Protein AF-A0A661TUQ1-F1 (afdb_monomer_lite)

Foldseek 3Di:
DDDDDDDDDDDDPDDDDDPDDQPPPAQQRCPLPDGPVRCVVLVADSNAQQRCPLPDGCCCCVPPLNARSNAQQRCPLPHGCCCCVVQVARSNDQQRCPLPDGPCCCVPPLVARSNDQQRCPLPHGPSCCVPPQVARSNDQQRCPLQDGPCCCVPPLVARSNDQQRCPLPRGCNCCVPPQVARSNDQQRCPLQHGPCCCVPPQVARSNDQQRCPLPHGCNVCVVLVARSNDQQRCPLQHGCCCCVPPLVARSNDQQRCPLPRGCSRCVVLPARSNDQQRCPQPHGPVRLVVCCVVPVCPPVSRSNDRDDQQQCPLPHGPVRCVVLVHDSNAQQRCPLPHGPVVCVVLVADSNDQQRCPLPDGPCCCVPPQVARSNDQQRCPLQHGSCCCVPPQVARSNDQQRCPLQHGCNRCVVLVHRSNDQQQCPLPRGCNCCVPPQVAHSNDQQRCPLQHGSVCQCVFAQAPPPGTHHARSNDQQRCPLPHGQNCQRVFDDQPNDTHHAHSNHQQRCPLPQGPSNCSVLSAHSNDQQRCPLPHGPCCCVPPQVARSNDQQRCPLPHGQVRCVVVVARSNDQQRCPLPDGPVGDPCSPDNDVVVVVVVVVVVVVVVVVVQCPPDDLLLFWLFKWKAFPQLHTRGDHFPCSCVSVVDPVCVVVVVVVSVVCNPPDDDQDWDFDDDPRFRQWTWGADDGIIMITGGNHDHPVSNVLVVVLVHVLCVPCSVCRNDPPVDPVSCVVSNVSCCVSSVGDD

Secondary structure (DSSP, 8-state):
-------PPPP-TT-----PPP-TT-S-SS-SSS-HHHHHHHT--TT-S-SSSSSS-HHHIIIII---TT-S-SS-SSS-TTHHHHT---TT-SSSS-SSS-HHHIIIII---TT-S-SS-SSS-HHHIIIII---TT-SSSS-SSS-HHHIIIII---TT-S-SSSSSS-HHHIIIII---TT-SSSS-SSS-HHHIIIII---TT-S-SSSSSS-HHHHHHHT--TT-SSTT-SSS-HHHIIIII---TT-SSSS-SSS-HHHHHHHT--TT-S-SSSSSS-HHHHHHHHHHHTT-S---TTS---S-SSSSSS-HHHHHHHT--TT-S-SS-SSS-HHHHHHHT--TT-SSSS-SSS-HHHIIIII---TT-SSSS-SSS-HHHIIIII---TT-SSSSSSSS-HHHHHHHT--TT-S-SS-SSS-HHHIIIII---TT-SSTTSSSS-HHHHHH-EEETTTEEE---TT-S-SSSSSS-HHHHHH-EEETTEEE---TT-S-SS-SSS-HHHHHHHT--TT-S-SSSSSS-HHHIIIII---TT-SSSSSSSS-HHHHHHHT--TT-SSSS-SSS-TTT-SSTTS--HHHHHHHHHHHHHHHHHHTTTT--GGGGEEEEEEEETT--EEEE--TTHHHHHS-HHHHHHHHHHHHHGGGT--SS--EEEEETTEEEEEEEE-SSEEEEEEESS--HHHHHHHHHHHHHHHHHHHHHHHH--S-GGGGHHHHHHHHHHH----

Radius of gyration: 93.82 Å; chains: 1; bounding box: 197×109×252 Å

Sequence (745 aa):
TELINGVEYWINTTQNTYRTTTNATNKDSDGDGFDDYEEFIRKLNPLSNDTDGDNLSDYIEVIKYETDPHIKDHDKDGLADNEIIIHGTSPLLNDTDRDDISDYDEIFIYKTDPISDDSDKDGLSDGEEILNYHTDATNNDTDCDGLNDYEELRLLLTNATNNDTDGDTLLDGVEVNVYGTDPRSSDTDGDGLSDSDELNVYGTNPLSADSDGDGLYDGAEKTLKTDPLDSDSDDDGLTDWQEVYVSLTKPLDNDTDNDTLSDGFELNIKTNPRTEDSDGDGLSDYEEYLFDAQYNNTYGVDPETRIKYDSDGDGLSDMFEVRNGLDILSNDSDGDGLSDYNEVFMGLNPKSNDTDNDGLSDYEEIVETLTNPRNNDTDNDGLSDYEEIYIFGSDPCNSDGDNDGLKDGDEIRLGLDPADNDTDADGLLDGDEIYVYHTDPQDIDSDDDLLSDYDEVMGVNVTGIGWRITNPLENDTDGDNLLDGEEVFGFYINNNKYYTDPTSSDTDKDGLLDGEEKTWGTDPTNRDTDGDRLSDSEEVRKYGTNPLSADSDGDGVNDYTEVIMHTNPLSSDTDGDGIPDRFDPLPTTNNLHIIIAAVVVLIFVEMYHFGYFRNWRRDILAVGLADSGGTLMLFIPEEFAERIRDPGLAASGLMAILEIRNEISGAEQRSIFLSGKPTIFVDKGRYGYLYVFLRRGYRRIYRKIVGLHNKIEERFGEILESWSGLIDELEPIREFIIEKTGLGT

pLDDT: mean 85.45, std 13.08, range [28.55, 97.19]

Structure (mmCIF, N/CA/C/O backbone):
data_AF-A0A661TUQ1-F1
#
_entry.id   AF-A0A661TUQ1-F1
#
loop_
_atom_site.group_PDB
_atom_site.id
_atom_site.type_symbol
_atom_site.label_atom_id
_atom_site.label_alt_id
_atom_site.label_comp_id
_atom_site.label_asym_id
_atom_site.label_entity_id
_atom_site.label_seq_id
_atom_site.pdbx_PDB_ins_code
_atom_site.Cartn_x
_atom_site.Cartn_y
_atom_site.Cartn_z
_atom_site.occupancy
_atom_site.B_iso_or_equiv
_atom_site.auth_seq_id
_atom_site.auth_comp_id
_atom_site.auth_asym_id
_atom_site.auth_atom_id
_atom_site.pdbx_PDB_model_num
ATOM 1 N N . THR A 1 1 ? 96.032 -59.077 -115.391 1.00 37.97 1 THR A N 1
ATOM 2 C CA . THR A 1 1 ? 96.860 -60.294 -115.552 1.00 37.97 1 THR A CA 1
ATOM 3 C C . THR A 1 1 ? 97.550 -60.505 -114.222 1.00 37.97 1 THR A C 1
ATOM 5 O O . THR A 1 1 ? 98.363 -59.664 -113.884 1.00 37.97 1 THR A O 1
ATOM 8 N N . GLU A 1 2 ? 97.147 -61.431 -113.350 1.00 28.55 2 GLU A N 1
ATOM 9 C CA . GLU A 1 2 ? 96.809 -62.858 -113.543 1.00 28.55 2 GLU A CA 1
ATOM 10 C C . GLU A 1 2 ? 95.579 -63.339 -112.729 1.00 28.55 2 GLU A C 1
ATOM 12 O O . GLU A 1 2 ? 95.047 -62.614 -111.896 1.00 28.55 2 GLU A O 1
ATOM 17 N N . LEU A 1 3 ? 95.124 -64.563 -113.029 1.00 39.69 3 LEU A N 1
ATOM 18 C CA . LEU A 1 3 ? 94.033 -65.322 -112.402 1.00 39.69 3 LEU A CA 1
ATOM 19 C C . LEU A 1 3 ? 94.374 -65.881 -110.993 1.00 39.69 3 LEU A C 1
ATOM 21 O O . LEU A 1 3 ? 95.451 -66.433 -110.814 1.00 39.69 3 LEU A O 1
ATOM 25 N N . ILE A 1 4 ? 93.384 -65.815 -110.084 1.00 48.53 4 ILE A N 1
ATOM 26 C CA . ILE A 1 4 ? 92.904 -66.774 -109.044 1.00 48.53 4 ILE A CA 1
ATOM 27 C C . ILE A 1 4 ? 93.921 -67.614 -108.227 1.00 48.53 4 ILE A C 1
ATOM 29 O O . ILE A 1 4 ? 94.546 -68.516 -108.776 1.00 48.53 4 ILE A O 1
ATOM 33 N N . ASN A 1 5 ? 93.909 -67.457 -106.884 1.00 39.84 5 ASN A N 1
ATOM 34 C CA . ASN A 1 5 ? 93.792 -68.546 -105.877 1.00 39.84 5 ASN A CA 1
ATOM 35 C C . ASN A 1 5 ? 93.830 -68.023 -104.417 1.00 39.84 5 ASN A C 1
ATOM 37 O O . ASN A 1 5 ? 94.830 -67.438 -104.030 1.00 39.84 5 ASN A O 1
ATOM 41 N N . GLY A 1 6 ? 92.782 -68.315 -103.625 1.00 37.25 6 GLY A N 1
ATOM 42 C CA . GLY A 1 6 ? 92.782 -68.473 -102.152 1.00 37.25 6 GLY A CA 1
ATOM 43 C C . GLY A 1 6 ? 93.286 -67.324 -101.261 1.00 37.25 6 GLY A C 1
ATOM 44 O O . GLY A 1 6 ? 94.469 -67.011 -101.251 1.00 37.25 6 GLY A O 1
ATOM 45 N N . VAL A 1 7 ? 92.426 -66.780 -100.390 1.00 35.75 7 VAL A N 1
ATOM 46 C CA . VAL A 1 7 ? 92.908 -66.009 -99.229 1.00 35.75 7 VAL A CA 1
ATOM 47 C C . VAL A 1 7 ? 93.192 -66.982 -98.083 1.00 35.75 7 VAL A C 1
ATOM 49 O O . VAL A 1 7 ? 92.280 -67.424 -97.387 1.00 35.75 7 VAL A O 1
ATOM 52 N N . GLU A 1 8 ? 94.469 -67.317 -97.895 1.00 31.58 8 GLU A N 1
ATOM 53 C CA . GLU A 1 8 ? 94.979 -67.760 -96.595 1.00 31.58 8 GLU A CA 1
ATOM 54 C C . GLU A 1 8 ? 95.024 -66.558 -95.641 1.00 31.58 8 GLU A C 1
ATOM 56 O O . GLU A 1 8 ? 95.574 -65.502 -95.955 1.00 31.58 8 GLU A O 1
ATOM 61 N N . TYR A 1 9 ? 94.452 -66.735 -94.455 1.00 42.34 9 TYR A N 1
ATOM 62 C CA . TYR A 1 9 ? 94.634 -65.866 -93.298 1.00 42.34 9 TYR A CA 1
ATOM 63 C C . TYR A 1 9 ? 95.821 -66.348 -92.459 1.00 42.34 9 TYR A C 1
ATOM 65 O O . TYR A 1 9 ? 96.151 -67.533 -92.425 1.00 42.34 9 TYR A O 1
ATOM 73 N N . TRP A 1 10 ? 96.452 -65.418 -91.748 1.00 32.09 10 TRP A N 1
ATOM 74 C CA . TRP A 1 10 ? 97.559 -65.716 -90.845 1.00 32.09 10 TRP A CA 1
ATOM 75 C C . TRP A 1 10 ? 97.065 -66.481 -89.607 1.00 32.09 10 TRP A C 1
ATOM 77 O O . TRP A 1 10 ? 96.110 -66.059 -88.955 1.00 32.09 10 TRP A O 1
ATOM 87 N N . ILE A 1 11 ? 97.740 -67.579 -89.253 1.00 33.59 11 ILE A N 1
ATOM 88 C CA . ILE A 1 11 ? 97.623 -68.214 -87.935 1.00 33.59 11 ILE A CA 1
ATOM 89 C C . ILE A 1 11 ? 98.718 -67.636 -87.039 1.00 33.59 11 ILE A C 1
ATOM 91 O O . ILE A 1 11 ? 99.903 -67.805 -87.324 1.00 33.59 11 ILE A O 1
ATOM 95 N N . ASN A 1 12 ? 98.319 -67.050 -85.908 1.00 37.12 12 ASN A N 1
ATOM 96 C CA . ASN A 1 12 ? 99.144 -67.031 -84.705 1.00 37.12 12 ASN A CA 1
ATOM 97 C C . ASN A 1 12 ? 98.512 -67.975 -83.673 1.00 37.12 12 ASN A C 1
ATOM 99 O O . ASN A 1 12 ? 97.352 -67.829 -83.288 1.00 37.12 12 ASN A O 1
ATOM 103 N N . THR A 1 13 ? 99.272 -68.982 -83.256 1.00 48.00 13 THR A N 1
ATOM 104 C CA . THR A 1 13 ? 98.868 -69.969 -82.259 1.00 48.00 13 THR A CA 1
ATOM 105 C C . THR A 1 13 ? 98.928 -69.346 -80.867 1.00 48.00 13 THR A C 1
ATOM 107 O O . THR A 1 13 ? 100.020 -69.239 -80.312 1.00 48.00 13 THR A O 1
ATOM 110 N N . THR A 1 14 ? 97.787 -68.950 -80.283 1.00 47.41 14 THR A N 1
ATOM 111 C CA . THR A 1 14 ? 97.629 -68.911 -78.806 1.00 47.41 14 THR A CA 1
ATOM 112 C C . THR A 1 14 ? 96.200 -68.797 -78.243 1.00 47.41 14 THR A C 1
ATOM 114 O O . THR A 1 14 ? 96.068 -69.020 -77.045 1.00 47.41 14 THR A O 1
ATOM 117 N N . GLN A 1 15 ? 95.127 -68.505 -79.000 1.00 44.59 15 GLN A N 1
ATOM 118 C CA . GLN A 1 15 ? 93.836 -68.134 -78.364 1.00 44.59 15 GLN A CA 1
ATOM 119 C C . GLN A 1 15 ? 92.545 -68.758 -78.930 1.00 44.59 15 GLN A C 1
ATOM 121 O O . GLN A 1 15 ? 91.527 -68.095 -78.974 1.00 44.59 15 GLN A O 1
ATOM 126 N N . ASN A 1 16 ? 92.559 -70.039 -79.305 1.00 48.31 16 ASN A N 1
ATOM 127 C CA . ASN A 1 16 ? 91.399 -70.952 -79.234 1.00 48.31 16 ASN A CA 1
ATOM 128 C C . ASN A 1 16 ? 89.962 -70.363 -79.398 1.00 48.31 16 ASN A C 1
ATOM 130 O O . ASN A 1 16 ? 89.096 -70.651 -78.574 1.00 48.31 16 ASN A O 1
ATOM 134 N N . THR A 1 17 ? 89.672 -69.599 -80.457 1.00 35.84 17 THR A N 1
ATOM 135 C CA . THR A 1 17 ? 88.303 -69.186 -80.818 1.00 35.84 17 THR A CA 1
ATOM 136 C C . THR A 1 17 ? 88.061 -69.356 -82.315 1.00 35.84 17 THR A C 1
ATOM 138 O O . THR A 1 17 ? 88.907 -69.064 -83.162 1.00 35.84 17 THR A O 1
ATOM 141 N N . TYR A 1 18 ? 86.917 -69.969 -82.619 1.00 37.81 18 TYR A N 1
ATOM 142 C CA . TYR A 1 18 ? 86.563 -70.522 -83.918 1.00 37.81 18 TYR A CA 1
ATOM 143 C C . TYR A 1 18 ? 86.250 -69.412 -84.918 1.00 37.81 18 TYR A C 1
ATOM 145 O O . TYR A 1 18 ? 85.311 -68.646 -84.738 1.00 37.81 18 TYR A O 1
ATOM 153 N N . ARG A 1 19 ? 87.009 -69.379 -86.015 1.00 39.34 19 ARG A N 1
ATOM 154 C CA . ARG A 1 19 ? 86.660 -68.616 -87.211 1.00 39.34 19 ARG A CA 1
ATOM 155 C C . ARG A 1 19 ? 85.564 -69.395 -87.935 1.00 39.34 19 ARG A C 1
ATOM 157 O O . ARG A 1 19 ? 85.857 -70.331 -88.678 1.00 39.34 19 ARG A O 1
ATOM 164 N N . THR A 1 20 ? 84.309 -69.066 -87.649 1.00 45.69 20 THR A N 1
ATOM 165 C CA . THR A 1 20 ? 83.230 -69.391 -88.580 1.00 45.69 20 THR A CA 1
ATOM 166 C C . THR A 1 20 ? 83.428 -68.502 -89.798 1.00 45.69 20 THR A C 1
ATOM 168 O O . THR A 1 20 ? 83.716 -67.313 -89.680 1.00 45.69 20 THR A O 1
ATOM 171 N N . THR A 1 21 ? 83.432 -69.106 -90.976 1.00 45.75 21 THR A N 1
ATOM 172 C CA . THR A 1 21 ? 83.498 -68.346 -92.216 1.00 45.75 21 THR A CA 1
ATOM 173 C C . THR A 1 21 ? 82.115 -67.783 -92.454 1.00 45.75 21 THR A C 1
ATOM 175 O O . THR A 1 21 ? 81.154 -68.560 -92.453 1.00 45.75 21 THR A O 1
ATOM 178 N N . THR A 1 22 ? 82.026 -66.482 -92.718 1.00 52.56 22 THR A N 1
ATOM 179 C CA . THR A 1 22 ? 80.867 -65.963 -93.431 1.00 52.56 22 THR A CA 1
ATOM 180 C C . THR A 1 22 ? 80.642 -66.831 -94.660 1.00 52.56 22 THR A C 1
ATOM 182 O O . THR A 1 22 ? 81.578 -67.422 -95.231 1.00 52.56 22 THR A O 1
ATOM 185 N N . ASN A 1 23 ? 79.379 -67.058 -94.991 1.00 52.03 23 ASN A N 1
ATOM 186 C CA . ASN A 1 23 ? 79.073 -67.930 -96.102 1.00 52.03 23 ASN A CA 1
ATOM 187 C C . ASN A 1 23 ? 79.643 -67.265 -97.357 1.00 52.03 23 ASN A C 1
ATOM 189 O O . ASN A 1 23 ? 79.070 -66.308 -97.831 1.00 52.03 23 ASN A O 1
ATOM 193 N N . ALA A 1 24 ? 80.718 -67.788 -97.954 1.00 54.59 24 ALA A N 1
ATOM 194 C CA . ALA A 1 24 ? 81.321 -67.177 -99.146 1.00 54.59 24 ALA A CA 1
ATOM 195 C C . ALA A 1 24 ? 80.346 -67.034 -100.342 1.00 54.59 24 ALA A C 1
ATOM 197 O O . ALA A 1 24 ? 80.702 -66.442 -101.361 1.00 54.59 24 ALA A O 1
ATOM 198 N N . THR A 1 25 ? 79.137 -67.609 -100.247 1.00 59.12 25 THR A N 1
ATOM 199 C CA . THR A 1 25 ? 78.037 -67.416 -101.202 1.00 59.12 25 THR A CA 1
ATOM 200 C C . THR A 1 25 ? 76.964 -66.409 -100.772 1.00 59.12 25 THR A C 1
ATOM 202 O O . THR A 1 25 ? 76.236 -65.952 -101.651 1.00 59.12 25 THR A O 1
ATOM 205 N N . ASN A 1 26 ? 76.861 -66.051 -99.487 1.00 73.31 26 ASN A N 1
ATOM 206 C CA . ASN A 1 26 ? 75.981 -64.991 -98.996 1.00 73.31 26 ASN A CA 1
ATOM 207 C C . ASN A 1 26 ? 76.817 -63.755 -98.648 1.00 73.31 26 ASN A C 1
ATOM 209 O O . ASN A 1 26 ? 77.829 -63.879 -97.977 1.00 73.31 26 ASN A O 1
ATOM 213 N N . LYS A 1 27 ? 76.437 -62.586 -99.160 1.00 79.12 27 LYS A N 1
ATOM 214 C CA . LYS A 1 27 ? 77.233 -61.368 -98.963 1.00 79.12 27 LYS A CA 1
ATOM 215 C C . LYS A 1 27 ? 76.937 -60.650 -97.647 1.00 79.12 27 LYS A C 1
ATOM 217 O O . LYS A 1 27 ? 77.776 -59.873 -97.230 1.00 79.12 27 LYS A O 1
ATOM 222 N N . ASP A 1 28 ? 75.773 -60.904 -97.071 1.00 83.31 28 ASP A N 1
ATOM 223 C CA . ASP A 1 28 ? 75.233 -60.270 -95.870 1.00 83.31 28 ASP A CA 1
ATOM 224 C C . ASP A 1 28 ? 74.716 -61.415 -94.986 1.00 83.31 28 ASP A C 1
ATOM 226 O O . ASP A 1 28 ? 73.773 -62.129 -95.359 1.00 83.31 28 ASP A O 1
ATOM 230 N N . SER A 1 29 ? 75.459 -61.723 -93.925 1.00 81.69 29 SER A N 1
ATOM 231 C CA . SER A 1 29 ? 75.306 -62.962 -93.166 1.00 81.69 29 SER A CA 1
ATOM 232 C C . SER A 1 29 ? 74.182 -62.919 -92.131 1.00 81.69 29 SER A C 1
ATOM 234 O O . SER A 1 29 ? 73.595 -63.982 -91.887 1.00 81.69 29 SER A O 1
ATOM 236 N N . ASP A 1 30 ? 73.851 -61.761 -91.562 1.00 80.00 30 ASP A N 1
ATOM 237 C CA . ASP A 1 30 ? 72.744 -61.586 -90.613 1.00 80.00 30 ASP A CA 1
ATOM 238 C C . ASP A 1 30 ? 71.492 -60.941 -91.232 1.00 80.00 30 ASP A C 1
ATOM 240 O O . ASP A 1 30 ? 70.395 -61.088 -90.685 1.00 80.00 30 ASP A O 1
ATOM 244 N N . GLY A 1 31 ? 71.612 -60.390 -92.439 1.00 83.69 31 GLY A N 1
ATOM 245 C CA . GLY A 1 31 ? 70.504 -59.874 -93.227 1.00 83.69 31 GLY A CA 1
ATOM 246 C C . GLY A 1 31 ? 70.025 -58.497 -92.784 1.00 83.69 31 GLY A C 1
ATOM 247 O O . GLY A 1 31 ? 68.862 -58.177 -93.056 1.00 83.69 31 GLY A O 1
ATOM 248 N N . ASP A 1 32 ? 70.852 -57.726 -92.076 1.00 82.38 32 ASP A N 1
ATOM 249 C CA . ASP A 1 32 ? 70.482 -56.411 -91.548 1.00 82.38 32 ASP A CA 1
ATOM 250 C C . ASP A 1 32 ? 70.481 -55.307 -92.624 1.00 82.38 32 ASP A C 1
ATOM 252 O O . ASP A 1 32 ? 69.790 -54.296 -92.484 1.00 82.38 32 ASP A O 1
ATOM 256 N N . GLY A 1 33 ? 71.151 -55.550 -93.756 1.00 84.94 33 GLY A N 1
ATOM 257 C CA . GLY A 1 33 ? 71.261 -54.629 -94.882 1.00 84.94 33 GLY A CA 1
ATOM 258 C C . GLY A 1 33 ? 72.675 -54.105 -95.138 1.00 84.94 33 GLY A C 1
ATOM 259 O O . GLY A 1 33 ? 72.891 -53.511 -96.203 1.00 84.94 33 GLY A O 1
ATOM 260 N N . PHE A 1 34 ? 73.630 -54.340 -94.235 1.00 85.56 34 PHE A N 1
ATOM 261 C CA . PHE A 1 34 ? 75.058 -54.196 -94.495 1.00 85.56 34 PHE A CA 1
ATOM 262 C C . PHE A 1 34 ? 75.655 -55.512 -94.993 1.00 85.56 34 PHE A C 1
ATOM 264 O O . PHE A 1 34 ? 75.269 -56.601 -94.593 1.00 85.56 34 PHE A O 1
ATOM 271 N N . ASP A 1 35 ? 76.603 -55.431 -95.929 1.00 85.44 35 ASP A N 1
ATOM 272 C CA . ASP A 1 35 ? 77.344 -56.629 -96.323 1.00 85.44 35 ASP A CA 1
ATOM 273 C C . ASP A 1 35 ? 78.484 -56.922 -95.332 1.00 85.44 35 ASP A C 1
ATOM 275 O O . ASP A 1 35 ? 79.018 -56.010 -94.695 1.00 85.44 35 ASP A O 1
ATOM 279 N N . ASP A 1 36 ? 78.919 -58.186 -95.245 1.00 79.69 36 ASP A N 1
ATOM 280 C CA . ASP A 1 36 ? 79.919 -58.622 -94.256 1.00 79.69 36 ASP A CA 1
ATOM 281 C C . ASP A 1 36 ? 81.231 -57.800 -94.330 1.00 79.69 36 ASP A C 1
ATOM 283 O O . ASP A 1 36 ? 82.045 -57.789 -93.399 1.00 79.69 36 ASP A O 1
ATOM 287 N N . TYR A 1 37 ? 81.518 -57.181 -95.487 1.00 79.44 37 TYR A N 1
ATOM 288 C CA . TYR A 1 37 ? 82.697 -56.342 -95.690 1.00 79.44 37 TYR A CA 1
ATOM 289 C C . TYR A 1 37 ? 82.485 -54.919 -95.159 1.00 79.44 37 TYR A C 1
ATOM 291 O O . TYR A 1 37 ? 83.412 -54.360 -94.565 1.00 79.44 37 TYR A O 1
ATOM 299 N N . GLU A 1 38 ? 81.299 -54.342 -95.350 1.00 81.88 38 GLU A N 1
ATOM 300 C CA . GLU A 1 38 ? 80.897 -53.062 -94.763 1.00 81.88 38 GLU A CA 1
ATOM 301 C C . GLU A 1 38 ? 80.867 -53.136 -93.234 1.00 81.88 38 GLU A C 1
ATOM 303 O O . GLU A 1 38 ? 81.482 -52.289 -92.578 1.00 81.88 38 GLU A O 1
ATOM 308 N N . GLU A 1 39 ? 80.289 -54.193 -92.669 1.00 81.50 39 GLU A N 1
ATOM 309 C CA . GLU A 1 39 ? 80.287 -54.439 -91.223 1.00 81.50 39 GLU A CA 1
ATOM 310 C C . GLU A 1 39 ? 81.707 -54.597 -90.672 1.00 81.50 39 GLU A C 1
ATOM 312 O O . GLU A 1 39 ? 82.081 -53.963 -89.682 1.00 81.50 39 GLU A O 1
ATOM 317 N N . PHE A 1 40 ? 82.568 -55.349 -91.370 1.00 79.69 40 PHE A N 1
ATOM 318 C CA . PHE A 1 40 ? 83.978 -55.482 -90.997 1.00 79.69 40 PHE A CA 1
ATOM 319 C C . PHE A 1 40 ? 84.716 -54.134 -90.979 1.00 79.69 40 PHE A C 1
ATOM 321 O O . PHE A 1 40 ? 85.542 -53.895 -90.092 1.00 79.69 40 PHE A O 1
ATOM 328 N N . ILE A 1 41 ? 84.451 -53.247 -91.948 1.00 82.19 41 ILE A N 1
ATOM 329 C CA . ILE A 1 41 ? 85.037 -51.897 -91.966 1.00 82.19 41 ILE A CA 1
ATOM 330 C C . ILE A 1 41 ? 84.524 -51.073 -90.782 1.00 82.19 41 ILE A C 1
ATOM 332 O O . ILE A 1 41 ? 85.312 -50.348 -90.164 1.00 82.19 41 ILE A O 1
ATOM 336 N N . ARG A 1 42 ? 83.231 -51.189 -90.467 1.00 80.69 42 ARG A N 1
ATOM 337 C CA . ARG A 1 42 ? 82.567 -50.472 -89.370 1.00 80.69 42 ARG A CA 1
ATOM 338 C C . ARG A 1 42 ? 82.847 -51.066 -87.988 1.00 80.69 42 ARG A C 1
ATOM 340 O O . ARG A 1 42 ? 82.608 -50.386 -87.001 1.00 80.69 42 ARG A O 1
ATOM 347 N N . LYS A 1 43 ? 83.472 -52.249 -87.935 1.00 85.31 43 LYS A N 1
ATOM 348 C CA . LYS A 1 43 ? 83.730 -53.061 -86.729 1.00 85.31 43 LYS A CA 1
ATOM 349 C C . LYS A 1 43 ? 82.461 -53.583 -86.046 1.00 85.31 43 LYS A C 1
ATOM 351 O O . LYS A 1 43 ? 82.529 -53.944 -84.874 1.00 85.31 43 LYS A O 1
ATOM 356 N N . LEU A 1 44 ? 81.377 -53.675 -86.805 1.00 83.25 44 LEU A N 1
ATOM 357 C CA . LEU A 1 44 ? 80.131 -54.312 -86.396 1.00 83.25 44 LEU A CA 1
ATOM 358 C C . LEU A 1 44 ? 80.295 -55.835 -86.396 1.00 83.25 44 LEU A C 1
ATOM 360 O O . LEU A 1 44 ? 81.332 -56.357 -86.835 1.00 83.25 44 LEU A O 1
ATOM 364 N N . ASN A 1 45 ? 79.309 -56.545 -85.855 1.00 82.06 45 ASN A N 1
ATOM 365 C CA . ASN A 1 45 ? 79.324 -57.999 -85.782 1.00 82.06 45 ASN A CA 1
ATOM 366 C C . ASN A 1 45 ? 78.555 -58.628 -86.959 1.00 82.06 45 ASN A C 1
ATOM 368 O O . ASN A 1 45 ? 77.343 -58.721 -86.843 1.00 82.06 45 ASN A O 1
ATOM 372 N N . PRO A 1 46 ? 79.227 -59.259 -87.953 1.00 80.19 46 PRO A N 1
ATOM 373 C CA . PRO A 1 46 ? 78.580 -59.814 -89.156 1.00 80.19 46 PRO A CA 1
ATOM 374 C C . PRO A 1 46 ? 77.645 -61.011 -88.952 1.00 80.19 46 PRO A C 1
ATOM 376 O O . PRO A 1 46 ? 77.396 -61.797 -89.861 1.00 80.19 46 PRO A O 1
ATOM 379 N N . LEU A 1 47 ? 77.264 -61.295 -87.712 1.00 80.62 47 LEU A N 1
ATOM 380 C CA . LEU A 1 47 ? 76.377 -62.382 -87.319 1.00 80.62 47 LEU A CA 1
ATOM 381 C C . LEU A 1 47 ? 75.276 -61.892 -86.364 1.00 80.62 47 LEU A C 1
ATOM 383 O O . LEU A 1 47 ? 74.545 -62.735 -85.835 1.00 80.62 47 LEU A O 1
ATOM 387 N N . SER A 1 48 ? 75.209 -60.590 -86.077 1.00 85.38 48 SER A N 1
ATOM 388 C CA . SER A 1 48 ? 74.262 -59.967 -85.157 1.00 85.38 48 SER A CA 1
ATOM 389 C C . SER A 1 48 ? 73.853 -58.627 -85.734 1.00 85.38 48 SER A C 1
ATOM 391 O O . SER A 1 48 ? 74.646 -57.699 -85.725 1.00 85.38 48 SER A O 1
ATOM 393 N N . ASN A 1 49 ? 72.585 -58.526 -86.110 1.00 86.88 49 ASN A N 1
ATOM 394 C CA . ASN A 1 49 ? 72.000 -57.342 -86.727 1.00 86.88 49 ASN A CA 1
ATOM 395 C C . ASN A 1 49 ? 71.815 -56.151 -85.766 1.00 86.88 49 ASN A C 1
ATOM 397 O O . ASN A 1 49 ? 71.123 -55.212 -86.132 1.00 86.88 49 ASN A O 1
ATOM 401 N N . ASP A 1 50 ? 72.304 -56.263 -84.533 1.00 88.62 50 ASP A N 1
ATOM 402 C CA . ASP A 1 50 ? 72.207 -55.316 -83.417 1.00 88.62 50 ASP A CA 1
ATOM 403 C C . ASP A 1 50 ? 73.458 -55.559 -82.549 1.00 88.62 50 ASP A C 1
ATOM 405 O O . ASP A 1 50 ? 73.632 -56.642 -81.959 1.00 88.62 50 ASP A O 1
ATOM 409 N N . THR A 1 51 ? 74.398 -54.618 -82.593 1.00 87.44 51 THR A N 1
ATOM 410 C CA . THR A 1 51 ? 75.741 -54.738 -82.024 1.00 87.44 51 THR A CA 1
ATOM 411 C C . THR A 1 51 ? 75.780 -54.331 -80.548 1.00 87.44 51 THR A C 1
ATOM 413 O O . THR A 1 51 ? 76.540 -54.950 -79.787 1.00 87.44 51 THR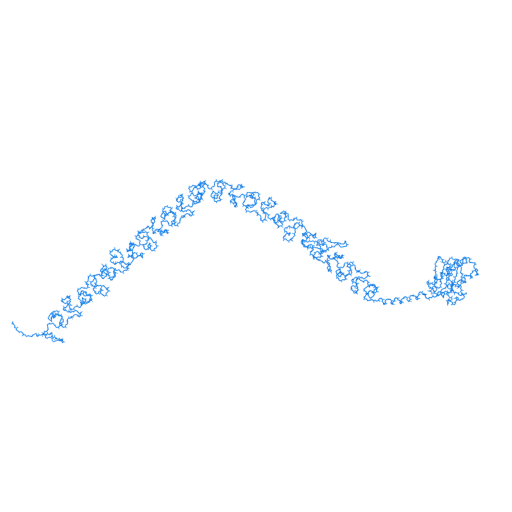 A O 1
ATOM 416 N N . ASP A 1 52 ? 74.974 -53.367 -80.100 1.00 86.44 52 ASP A N 1
ATOM 417 C CA . ASP A 1 52 ? 74.962 -52.890 -78.708 1.00 86.44 52 ASP A CA 1
ATOM 418 C C . ASP A 1 52 ? 73.768 -53.376 -77.861 1.00 86.44 52 ASP A C 1
ATOM 420 O O . ASP A 1 52 ? 73.800 -53.287 -76.623 1.00 86.44 52 ASP A O 1
ATOM 424 N N . GLY A 1 53 ? 72.794 -54.032 -78.488 1.00 87.88 53 GLY A N 1
ATOM 425 C CA . GLY A 1 53 ? 71.680 -54.715 -77.844 1.00 87.88 53 GLY A CA 1
ATOM 426 C C . GLY A 1 53 ? 70.579 -53.777 -77.353 1.00 87.88 53 GLY A C 1
ATOM 427 O O . GLY A 1 53 ? 69.916 -54.090 -76.348 1.00 87.88 53 GLY A O 1
ATOM 428 N N . ASP A 1 54 ? 70.402 -52.622 -77.984 1.00 85.81 54 ASP A N 1
ATOM 429 C CA . ASP A 1 54 ? 69.326 -51.678 -77.696 1.00 85.81 54 ASP A CA 1
ATOM 430 C C . ASP A 1 54 ? 67.991 -52.048 -78.394 1.00 85.81 54 ASP A C 1
ATOM 432 O O . ASP A 1 54 ? 66.928 -51.554 -78.008 1.00 85.81 54 ASP A O 1
ATOM 436 N N . ASN A 1 55 ? 67.987 -53.066 -79.264 1.00 89.44 55 ASN A N 1
ATOM 437 C CA . ASN A 1 55 ? 66.885 -53.512 -80.133 1.00 89.44 55 ASN A CA 1
ATOM 438 C C . ASN A 1 55 ? 66.610 -52.615 -81.349 1.00 89.44 55 ASN A C 1
ATOM 440 O O . ASN A 1 55 ? 65.547 -52.739 -81.977 1.00 89.44 55 ASN A O 1
ATOM 444 N N . LEU A 1 56 ? 67.551 -51.756 -81.705 1.00 89.19 56 LEU A N 1
ATOM 445 C CA . LEU A 1 56 ? 67.645 -51.079 -82.980 1.00 89.19 56 LEU A CA 1
ATOM 446 C C . LEU A 1 56 ? 68.710 -51.806 -83.810 1.00 89.19 56 LEU A C 1
ATOM 448 O O . LEU A 1 56 ? 69.702 -52.296 -83.294 1.00 89.19 56 LEU A O 1
ATOM 452 N N . SER A 1 57 ? 68.454 -52.016 -85.103 1.00 91.06 57 SER A N 1
ATOM 453 C CA . SER A 1 57 ? 69.436 -52.737 -85.922 1.00 91.06 57 SER A CA 1
ATOM 454 C C . SER A 1 57 ? 70.547 -51.805 -86.388 1.00 91.06 57 SER A C 1
ATOM 456 O O . SER A 1 57 ? 70.205 -50.708 -86.844 1.00 91.06 57 SER A O 1
ATOM 458 N N . ASP A 1 58 ? 71.788 -52.287 -86.470 1.00 86.94 58 ASP A N 1
ATOM 459 C CA . ASP A 1 58 ? 72.964 -51.500 -86.876 1.00 86.94 58 ASP A CA 1
ATOM 460 C C . ASP A 1 58 ? 72.731 -50.725 -88.188 1.00 86.94 58 ASP A C 1
ATOM 462 O O . ASP A 1 58 ? 73.091 -49.551 -88.328 1.00 86.94 58 ASP A O 1
ATOM 466 N N . TYR A 1 59 ? 72.087 -51.361 -89.176 1.00 89.25 59 TYR A N 1
ATOM 467 C CA . TYR A 1 59 ? 71.691 -50.702 -90.424 1.00 89.25 59 TYR A CA 1
ATOM 468 C C . TYR A 1 59 ? 70.783 -49.485 -90.212 1.00 89.25 59 TYR A C 1
ATOM 470 O O . TYR A 1 59 ? 70.974 -48.444 -90.843 1.00 89.25 59 TYR A O 1
ATOM 478 N N . ILE A 1 60 ? 69.776 -49.606 -89.350 1.00 89.31 60 ILE A N 1
ATOM 479 C CA . ILE A 1 60 ? 68.796 -48.547 -89.085 1.00 89.31 60 ILE A CA 1
ATOM 480 C C . ILE A 1 60 ? 69.442 -47.406 -88.301 1.00 89.31 60 ILE A C 1
ATOM 482 O O . ILE A 1 60 ? 69.230 -46.249 -88.665 1.00 89.31 60 ILE A O 1
ATOM 486 N N . GLU A 1 61 ? 70.249 -47.717 -87.295 1.00 88.69 61 GLU A N 1
ATOM 487 C CA . GLU A 1 61 ? 71.018 -46.728 -86.541 1.00 88.69 61 GLU A CA 1
ATOM 488 C C . GLU A 1 61 ? 71.884 -45.885 -87.470 1.00 88.69 61 GLU A C 1
ATOM 490 O O . GLU A 1 61 ? 71.700 -44.678 -87.574 1.00 88.69 61 GLU A O 1
ATOM 495 N N . VAL A 1 62 ? 72.730 -46.516 -88.286 1.00 88.19 62 VAL A N 1
ATOM 496 C CA . VAL A 1 62 ? 73.672 -45.782 -89.143 1.00 88.19 62 VAL A CA 1
ATOM 497 C C . VAL A 1 62 ? 72.985 -45.050 -90.297 1.00 88.19 62 VAL A C 1
ATOM 499 O O . VAL A 1 62 ? 73.426 -43.969 -90.686 1.00 88.19 62 VAL A O 1
ATOM 502 N N . ILE A 1 63 ? 71.979 -45.662 -90.932 1.00 88.06 63 ILE A N 1
ATOM 503 C CA . ILE A 1 63 ? 71.407 -45.143 -92.187 1.00 88.06 63 ILE A CA 1
ATOM 504 C C . ILE A 1 63 ? 70.214 -44.222 -91.950 1.00 88.06 63 ILE A C 1
ATOM 506 O O . ILE A 1 63 ? 69.970 -43.340 -92.777 1.00 88.06 63 ILE A O 1
ATOM 510 N N . LYS A 1 64 ? 69.438 -44.444 -90.886 1.00 88.50 64 LYS A N 1
ATOM 511 C CA . LYS A 1 64 ? 68.180 -43.726 -90.660 1.00 88.50 64 LYS A CA 1
ATOM 512 C C . LYS A 1 64 ? 68.265 -42.730 -89.512 1.00 88.50 64 LYS A C 1
ATOM 514 O O . LYS A 1 64 ? 67.797 -41.611 -89.698 1.00 88.50 64 LYS A O 1
ATOM 519 N N . TYR A 1 65 ? 68.781 -43.147 -88.360 1.00 87.88 65 TYR A N 1
ATOM 520 C CA . TYR A 1 65 ? 68.779 -42.314 -87.152 1.00 87.88 65 TYR A CA 1
ATOM 521 C C . TYR A 1 65 ? 70.133 -41.652 -86.871 1.00 87.88 65 TYR A C 1
ATOM 523 O O . TYR A 1 65 ? 70.205 -40.738 -86.066 1.00 87.88 65 TYR A O 1
ATOM 531 N N . GLU A 1 66 ? 71.166 -42.039 -87.620 1.00 90.75 66 GLU A N 1
ATOM 532 C CA . GLU A 1 66 ? 72.539 -41.534 -87.535 1.00 90.75 66 GLU A CA 1
ATOM 533 C C . GLU A 1 66 ? 73.188 -41.701 -86.144 1.00 90.75 66 GLU A C 1
ATOM 535 O O . GLU A 1 66 ? 74.145 -40.992 -85.824 1.00 90.75 66 GLU A O 1
ATOM 540 N N . THR A 1 67 ? 72.720 -42.675 -85.356 1.00 90.62 67 THR A N 1
ATOM 541 C CA . THR A 1 67 ? 73.296 -43.058 -84.060 1.00 90.62 67 THR A CA 1
ATOM 542 C C . THR A 1 67 ? 74.490 -44.016 -84.224 1.00 90.62 67 THR A C 1
ATOM 544 O O . THR A 1 67 ? 74.821 -44.438 -85.341 1.00 90.62 67 THR A O 1
ATOM 547 N N . ASP A 1 68 ? 75.230 -44.286 -83.139 1.00 89.50 68 ASP A N 1
ATOM 548 C CA . ASP A 1 68 ? 76.430 -45.142 -83.167 1.00 89.50 68 ASP A CA 1
ATOM 549 C C . ASP A 1 68 ? 76.074 -46.541 -82.639 1.00 89.50 68 ASP A C 1
ATOM 551 O O . ASP A 1 68 ? 75.956 -46.652 -81.423 1.00 89.50 68 ASP A O 1
ATOM 555 N N . PRO A 1 69 ? 76.066 -47.603 -83.478 1.00 89.44 69 PRO A N 1
ATOM 556 C CA . PRO A 1 69 ? 75.664 -48.974 -83.092 1.00 89.44 69 PRO A CA 1
ATOM 557 C C . PRO A 1 69 ? 76.515 -49.670 -82.022 1.00 89.44 69 PRO A C 1
ATOM 559 O O . PRO A 1 69 ? 76.449 -50.881 -81.814 1.00 89.44 69 PRO A O 1
ATOM 562 N N . HIS A 1 70 ? 77.461 -48.946 -81.429 1.00 87.81 70 HIS A N 1
ATOM 563 C CA . HIS A 1 70 ? 78.278 -49.411 -80.315 1.00 87.81 70 HIS A CA 1
ATOM 564 C C . HIS A 1 70 ? 77.859 -48.769 -78.983 1.00 87.81 70 HIS A C 1
ATOM 566 O O . HIS A 1 70 ? 78.473 -49.083 -77.953 1.00 87.81 70 HIS A O 1
ATOM 572 N N . ILE A 1 71 ? 76.917 -47.824 -79.000 1.00 90.19 71 ILE A N 1
ATOM 573 C CA . ILE A 1 71 ? 76.518 -46.993 -77.871 1.00 90.19 71 ILE A CA 1
ATOM 574 C C . ILE A 1 71 ? 74.995 -46.999 -77.777 1.00 90.19 71 ILE A C 1
ATOM 576 O O . ILE A 1 71 ? 74.336 -46.195 -78.408 1.00 90.19 71 ILE A O 1
ATOM 580 N N . LYS A 1 72 ? 74.494 -47.801 -76.840 1.00 92.88 72 LYS A N 1
ATOM 581 C CA . LYS A 1 72 ? 73.064 -47.977 -76.573 1.00 92.88 72 LYS A CA 1
ATOM 582 C C . LYS A 1 72 ? 72.257 -46.688 -76.315 1.00 92.88 72 LYS A C 1
ATOM 584 O O . LYS A 1 72 ? 71.038 -46.731 -76.393 1.00 92.88 72 LYS A O 1
ATOM 589 N N . ASP A 1 73 ? 72.922 -45.635 -75.862 1.00 91.38 73 ASP A N 1
ATOM 590 C CA . ASP A 1 73 ? 72.342 -44.356 -75.440 1.00 91.38 73 ASP A CA 1
ATOM 591 C C . ASP A 1 73 ? 73.268 -43.245 -75.958 1.00 91.38 73 ASP A C 1
ATOM 593 O O . ASP A 1 73 ? 74.345 -42.974 -75.391 1.00 91.38 73 ASP A O 1
ATOM 597 N N . HIS A 1 74 ? 72.927 -42.722 -77.130 1.00 91.88 74 HIS A N 1
ATOM 598 C CA . HIS A 1 74 ? 73.790 -41.869 -77.927 1.00 91.88 74 HIS A CA 1
ATOM 599 C C . HIS A 1 74 ? 73.901 -40.450 -77.363 1.00 91.88 74 HIS A C 1
ATOM 601 O O . HIS A 1 74 ? 75.018 -39.910 -77.276 1.00 91.88 74 HIS A O 1
ATOM 607 N N . ASP A 1 75 ? 72.785 -39.847 -76.959 1.00 90.12 75 ASP A N 1
ATOM 608 C CA . ASP A 1 75 ? 72.725 -38.486 -76.419 1.00 90.12 75 ASP A CA 1
ATOM 609 C C . ASP A 1 75 ? 72.852 -38.408 -74.889 1.00 90.12 75 ASP A C 1
ATOM 611 O O . ASP A 1 75 ? 73.218 -37.345 -74.371 1.00 90.12 75 ASP A O 1
ATOM 615 N N . LYS A 1 76 ? 72.782 -39.552 -74.196 1.00 92.06 76 LYS A N 1
ATOM 616 C CA . LYS A 1 76 ? 73.074 -39.729 -72.764 1.00 92.06 76 LYS A CA 1
ATOM 617 C C . LYS A 1 76 ? 72.052 -39.086 -71.848 1.00 92.06 76 LYS A C 1
ATOM 619 O O . LYS A 1 76 ? 72.422 -38.643 -70.751 1.00 92.06 76 LYS A O 1
ATOM 624 N N . ASP A 1 77 ? 70.806 -39.037 -72.283 1.00 89.00 77 ASP A N 1
ATOM 625 C CA . ASP A 1 77 ? 69.677 -38.600 -71.471 1.00 89.00 77 ASP A CA 1
ATOM 626 C C . ASP A 1 77 ? 69.189 -39.710 -70.507 1.00 89.00 77 ASP A C 1
ATOM 628 O O . ASP A 1 77 ? 68.568 -39.431 -69.482 1.00 89.00 77 ASP A O 1
ATOM 632 N N . GLY A 1 78 ? 69.585 -40.966 -70.755 1.00 90.19 78 GLY A N 1
ATOM 633 C CA . GLY A 1 78 ? 69.224 -42.141 -69.964 1.00 90.19 78 GLY A CA 1
ATOM 634 C C . GLY A 1 78 ? 68.187 -43.058 -70.621 1.00 90.19 78 GLY A C 1
ATOM 635 O O . GLY A 1 78 ? 67.878 -44.117 -70.049 1.00 90.19 78 GLY A O 1
ATOM 636 N N . LEU A 1 79 ? 67.674 -42.696 -71.795 1.00 92.06 79 LEU A N 1
ATOM 637 C CA . LEU A 1 79 ? 66.923 -43.553 -72.702 1.00 92.06 79 LEU A CA 1
ATOM 638 C C . LEU A 1 79 ? 67.894 -44.308 -73.624 1.00 92.06 79 LEU A C 1
ATOM 640 O O . LEU A 1 79 ? 69.099 -44.102 -73.603 1.00 92.06 79 LEU A O 1
ATOM 644 N N . ALA A 1 80 ? 67.405 -45.334 -74.314 1.00 93.19 80 ALA A N 1
ATOM 645 C CA . ALA A 1 80 ? 68.210 -46.039 -75.311 1.00 93.19 80 ALA A CA 1
ATOM 646 C C . ALA A 1 80 ? 67.773 -45.580 -76.701 1.00 93.19 80 ALA A C 1
ATOM 648 O O . ALA A 1 80 ? 66.603 -45.241 -76.845 1.00 93.19 80 ALA A O 1
ATOM 649 N N . ASP A 1 81 ? 68.628 -45.675 -77.722 1.00 90.19 81 ASP A N 1
ATOM 650 C CA . ASP A 1 81 ? 68.373 -45.081 -79.050 1.00 90.19 81 ASP A CA 1
ATOM 651 C C . ASP A 1 81 ? 67.067 -45.568 -79.719 1.00 90.19 81 ASP A C 1
ATOM 653 O O . ASP A 1 81 ? 66.480 -44.914 -80.590 1.00 90.19 81 ASP A O 1
ATOM 657 N N . ASN A 1 82 ? 66.546 -46.717 -79.283 1.00 91.25 82 ASN A N 1
ATOM 658 C CA . ASN A 1 82 ? 65.210 -47.195 -79.627 1.00 91.25 82 ASN A CA 1
ATOM 659 C C . ASN A 1 82 ? 64.035 -46.327 -79.099 1.00 91.25 82 ASN A C 1
ATOM 661 O O . ASN A 1 82 ? 62.877 -46.625 -79.417 1.00 91.25 82 ASN A O 1
ATOM 665 N N . GLU A 1 83 ? 64.292 -45.255 -78.349 1.00 90.75 83 GLU A N 1
ATOM 666 C CA . GLU A 1 83 ? 63.323 -44.290 -77.814 1.00 90.75 83 GLU A CA 1
ATOM 667 C C . GLU A 1 83 ? 62.468 -43.627 -78.895 1.00 90.75 83 GLU A C 1
ATOM 669 O O . GLU A 1 83 ? 61.260 -43.469 -78.719 1.00 90.75 83 GLU A O 1
ATOM 674 N N . ILE A 1 84 ? 63.031 -43.407 -80.085 1.00 89.75 84 ILE A N 1
ATOM 675 C CA . ILE A 1 84 ? 62.306 -42.876 -81.244 1.00 89.75 84 ILE A CA 1
ATOM 676 C C . ILE A 1 84 ? 61.127 -43.767 -81.647 1.00 89.75 84 ILE A C 1
ATOM 678 O O . ILE A 1 84 ? 60.173 -43.324 -82.288 1.00 89.75 84 ILE A O 1
ATOM 682 N N . ILE A 1 85 ? 61.185 -45.054 -81.294 1.00 87.12 85 ILE A N 1
ATOM 683 C CA . ILE A 1 85 ? 60.113 -46.023 -81.529 1.00 87.12 85 ILE A CA 1
ATOM 684 C C . ILE A 1 85 ? 59.153 -46.087 -80.334 1.00 87.12 85 ILE A C 1
ATOM 686 O O . ILE A 1 85 ? 57.961 -46.327 -80.538 1.00 87.12 85 ILE A O 1
ATOM 690 N N . ILE A 1 86 ? 59.657 -45.931 -79.107 1.00 89.25 86 ILE A N 1
ATOM 691 C CA . ILE A 1 86 ? 58.884 -46.140 -77.874 1.00 89.25 86 ILE A CA 1
ATOM 692 C C . ILE A 1 86 ? 58.143 -44.869 -77.451 1.00 89.25 86 ILE A C 1
ATOM 694 O O . ILE A 1 86 ? 56.943 -44.931 -77.181 1.00 89.25 86 ILE A O 1
ATOM 698 N N . HIS A 1 87 ? 58.857 -43.751 -77.397 1.00 88.81 87 HIS A N 1
ATOM 699 C CA . HIS A 1 87 ? 58.407 -42.462 -76.880 1.00 88.81 87 HIS A CA 1
ATOM 700 C C . HIS A 1 87 ? 58.238 -41.424 -77.995 1.00 88.81 87 HIS A C 1
ATOM 702 O O . HIS A 1 87 ? 57.433 -40.513 -77.860 1.00 88.81 87 HIS A O 1
ATOM 708 N N . GLY A 1 88 ? 58.898 -41.625 -79.143 1.00 90.56 88 GLY A N 1
ATOM 709 C CA . GLY A 1 88 ? 58.862 -40.675 -80.259 1.00 90.56 88 GLY A CA 1
ATOM 710 C C . GLY A 1 88 ? 59.862 -39.526 -80.115 1.00 90.56 88 GLY A C 1
ATOM 711 O O . GLY A 1 88 ? 59.884 -38.654 -80.984 1.00 90.56 88 GLY A O 1
ATOM 712 N N . THR A 1 89 ? 60.687 -39.583 -79.071 1.00 93.06 89 THR A N 1
ATOM 713 C CA . THR A 1 89 ? 61.788 -38.678 -78.743 1.00 93.06 89 THR A CA 1
ATOM 714 C C . THR A 1 89 ? 63.007 -38.928 -79.631 1.00 93.06 89 THR A C 1
ATOM 716 O O . THR A 1 89 ? 63.109 -39.945 -80.330 1.00 93.06 89 THR A O 1
ATOM 719 N N . SER A 1 90 ? 63.894 -37.945 -79.710 1.00 92.50 90 SER A N 1
ATOM 720 C CA . SER A 1 90 ? 65.017 -37.913 -80.637 1.00 92.50 90 SER A CA 1
ATOM 721 C C . SER A 1 90 ? 66.293 -38.451 -79.977 1.00 92.50 90 SER A C 1
ATOM 723 O O . SER A 1 90 ? 66.903 -37.686 -79.251 1.00 92.50 90 SER A O 1
ATOM 725 N N . PRO A 1 91 ? 66.862 -39.598 -80.407 1.00 91.81 91 PRO A N 1
ATOM 726 C CA . PRO A 1 91 ? 68.075 -40.195 -79.813 1.00 91.81 91 PRO A CA 1
ATOM 727 C C . PRO A 1 91 ? 69.386 -39.455 -80.124 1.00 91.81 91 PRO A C 1
ATOM 729 O O . PRO A 1 91 ? 70.489 -39.987 -80.042 1.00 91.81 91 PRO A O 1
ATOM 732 N N . LEU A 1 92 ? 69.278 -38.225 -80.614 1.00 92.75 92 LEU A N 1
ATOM 733 C CA . LEU A 1 92 ? 70.396 -37.321 -80.875 1.00 92.75 92 LEU A CA 1
ATOM 734 C C . LEU A 1 92 ? 70.332 -36.072 -79.991 1.00 92.75 92 LEU A C 1
ATOM 736 O O . LEU A 1 92 ? 71.250 -35.245 -80.052 1.00 92.75 92 LEU A O 1
ATOM 740 N N . LEU A 1 93 ? 69.232 -35.883 -79.265 1.00 93.00 93 LEU A N 1
ATOM 741 C CA . LEU A 1 93 ? 68.916 -34.694 -78.496 1.00 93.00 93 LEU A CA 1
ATOM 742 C C . LEU A 1 93 ? 68.372 -35.156 -77.154 1.00 93.00 93 LEU A C 1
ATOM 744 O O . LEU A 1 93 ? 67.281 -35.687 -77.099 1.00 93.00 93 LEU A O 1
ATOM 748 N N . ASN A 1 94 ? 69.080 -34.820 -76.082 1.00 94.06 94 ASN A N 1
ATOM 749 C CA . ASN A 1 94 ? 68.677 -35.173 -74.724 1.00 94.06 94 ASN A CA 1
ATOM 750 C C . ASN A 1 94 ? 67.389 -34.484 -74.226 1.00 94.06 94 ASN A C 1
ATOM 752 O O . ASN A 1 94 ? 67.092 -34.583 -73.042 1.00 94.06 94 ASN A O 1
ATOM 756 N N . ASP A 1 95 ? 66.783 -33.663 -75.073 1.00 93.81 95 ASP A N 1
ATOM 757 C CA . ASP A 1 95 ? 65.656 -32.757 -74.856 1.00 93.81 95 ASP A CA 1
ATOM 758 C C . ASP A 1 95 ? 65.102 -32.473 -76.267 1.00 93.81 95 ASP A C 1
ATOM 760 O O . ASP A 1 95 ? 65.738 -31.801 -77.105 1.00 93.81 95 ASP A O 1
ATOM 764 N N . THR A 1 96 ? 63.989 -33.128 -76.582 1.00 94.75 96 THR A N 1
ATOM 765 C CA . THR A 1 96 ? 63.452 -33.235 -77.934 1.00 94.75 96 THR A CA 1
ATOM 766 C C . THR A 1 96 ? 62.716 -31.969 -78.366 1.00 94.75 96 THR A C 1
ATOM 768 O O . THR A 1 96 ? 62.903 -31.526 -79.514 1.00 94.75 96 THR A O 1
ATOM 771 N N . ASP A 1 97 ? 61.903 -31.372 -77.499 1.00 92.56 97 ASP A N 1
ATOM 772 C CA . ASP A 1 97 ? 61.111 -30.171 -77.793 1.00 92.56 97 ASP A CA 1
ATOM 773 C C . ASP A 1 97 ? 61.776 -28.857 -77.359 1.00 92.56 97 ASP A C 1
ATOM 775 O O . ASP A 1 97 ? 61.463 -27.809 -77.937 1.00 92.56 97 ASP A O 1
ATOM 779 N N . ARG A 1 98 ? 62.843 -28.937 -76.558 1.00 94.31 98 ARG A N 1
ATOM 780 C CA . ARG A 1 98 ? 63.736 -27.839 -76.161 1.00 94.31 98 ARG A CA 1
ATOM 781 C C . ARG A 1 98 ? 63.118 -26.879 -75.166 1.00 94.31 98 ARG A C 1
ATOM 783 O O . ARG A 1 98 ? 63.347 -25.667 -75.281 1.00 94.31 98 ARG A O 1
ATOM 790 N N . ASP A 1 99 ? 62.371 -27.416 -74.220 1.00 92.56 99 ASP A N 1
ATOM 791 C CA . ASP A 1 99 ? 61.787 -26.673 -73.111 1.00 92.56 99 ASP A CA 1
ATOM 792 C C . ASP A 1 99 ? 62.731 -26.559 -71.886 1.00 92.56 99 ASP A C 1
ATOM 794 O O . ASP A 1 99 ? 62.379 -25.926 -70.894 1.00 92.56 99 ASP A O 1
ATOM 798 N N . ASP A 1 100 ? 63.963 -27.081 -71.993 1.00 94.19 100 ASP A N 1
ATOM 799 C CA . ASP A 1 100 ? 64.995 -27.187 -70.949 1.00 94.19 100 ASP A CA 1
ATOM 800 C C . ASP A 1 100 ? 64.817 -28.367 -69.956 1.00 94.19 100 ASP A C 1
ATOM 802 O O . ASP A 1 100 ? 65.606 -28.479 -69.000 1.00 94.19 100 ASP A O 1
ATOM 806 N N . ILE A 1 101 ? 63.870 -29.285 -70.183 1.00 94.44 101 ILE A N 1
ATOM 807 C CA . ILE A 1 101 ? 63.738 -30.568 -69.475 1.00 94.44 101 ILE A CA 1
ATOM 808 C C . ILE A 1 101 ? 64.229 -31.706 -70.384 1.00 94.44 101 ILE A C 1
ATOM 810 O O . ILE A 1 101 ? 64.090 -31.682 -71.595 1.00 94.44 101 ILE A O 1
ATOM 814 N N . SER A 1 102 ? 64.904 -32.711 -69.817 1.00 95.06 102 SER A N 1
ATOM 815 C CA . SER A 1 102 ? 65.306 -33.874 -70.619 1.00 95.06 102 SER A CA 1
ATOM 816 C C . SER A 1 102 ? 64.154 -34.848 -70.836 1.00 95.06 102 SER A C 1
ATOM 818 O O . SER A 1 102 ? 63.450 -35.139 -69.865 1.00 95.06 102 SER A O 1
ATOM 820 N N . ASP A 1 103 ? 64.112 -35.495 -72.001 1.00 94.38 103 ASP A N 1
ATOM 821 C CA . ASP A 1 103 ? 63.101 -36.494 -72.380 1.00 94.38 103 ASP A CA 1
ATOM 822 C C . ASP A 1 103 ? 62.879 -37.560 -71.281 1.00 94.38 103 ASP A C 1
ATOM 824 O O . ASP A 1 103 ? 61.749 -37.912 -70.919 1.00 94.38 103 ASP A O 1
ATOM 828 N N . TYR A 1 104 ? 63.962 -38.058 -70.668 1.00 94.94 104 TYR A N 1
ATOM 829 C CA . TYR A 1 104 ? 63.884 -38.977 -69.527 1.00 94.94 104 TYR A CA 1
ATOM 830 C C . TYR A 1 104 ? 63.107 -38.399 -68.326 1.00 94.94 104 TYR A C 1
ATOM 832 O O . TYR A 1 104 ? 62.283 -39.096 -67.719 1.00 94.94 104 TYR A O 1
ATOM 840 N N . ASP A 1 105 ? 63.387 -37.154 -67.943 1.00 95.06 105 ASP A N 1
ATOM 841 C CA . ASP A 1 105 ? 62.788 -36.502 -66.774 1.00 95.06 105 ASP A CA 1
ATOM 842 C C . ASP A 1 105 ? 61.309 -36.190 -67.021 1.00 95.06 105 ASP A C 1
ATOM 844 O O . ASP A 1 105 ? 60.480 -36.439 -66.143 1.00 95.06 105 ASP A O 1
ATOM 848 N N . GLU A 1 106 ? 60.942 -35.771 -68.223 1.00 93.69 106 GLU A N 1
ATOM 849 C CA . GLU A 1 106 ? 59.548 -35.576 -68.620 1.00 93.69 106 GLU A CA 1
ATOM 850 C C . GLU A 1 106 ? 58.747 -36.875 -68.531 1.00 93.69 106 GLU A C 1
ATOM 852 O O . GLU A 1 106 ? 57.744 -36.973 -67.822 1.00 93.69 106 GLU A O 1
ATOM 857 N N . ILE A 1 107 ? 59.252 -37.960 -69.118 1.00 93.56 107 ILE A N 1
ATOM 858 C CA . ILE A 1 107 ? 58.548 -39.246 -69.120 1.00 93.56 107 ILE A CA 1
ATOM 859 C C . ILE A 1 107 ? 58.465 -39.844 -67.711 1.00 93.56 107 ILE A C 1
ATOM 861 O O . ILE A 1 107 ? 57.448 -40.445 -67.322 1.00 93.56 107 ILE A O 1
ATOM 865 N N . PHE A 1 108 ? 59.549 -39.776 -66.932 1.00 93.69 108 PHE A N 1
ATOM 866 C CA . PHE A 1 108 ? 59.671 -40.547 -65.694 1.00 93.69 108 PHE A CA 1
ATOM 867 C C . PHE A 1 108 ? 59.432 -39.754 -64.415 1.00 93.69 108 PHE A C 1
ATOM 869 O O . PHE A 1 108 ? 58.891 -40.356 -63.476 1.00 93.69 108 PHE A O 1
ATOM 876 N N . ILE A 1 109 ? 59.761 -38.464 -64.385 1.00 92.94 109 ILE A N 1
ATOM 877 C CA . ILE A 1 109 ? 59.659 -37.596 -63.208 1.00 92.94 109 ILE A CA 1
ATOM 878 C C . ILE A 1 109 ? 58.414 -36.715 -63.294 1.00 92.94 109 ILE A C 1
ATOM 880 O O . ILE A 1 109 ? 57.535 -36.872 -62.445 1.00 92.94 109 ILE A O 1
ATOM 884 N N . TYR A 1 110 ? 58.333 -35.851 -64.303 1.00 92.38 110 TYR A N 1
ATOM 885 C CA . TYR A 1 110 ? 57.334 -34.780 -64.375 1.00 92.38 110 TYR A CA 1
ATOM 886 C C . TYR A 1 110 ? 56.014 -35.206 -65.021 1.00 92.38 110 TYR A C 1
ATOM 888 O O . TYR A 1 110 ? 54.969 -34.680 -64.666 1.00 92.38 110 TYR A O 1
ATOM 896 N N . LYS A 1 111 ? 56.033 -36.268 -65.833 1.00 94.25 111 LYS A N 1
ATOM 897 C CA . LYS A 1 111 ? 54.870 -36.808 -66.563 1.00 94.25 111 LYS A CA 1
ATOM 898 C C . LYS A 1 111 ? 54.293 -35.855 -67.614 1.00 94.25 111 LYS A C 1
ATOM 900 O O . LYS A 1 111 ? 53.115 -35.994 -67.941 1.00 94.25 111 LYS A O 1
ATOM 905 N N . THR A 1 112 ? 55.138 -34.988 -68.157 1.00 94.31 112 THR A N 1
ATOM 906 C CA . THR A 1 112 ? 54.873 -34.104 -69.297 1.00 94.31 112 THR A CA 1
ATOM 907 C C . THR A 1 112 ? 55.070 -34.836 -70.635 1.00 94.31 112 THR A C 1
ATOM 909 O O . THR A 1 112 ? 55.500 -36.000 -70.655 1.00 94.31 112 THR A O 1
ATOM 912 N N . ASP A 1 113 ? 54.636 -34.224 -71.741 1.00 94.12 113 ASP A N 1
ATOM 913 C CA . ASP A 1 113 ? 54.737 -34.770 -73.099 1.00 94.12 113 ASP A CA 1
ATOM 914 C C . ASP A 1 113 ? 56.068 -34.357 -73.756 1.00 94.12 113 ASP A C 1
ATOM 916 O O . ASP A 1 113 ? 56.134 -33.250 -74.271 1.00 94.12 113 ASP A O 1
ATOM 920 N N . PRO A 1 114 ? 57.069 -35.256 -73.881 1.00 94.19 114 PRO A N 1
ATOM 921 C CA . PRO A 1 114 ? 58.454 -34.923 -74.268 1.00 94.19 114 PRO A CA 1
ATOM 922 C C . PRO A 1 114 ? 58.654 -34.536 -75.743 1.00 94.19 114 PRO A C 1
ATOM 924 O O . PRO A 1 114 ? 59.723 -34.678 -76.334 1.00 94.19 114 PRO A O 1
ATOM 927 N N . ILE A 1 115 ? 57.568 -34.213 -76.432 1.00 94.12 115 ILE A N 1
ATOM 928 C CA . ILE A 1 115 ? 57.561 -33.769 -77.826 1.00 94.12 115 ILE A CA 1
ATOM 929 C C . ILE A 1 115 ? 56.740 -32.483 -77.997 1.00 94.12 115 ILE A C 1
ATOM 931 O O . ILE A 1 115 ? 56.458 -32.092 -79.139 1.00 94.12 115 ILE A O 1
ATOM 935 N N . SER A 1 116 ? 56.305 -31.877 -76.894 1.00 94.38 116 SER A N 1
ATOM 936 C CA . SER A 1 116 ? 55.455 -30.699 -76.818 1.00 94.38 116 SER A CA 1
ATOM 937 C C . SER A 1 116 ? 55.954 -29.834 -75.670 1.00 94.38 116 SER A C 1
ATOM 939 O O . SER A 1 116 ? 55.715 -30.164 -74.522 1.00 94.38 116 SER A O 1
ATOM 941 N N . ASP A 1 117 ? 56.515 -28.673 -76.004 1.00 95.81 117 ASP A N 1
ATOM 942 C CA . ASP A 1 117 ? 57.070 -27.724 -75.034 1.00 95.81 117 ASP A CA 1
ATOM 943 C C . ASP A 1 117 ? 56.042 -27.172 -74.032 1.00 95.81 117 ASP A C 1
ATOM 945 O O . ASP A 1 117 ? 56.433 -26.542 -73.063 1.00 95.81 117 ASP A O 1
ATOM 949 N N . ASP A 1 118 ? 54.749 -27.373 -74.286 1.00 95.19 118 ASP A N 1
ATOM 950 C CA . ASP A 1 118 ? 53.604 -26.939 -73.481 1.00 95.19 118 ASP A CA 1
ATOM 951 C C . ASP A 1 118 ? 52.568 -28.085 -73.450 1.00 95.19 118 ASP A C 1
ATOM 953 O O . ASP A 1 118 ? 51.862 -28.363 -74.442 1.00 95.19 118 ASP A O 1
ATOM 957 N N . SER A 1 119 ? 52.545 -28.828 -72.343 1.00 94.69 119 SER A N 1
ATOM 958 C CA . SER A 1 119 ? 51.763 -30.052 -72.160 1.00 94.69 119 SER A CA 1
ATOM 959 C C . SER A 1 119 ? 50.278 -29.776 -71.925 1.00 94.69 119 SER A C 1
ATOM 961 O O . SER A 1 119 ? 49.420 -30.499 -72.464 1.00 94.69 119 SER A O 1
ATOM 963 N N . ASP A 1 120 ? 49.943 -28.746 -71.151 1.00 93.19 120 ASP A N 1
ATOM 964 C CA . ASP A 1 120 ? 48.569 -28.433 -70.746 1.00 93.19 120 ASP A CA 1
ATOM 965 C C . ASP A 1 120 ? 47.890 -27.323 -71.572 1.00 93.19 120 ASP A C 1
ATOM 967 O O . ASP A 1 120 ? 46.654 -27.245 -71.608 1.00 93.19 120 ASP A O 1
ATOM 971 N N . LYS A 1 121 ? 48.669 -26.607 -72.386 1.00 94.94 121 LYS A N 1
ATOM 972 C CA . LYS A 1 121 ? 48.255 -25.621 -73.394 1.00 94.94 121 LYS A CA 1
ATOM 973 C C . LYS A 1 121 ? 47.727 -24.326 -72.815 1.00 94.94 121 LYS A C 1
ATOM 975 O O . LYS A 1 121 ? 46.849 -23.703 -73.433 1.00 94.94 121 LYS A O 1
ATOM 980 N N . ASP A 1 122 ? 48.248 -23.924 -71.668 1.00 92.00 122 ASP A N 1
ATOM 981 C CA . ASP A 1 122 ? 47.954 -22.636 -71.054 1.00 92.00 122 ASP A CA 1
ATOM 982 C C . ASP A 1 122 ? 48.801 -21.484 -71.654 1.00 92.00 122 ASP A C 1
ATOM 984 O O . ASP A 1 122 ? 48.395 -20.318 -71.625 1.00 92.00 122 ASP A O 1
ATOM 988 N N . GLY A 1 123 ? 49.904 -21.818 -72.338 1.00 92.75 123 GLY A N 1
ATOM 989 C CA . GLY A 1 123 ? 50.815 -20.878 -72.988 1.00 92.75 123 GLY A CA 1
ATOM 990 C C . GLY A 1 123 ? 52.118 -20.600 -72.229 1.00 92.75 123 GLY A C 1
ATOM 991 O O . GLY A 1 123 ? 52.887 -19.735 -72.679 1.00 92.75 123 GLY A O 1
ATOM 992 N N . LEU A 1 124 ? 52.366 -21.287 -71.116 1.00 94.31 124 LEU A N 1
ATOM 993 C CA . LEU A 1 124 ? 53.669 -21.470 -70.485 1.00 94.31 124 LEU A CA 1
ATOM 994 C C . LEU A 1 124 ? 54.294 -22.773 -70.996 1.00 94.31 124 LEU A C 1
ATOM 996 O O . LEU A 1 124 ? 53.595 -23.671 -71.445 1.00 94.31 124 LEU A O 1
ATOM 1000 N N . SER A 1 125 ? 55.626 -22.840 -71.024 1.00 96.00 125 SER A N 1
ATOM 1001 C CA . SER A 1 125 ? 56.295 -24.102 -71.347 1.00 96.00 125 SER A CA 1
ATOM 1002 C C . SER A 1 125 ? 56.496 -24.941 -70.091 1.00 96.00 125 SER A C 1
ATOM 1004 O O . SER A 1 125 ? 56.760 -24.371 -69.027 1.00 96.00 125 SER A O 1
ATOM 1006 N N . ASP A 1 126 ? 56.520 -26.264 -70.221 1.00 95.50 126 ASP A N 1
ATOM 1007 C CA . ASP A 1 126 ? 56.641 -27.188 -69.088 1.00 95.50 126 ASP A CA 1
ATOM 1008 C C . ASP A 1 126 ? 57.894 -26.875 -68.241 1.00 95.50 126 ASP A C 1
ATOM 1010 O O . ASP A 1 126 ? 57.848 -26.772 -67.008 1.00 95.50 126 ASP A O 1
ATOM 1014 N N . GLY A 1 127 ? 59.023 -26.594 -68.897 1.00 94.69 127 GLY A N 1
ATOM 1015 C CA . GLY A 1 127 ? 60.236 -26.098 -68.248 1.00 94.69 127 GLY A CA 1
ATOM 1016 C C . GLY A 1 127 ? 60.106 -24.740 -67.549 1.00 94.69 127 GLY A C 1
ATOM 1017 O O . GLY A 1 127 ? 60.716 -24.540 -66.493 1.00 94.69 127 GLY A O 1
ATOM 1018 N N . GLU A 1 128 ? 59.313 -23.794 -68.067 1.00 94.50 128 GLU A N 1
ATOM 1019 C CA . GLU A 1 128 ? 59.074 -22.509 -67.392 1.00 94.50 128 GLU A CA 1
ATOM 1020 C C . GLU A 1 128 ? 58.285 -22.722 -66.098 1.00 94.50 128 GLU A C 1
ATOM 1022 O O . GLU A 1 128 ? 58.643 -22.172 -65.050 1.00 94.50 128 GLU A O 1
ATOM 1027 N N . GLU A 1 129 ? 57.256 -23.551 -66.161 1.00 94.88 129 GLU A N 1
ATOM 1028 C CA . GLU A 1 129 ? 56.394 -23.891 -65.039 1.00 94.88 129 GLU A CA 1
ATOM 1029 C C . GLU A 1 129 ? 57.154 -24.620 -63.942 1.00 94.88 129 GLU A C 1
ATOM 1031 O O . GLU A 1 129 ? 57.212 -24.163 -62.801 1.00 94.88 129 GLU A O 1
ATOM 1036 N N . ILE A 1 130 ? 57.859 -25.693 -64.284 1.00 94.69 130 ILE A N 1
ATOM 1037 C CA . ILE A 1 130 ? 58.542 -26.534 -63.302 1.00 94.69 130 ILE A CA 1
ATOM 1038 C C . ILE A 1 130 ? 59.749 -25.811 -62.685 1.00 94.69 130 ILE A C 1
ATOM 1040 O O . ILE A 1 130 ? 59.963 -25.864 -61.462 1.00 94.69 130 ILE A O 1
ATOM 1044 N N . LEU A 1 131 ? 60.566 -25.141 -63.508 1.00 92.88 131 LEU A N 1
ATOM 1045 C CA . LEU A 1 131 ? 61.845 -24.580 -63.064 1.00 92.88 131 LEU A CA 1
ATOM 1046 C C . LEU A 1 131 ? 61.718 -23.171 -62.475 1.00 92.88 131 LEU A C 1
ATOM 1048 O O . LEU A 1 131 ? 62.499 -22.841 -61.574 1.00 92.88 131 LEU A O 1
ATOM 1052 N N . ASN A 1 132 ? 60.776 -22.349 -62.957 1.00 91.69 132 ASN A N 1
ATOM 1053 C CA . ASN A 1 132 ? 60.687 -20.937 -62.572 1.00 91.69 132 ASN A CA 1
ATOM 1054 C C . ASN A 1 132 ? 59.466 -20.607 -61.709 1.00 91.69 132 ASN A C 1
ATOM 1056 O O . ASN A 1 132 ? 59.623 -19.864 -60.737 1.00 91.69 132 ASN A O 1
ATOM 1060 N N . TYR A 1 133 ? 58.280 -21.102 -62.070 1.00 91.88 133 TYR A N 1
ATOM 1061 C CA . TYR A 1 133 ? 57.022 -20.705 -61.420 1.00 91.88 133 TYR A CA 1
ATOM 1062 C C . TYR A 1 133 ? 56.543 -21.686 -60.354 1.00 91.88 133 TYR A C 1
ATOM 1064 O O . TYR A 1 133 ? 55.865 -21.282 -59.414 1.00 91.88 133 TYR A O 1
ATOM 1072 N N . HIS A 1 134 ? 57.007 -22.929 -60.430 1.00 92.81 134 HIS A N 1
ATOM 1073 C CA . HIS A 1 134 ? 56.586 -24.048 -59.598 1.00 92.81 134 HIS A CA 1
ATOM 1074 C C . HIS A 1 134 ? 55.081 -24.355 -59.702 1.00 92.81 134 HIS A C 1
ATOM 1076 O O . HIS A 1 134 ? 54.484 -24.780 -58.710 1.00 92.81 134 HIS A O 1
ATOM 1082 N N . THR A 1 135 ? 54.511 -24.156 -60.894 1.00 94.31 135 THR A N 1
ATOM 1083 C CA . THR A 1 135 ? 53.153 -24.568 -61.281 1.00 94.31 135 THR A CA 1
ATOM 1084 C C . THR A 1 135 ? 53.135 -26.013 -61.799 1.00 94.31 135 THR A C 1
ATOM 1086 O O . THR A 1 135 ? 54.194 -26.631 -61.985 1.00 94.31 135 THR A O 1
ATOM 1089 N N . ASP A 1 136 ? 51.947 -26.608 -61.918 1.00 93.50 136 ASP A N 1
ATOM 1090 C CA . ASP A 1 136 ? 51.761 -27.968 -62.431 1.00 93.50 136 ASP A CA 1
ATOM 1091 C C . ASP A 1 136 ? 51.601 -27.945 -63.953 1.00 93.50 136 ASP A C 1
ATOM 1093 O O . ASP A 1 136 ? 50.489 -27.808 -64.437 1.00 93.50 136 ASP A O 1
ATOM 1097 N N . ALA A 1 137 ? 52.687 -28.230 -64.678 1.00 94.56 137 ALA A N 1
ATOM 1098 C CA . ALA A 1 137 ? 52.734 -28.266 -66.148 1.00 94.56 137 ALA A CA 1
ATOM 1099 C C . ALA A 1 137 ? 51.778 -29.260 -66.842 1.00 94.56 137 ALA A C 1
ATOM 1101 O O . ALA A 1 137 ? 51.797 -29.453 -68.056 1.00 94.56 137 ALA A O 1
ATOM 1102 N N . THR A 1 138 ? 50.969 -29.997 -66.080 1.00 94.00 138 THR A N 1
ATOM 1103 C CA . THR A 1 138 ? 49.915 -30.864 -66.618 1.00 94.00 138 THR A CA 1
ATOM 1104 C C . THR A 1 138 ? 48.506 -30.333 -66.353 1.00 94.00 138 THR A C 1
ATOM 1106 O O . THR A 1 138 ? 47.522 -31.004 -66.701 1.00 94.00 138 THR A O 1
ATOM 1109 N N . ASN A 1 139 ? 48.392 -29.158 -65.735 1.00 94.12 139 ASN A N 1
ATOM 1110 C CA . ASN A 1 139 ? 47.158 -28.551 -65.279 1.00 94.12 139 ASN A CA 1
ATOM 1111 C C . ASN A 1 139 ? 47.193 -27.023 -65.426 1.00 94.12 139 ASN A C 1
ATOM 1113 O O . ASN A 1 139 ? 47.714 -26.326 -64.567 1.00 94.12 139 ASN A O 1
ATOM 1117 N N . ASN A 1 140 ? 46.449 -26.532 -66.415 1.00 94.25 140 ASN A N 1
ATOM 1118 C CA . ASN A 1 140 ? 46.431 -25.139 -66.857 1.00 94.25 140 ASN A CA 1
ATOM 1119 C C . ASN A 1 140 ? 45.858 -24.112 -65.852 1.00 94.25 140 ASN A C 1
ATOM 1121 O O . ASN A 1 140 ? 45.554 -22.997 -66.259 1.00 94.25 140 ASN A O 1
ATOM 1125 N N . ASP A 1 141 ? 45.553 -24.526 -64.626 1.00 94.31 141 ASP A N 1
ATOM 1126 C CA . ASP A 1 141 ? 44.977 -23.748 -63.518 1.00 94.31 141 ASP A CA 1
ATOM 1127 C C . ASP A 1 141 ? 45.396 -24.464 -62.221 1.00 94.31 141 ASP A C 1
ATOM 1129 O O . ASP A 1 141 ? 44.711 -25.372 -61.715 1.00 94.31 141 ASP A O 1
ATOM 1133 N N . THR A 1 142 ? 46.606 -24.153 -61.760 1.00 94.56 142 THR A N 1
ATOM 1134 C CA . THR A 1 142 ? 47.325 -24.906 -60.729 1.00 94.56 142 THR A CA 1
ATOM 1135 C C . THR A 1 142 ? 46.617 -24.868 -59.375 1.00 94.56 142 THR A C 1
ATOM 1137 O O . THR A 1 142 ? 46.597 -25.885 -58.666 1.00 94.56 142 THR A O 1
ATOM 1140 N N . ASP A 1 143 ? 46.016 -23.742 -58.994 1.00 91.94 143 ASP A N 1
ATOM 1141 C CA . ASP A 1 143 ? 45.344 -23.576 -57.700 1.00 91.94 143 ASP A CA 1
ATOM 1142 C C . ASP A 1 143 ? 43.805 -23.652 -57.754 1.00 91.94 143 ASP A C 1
ATOM 1144 O O . ASP A 1 143 ? 43.153 -23.714 -56.701 1.00 91.94 143 ASP A O 1
ATOM 1148 N N . CYS A 1 144 ? 43.245 -23.827 -58.954 1.00 92.94 144 CYS A N 1
ATOM 1149 C CA . CYS A 1 144 ? 41.835 -24.091 -59.228 1.00 92.94 144 CYS A CA 1
ATOM 1150 C C . CYS A 1 144 ? 40.895 -22.944 -58.833 1.00 92.94 144 CYS A C 1
ATOM 1152 O O . CYS A 1 144 ? 39.762 -23.200 -58.390 1.00 92.94 144 CYS A O 1
ATOM 1154 N N . ASP A 1 145 ? 41.340 -21.700 -58.969 1.00 89.44 145 ASP A N 1
ATOM 1155 C CA . ASP A 1 145 ? 40.547 -20.512 -58.657 1.00 89.44 145 ASP A CA 1
ATOM 1156 C C . ASP A 1 145 ? 39.692 -20.013 -59.846 1.00 89.44 145 ASP A C 1
ATOM 1158 O O . ASP A 1 145 ? 38.733 -19.250 -59.667 1.00 89.44 145 ASP A O 1
ATOM 1162 N N . GLY A 1 146 ? 39.956 -20.543 -61.047 1.00 90.06 146 GLY A N 1
ATOM 1163 C CA . GLY A 1 146 ? 39.261 -20.218 -62.289 1.00 90.06 146 GLY A CA 1
ATOM 1164 C C . GLY A 1 146 ? 40.015 -19.275 -63.230 1.00 90.06 146 GLY A C 1
ATOM 1165 O O . GLY A 1 146 ? 39.445 -18.913 -64.269 1.00 90.06 146 GLY A O 1
ATOM 1166 N N . LEU A 1 147 ? 41.247 -18.892 -62.902 1.00 93.00 147 LEU A N 1
ATOM 1167 C CA . LEU A 1 147 ? 42.219 -18.248 -63.783 1.00 93.00 147 LEU A CA 1
ATOM 1168 C C . LEU A 1 147 ? 43.256 -19.286 -64.228 1.00 93.00 147 LEU A C 1
ATOM 1170 O O . LEU A 1 147 ? 43.495 -20.266 -63.540 1.00 93.00 147 LEU A O 1
ATOM 1174 N N . ASN A 1 148 ? 43.819 -19.129 -65.428 1.00 94.19 148 ASN A N 1
ATOM 1175 C CA . ASN A 1 148 ? 44.949 -19.980 -65.821 1.00 94.19 148 ASN A CA 1
ATOM 1176 C C . ASN A 1 148 ? 46.281 -19.363 -65.401 1.00 94.19 148 ASN A C 1
ATOM 1178 O O . ASN A 1 148 ? 46.409 -18.134 -65.354 1.00 94.19 148 ASN A O 1
ATOM 1182 N N . ASP A 1 149 ? 47.285 -20.215 -65.207 1.00 94.62 149 ASP A N 1
ATOM 1183 C CA . ASP A 1 149 ? 48.594 -19.824 -64.681 1.00 94.62 149 ASP A CA 1
ATOM 1184 C C . ASP A 1 149 ? 49.251 -18.733 -65.551 1.00 94.62 149 ASP A C 1
ATOM 1186 O O . ASP A 1 149 ? 49.846 -17.771 -65.044 1.00 94.62 149 ASP A O 1
ATOM 1190 N N . TYR A 1 150 ? 49.085 -18.802 -66.879 1.00 95.00 150 TYR A N 1
ATOM 1191 C CA . TYR A 1 150 ? 49.484 -17.727 -67.788 1.00 95.00 150 TYR A CA 1
ATOM 1192 C C . TYR A 1 150 ? 48.819 -16.374 -67.470 1.00 95.00 150 TYR A C 1
ATOM 1194 O O . TYR A 1 150 ? 49.508 -15.346 -67.405 1.00 95.00 150 TYR A O 1
ATOM 1202 N N . GLU A 1 151 ? 47.491 -16.324 -67.323 1.00 94.31 151 GLU A N 1
ATOM 1203 C CA . GLU A 1 151 ? 46.729 -15.102 -67.030 1.00 94.31 151 GLU A CA 1
ATOM 1204 C C . GLU A 1 151 ? 47.175 -14.476 -65.709 1.00 94.31 151 GLU A C 1
ATOM 1206 O O . GLU A 1 151 ? 47.444 -13.268 -65.652 1.00 94.31 151 GLU A O 1
ATOM 1211 N N . GLU A 1 152 ? 47.348 -15.300 -64.687 1.00 94.44 152 GLU A N 1
ATOM 1212 C CA . GLU A 1 152 ? 47.805 -14.882 -63.370 1.00 94.44 152 GLU A CA 1
ATOM 1213 C C . GLU A 1 152 ? 49.220 -14.306 -63.406 1.00 94.44 152 GLU A C 1
ATOM 1215 O O . GLU A 1 152 ? 49.458 -13.167 -62.997 1.00 94.44 152 GLU A O 1
ATOM 1220 N N . LEU A 1 153 ? 50.172 -15.024 -64.002 1.00 94.12 153 LEU A N 1
ATOM 1221 C CA . LEU A 1 153 ? 51.580 -14.626 -63.995 1.00 94.12 153 LEU A CA 1
ATOM 1222 C C . LEU A 1 153 ? 51.906 -13.498 -64.983 1.00 94.12 153 LEU A C 1
ATOM 1224 O O . LEU A 1 153 ? 52.893 -12.773 -64.791 1.00 94.12 153 LEU A O 1
ATOM 1228 N N . ARG A 1 154 ? 51.156 -13.361 -66.086 1.00 92.38 154 ARG A N 1
ATOM 1229 C CA . ARG A 1 154 ? 51.487 -12.427 -67.183 1.00 92.38 154 ARG A CA 1
ATOM 1230 C C . ARG A 1 154 ? 50.562 -11.222 -67.282 1.00 92.38 154 ARG A C 1
ATOM 1232 O O . ARG A 1 154 ? 51.021 -10.191 -67.786 1.00 92.38 154 ARG A O 1
ATOM 1239 N N . LEU A 1 155 ? 49.303 -11.326 -66.858 1.00 91.88 155 LEU A N 1
ATOM 1240 C CA . LEU A 1 155 ? 48.318 -10.251 -67.013 1.00 91.88 155 LEU A CA 1
ATOM 1241 C C . LEU A 1 155 ? 47.920 -9.635 -65.676 1.00 91.88 155 LEU A C 1
ATOM 1243 O O . LEU A 1 155 ? 47.992 -8.411 -65.542 1.00 91.88 155 LEU A O 1
ATOM 1247 N N . LEU A 1 156 ? 47.519 -10.468 -64.720 1.00 92.06 156 LEU A N 1
ATOM 1248 C CA . LEU A 1 156 ? 46.955 -10.026 -63.443 1.00 92.06 156 LEU A CA 1
ATOM 1249 C C . LEU A 1 156 ? 48.035 -9.799 -62.383 1.00 92.06 156 LEU A C 1
ATOM 1251 O O . LEU A 1 156 ? 47.886 -8.918 -61.542 1.00 92.06 156 LEU A O 1
ATOM 1255 N N . LEU A 1 157 ? 49.178 -10.479 -62.511 1.00 93.44 157 LEU A N 1
ATOM 1256 C CA . LEU A 1 157 ? 50.281 -10.476 -61.548 1.00 93.44 157 LEU A CA 1
ATOM 1257 C C . LEU A 1 157 ? 49.854 -11.009 -60.168 1.00 93.44 157 LEU A C 1
ATOM 1259 O O . LEU A 1 157 ? 50.327 -10.499 -59.147 1.00 93.44 157 LEU A O 1
ATOM 1263 N N . THR A 1 158 ? 48.974 -12.010 -60.173 1.00 94.06 158 THR A N 1
ATOM 1264 C CA . THR A 1 158 ? 48.536 -12.808 -59.019 1.00 94.06 158 THR A CA 1
ATOM 1265 C C . THR A 1 158 ? 49.434 -14.037 -58.839 1.00 94.06 158 THR A C 1
ATOM 1267 O O . THR A 1 158 ? 50.404 -14.233 -59.586 1.00 94.06 158 THR A O 1
ATOM 1270 N N . ASN A 1 159 ? 49.206 -14.812 -57.781 1.00 93.00 159 ASN A N 1
ATOM 1271 C CA . ASN A 1 159 ? 50.001 -15.989 -57.465 1.00 93.00 159 ASN A CA 1
ATOM 1272 C C . ASN A 1 159 ? 49.292 -17.277 -57.894 1.00 93.00 159 ASN A C 1
ATOM 1274 O O . ASN A 1 159 ? 48.573 -17.836 -57.082 1.00 93.00 159 ASN A O 1
ATOM 1278 N N . ALA A 1 160 ? 49.690 -17.834 -59.041 1.00 94.81 160 ALA A N 1
ATOM 1279 C CA . ALA A 1 160 ? 49.147 -19.073 -59.623 1.00 94.81 160 ALA A CA 1
ATOM 1280 C C . ALA A 1 160 ? 49.283 -20.366 -58.792 1.00 94.81 160 ALA A C 1
ATOM 1282 O O . ALA A 1 160 ? 49.043 -21.472 -59.258 1.00 94.81 160 ALA A O 1
ATOM 1283 N N . THR A 1 161 ? 49.765 -20.274 -57.554 1.00 94.12 161 THR A N 1
ATOM 1284 C CA . THR A 1 161 ? 49.814 -21.403 -56.611 1.00 94.12 161 THR A CA 1
ATOM 1285 C C . THR A 1 161 ? 48.997 -21.137 -55.347 1.00 94.12 161 THR A C 1
ATOM 1287 O O . THR A 1 161 ? 49.069 -21.905 -54.380 1.00 94.12 161 THR A O 1
ATOM 1290 N N . ASN A 1 162 ? 48.276 -20.019 -55.311 1.00 94.25 162 ASN A N 1
ATOM 1291 C CA . ASN A 1 162 ? 47.526 -19.518 -54.180 1.00 94.25 162 ASN A CA 1
ATOM 1292 C C . ASN A 1 162 ? 46.310 -18.723 -54.666 1.00 94.25 162 ASN A C 1
ATOM 1294 O O . ASN A 1 162 ? 46.421 -17.529 -54.926 1.00 94.25 162 ASN A O 1
ATOM 1298 N N . ASN A 1 163 ? 45.160 -19.379 -54.591 1.00 94.56 163 ASN A N 1
ATOM 1299 C CA . ASN A 1 163 ? 43.858 -18.938 -55.080 1.00 94.56 163 ASN A CA 1
ATOM 1300 C C . ASN A 1 163 ? 43.246 -17.668 -54.441 1.00 94.56 163 ASN A C 1
ATOM 1302 O O . ASN A 1 163 ? 42.060 -17.422 -54.634 1.00 94.56 163 ASN A O 1
ATOM 1306 N N . ASP A 1 164 ? 43.997 -16.945 -53.612 1.00 95.50 164 ASP A N 1
ATOM 1307 C CA . ASP A 1 164 ? 43.604 -15.731 -52.874 1.00 95.50 164 ASP A CA 1
ATOM 1308 C C . ASP A 1 164 ? 44.883 -14.914 -52.601 1.00 95.50 164 ASP A C 1
ATOM 1310 O O . ASP A 1 164 ? 45.599 -15.130 -51.609 1.00 95.50 164 ASP A O 1
ATOM 1314 N N . THR A 1 165 ? 45.260 -14.065 -53.556 1.00 95.31 165 THR A N 1
ATOM 1315 C CA . THR A 1 165 ? 46.562 -13.392 -53.625 1.00 95.31 165 THR A CA 1
ATOM 1316 C C . THR A 1 165 ? 46.743 -12.333 -52.545 1.00 95.31 165 THR A C 1
ATOM 1318 O O . THR A 1 165 ? 47.847 -12.222 -51.988 1.00 95.31 165 THR A O 1
ATOM 1321 N N . ASP A 1 166 ? 45.718 -11.540 -52.244 1.00 94.19 166 ASP A N 1
ATOM 1322 C CA . ASP A 1 166 ? 45.795 -10.489 -51.227 1.00 94.19 166 ASP A CA 1
ATOM 1323 C C . ASP A 1 166 ? 45.331 -10.932 -49.831 1.00 94.19 166 ASP A C 1
ATOM 1325 O O . ASP A 1 166 ? 45.660 -10.269 -48.837 1.00 94.19 166 ASP A O 1
ATOM 1329 N N . GLY A 1 167 ? 44.720 -12.112 -49.727 1.00 94.19 167 GLY A N 1
ATOM 1330 C CA . GLY A 1 167 ? 44.366 -12.756 -48.473 1.00 94.19 167 GLY A CA 1
ATOM 1331 C C . GLY A 1 167 ? 43.100 -12.195 -47.835 1.00 94.19 167 GLY A C 1
ATOM 1332 O O . GLY A 1 167 ? 42.970 -12.286 -46.604 1.00 94.19 167 GLY A O 1
ATOM 1333 N N . ASP A 1 168 ? 42.207 -11.587 -48.617 1.00 92.50 168 ASP A N 1
ATOM 1334 C CA . ASP A 1 168 ? 40.948 -11.016 -48.139 1.00 92.50 168 ASP A CA 1
ATOM 1335 C C . ASP A 1 168 ? 39.806 -12.045 -48.038 1.00 92.50 168 ASP A C 1
ATOM 1337 O O . ASP A 1 168 ? 38.746 -11.729 -47.490 1.00 92.50 168 ASP A O 1
ATOM 1341 N N . THR A 1 169 ? 40.060 -13.299 -48.442 1.00 93.62 169 THR A N 1
ATOM 1342 C CA . THR A 1 169 ? 39.148 -14.460 -48.493 1.00 93.62 169 THR A CA 1
ATOM 1343 C C . THR A 1 169 ? 38.219 -14.550 -49.704 1.00 93.62 169 THR A C 1
ATOM 1345 O O . THR A 1 169 ? 37.439 -15.511 -49.792 1.00 93.62 169 THR A O 1
ATOM 1348 N N . LEU A 1 170 ? 38.291 -13.600 -50.630 1.00 92.69 170 LEU A N 1
ATOM 1349 C CA . LEU A 1 170 ? 37.727 -13.700 -51.968 1.00 92.69 170 LEU A CA 1
ATOM 1350 C C . LEU A 1 170 ? 38.765 -14.371 -52.885 1.00 92.69 170 LEU A C 1
ATOM 1352 O O . LEU A 1 170 ? 39.961 -14.253 -52.675 1.00 92.69 170 LEU A O 1
ATOM 1356 N N . LEU A 1 171 ? 38.311 -15.195 -53.833 1.00 95.12 171 LEU A N 1
ATOM 1357 C CA . LEU A 1 171 ? 39.240 -15.879 -54.743 1.00 95.12 171 LEU A CA 1
ATOM 1358 C C . LEU A 1 171 ? 39.573 -14.957 -55.915 1.00 95.12 171 LEU A C 1
ATOM 1360 O O . LEU A 1 171 ? 38.628 -14.388 -56.474 1.00 95.12 171 LEU A O 1
ATOM 1364 N N . ASP A 1 172 ? 40.826 -14.912 -56.373 1.00 94.81 172 ASP A N 1
ATOM 1365 C CA . ASP A 1 172 ? 41.248 -13.988 -57.442 1.00 94.81 172 ASP A CA 1
ATOM 1366 C C . ASP A 1 172 ? 40.387 -14.167 -58.707 1.00 94.81 172 ASP A C 1
ATOM 1368 O O . ASP A 1 172 ? 39.885 -13.211 -59.314 1.00 94.81 172 ASP A O 1
ATOM 1372 N N . GLY A 1 173 ? 40.116 -15.418 -59.087 1.00 92.44 173 GLY A N 1
ATOM 1373 C CA . GLY A 1 173 ? 39.228 -15.735 -60.199 1.00 92.44 173 GLY A CA 1
ATOM 1374 C C . GLY A 1 173 ? 37.782 -15.276 -60.010 1.00 92.44 173 GLY A C 1
ATOM 1375 O O . GLY A 1 173 ? 37.107 -14.947 -60.991 1.00 92.44 173 GLY A O 1
ATOM 1376 N N . VAL A 1 174 ? 37.280 -15.201 -58.777 1.00 94.31 174 VAL A N 1
ATOM 1377 C CA . VAL A 1 174 ? 35.947 -14.662 -58.464 1.00 94.31 174 VAL A CA 1
ATOM 1378 C C . VAL A 1 174 ? 35.948 -13.139 -58.551 1.00 94.31 174 VAL A C 1
ATOM 1380 O O . VAL A 1 174 ? 35.033 -12.564 -59.145 1.00 94.31 174 VAL A O 1
ATOM 1383 N N . GLU A 1 175 ? 36.977 -12.492 -58.027 1.00 94.56 175 GLU A N 1
ATOM 1384 C CA . GLU A 1 175 ? 37.159 -11.044 -58.098 1.00 94.56 175 GLU A CA 1
ATOM 1385 C C . GLU A 1 175 ? 37.153 -10.551 -59.536 1.00 94.56 175 GLU A C 1
ATOM 1387 O O . GLU A 1 175 ? 36.316 -9.733 -59.919 1.00 94.56 175 GLU A O 1
ATOM 1392 N N . VAL A 1 176 ? 37.991 -11.144 -60.383 1.00 94.50 176 VAL A N 1
ATOM 1393 C CA . VAL A 1 176 ? 38.131 -10.725 -61.780 1.00 94.50 176 VAL A CA 1
ATOM 1394 C C . VAL A 1 176 ? 36.884 -11.059 -62.603 1.00 94.50 176 VAL A C 1
ATOM 1396 O O . VAL A 1 176 ? 36.420 -10.231 -63.395 1.00 94.50 176 VAL A O 1
ATOM 1399 N N . ASN A 1 177 ? 36.325 -12.266 -62.453 1.00 91.00 177 ASN A N 1
ATOM 1400 C CA . ASN A 1 177 ? 35.257 -12.737 -63.341 1.00 91.00 177 ASN A CA 1
ATOM 1401 C C . ASN A 1 177 ? 33.840 -12.348 -62.892 1.00 91.00 177 ASN A C 1
ATOM 1403 O O . ASN A 1 177 ? 32.924 -12.360 -63.724 1.00 91.00 177 ASN A O 1
ATOM 1407 N N . VAL A 1 178 ? 33.628 -12.044 -61.606 1.00 92.69 178 VAL A N 1
ATOM 1408 C CA . VAL A 1 178 ? 32.292 -11.797 -61.035 1.00 92.69 178 VAL A CA 1
ATOM 1409 C C . VAL A 1 178 ? 32.123 -10.355 -60.577 1.00 92.69 178 VAL A C 1
ATOM 1411 O O . VAL A 1 178 ? 31.161 -9.711 -61.004 1.00 92.69 178 VAL A O 1
ATOM 1414 N N . TYR A 1 179 ? 33.019 -9.860 -59.724 1.00 91.56 179 TYR A N 1
ATOM 1415 C CA . TYR A 1 179 ? 32.818 -8.593 -59.010 1.00 91.56 179 TYR A CA 1
ATOM 1416 C C . TYR A 1 179 ? 33.537 -7.404 -59.657 1.00 91.56 179 TYR A C 1
ATOM 1418 O O . TYR A 1 179 ? 33.045 -6.280 -59.589 1.00 91.56 179 TYR A O 1
ATOM 1426 N N . GLY A 1 180 ? 34.618 -7.656 -60.393 1.00 92.88 180 GLY A N 1
ATOM 1427 C CA . GLY A 1 180 ? 35.441 -6.632 -61.028 1.00 92.88 180 GLY A CA 1
ATOM 1428 C C . GLY A 1 180 ? 36.363 -5.884 -60.061 1.00 92.88 180 GLY A C 1
ATOM 1429 O O . GLY A 1 180 ? 36.759 -4.766 -60.394 1.00 92.88 180 GLY A O 1
ATOM 1430 N N . THR A 1 181 ? 36.667 -6.477 -58.904 1.00 95.31 181 THR A N 1
ATOM 1431 C CA . THR A 1 181 ? 37.622 -5.974 -57.902 1.00 95.31 181 THR A CA 1
ATOM 1432 C C . THR A 1 181 ? 39.078 -6.262 -58.314 1.00 95.31 181 THR A C 1
ATOM 1434 O O . THR A 1 181 ? 39.309 -6.993 -59.286 1.00 95.31 181 THR A O 1
ATOM 1437 N N . ASP A 1 182 ? 40.067 -5.606 -57.686 1.00 94.56 182 ASP A N 1
ATOM 1438 C CA . ASP A 1 182 ? 41.499 -5.860 -57.948 1.00 94.56 182 ASP A CA 1
ATOM 1439 C C . ASP A 1 182 ? 42.000 -6.971 -57.012 1.00 94.56 182 ASP A C 1
ATOM 1441 O O . ASP A 1 182 ? 42.232 -6.660 -55.850 1.00 94.56 182 ASP A O 1
ATOM 1445 N N . PRO A 1 183 ? 42.317 -8.188 -57.510 1.00 95.56 183 PRO A N 1
ATOM 1446 C CA . PRO A 1 183 ? 42.707 -9.354 -56.691 1.00 95.56 183 PRO A CA 1
ATOM 1447 C C . PRO A 1 183 ? 44.067 -9.241 -55.982 1.00 95.56 183 PRO A C 1
ATOM 1449 O O . PRO A 1 183 ? 44.724 -10.206 -55.601 1.00 95.56 183 PRO A O 1
ATOM 1452 N N . ARG A 1 184 ? 44.607 -8.029 -55.921 1.00 95.12 184 ARG A N 1
ATOM 1453 C CA . ARG A 1 184 ? 45.867 -7.689 -55.253 1.00 95.12 184 ARG A CA 1
ATOM 1454 C C . ARG A 1 184 ? 45.653 -6.600 -54.208 1.00 95.12 184 ARG A C 1
ATOM 1456 O O . ARG A 1 184 ? 46.641 -6.073 -53.679 1.00 95.12 184 ARG A O 1
ATOM 1463 N N . SER A 1 185 ? 44.409 -6.196 -53.997 1.00 95.56 185 SER A N 1
ATOM 1464 C CA . SER A 1 185 ? 43.996 -5.143 -53.097 1.00 95.56 185 SER A CA 1
ATOM 1465 C C . SER A 1 185 ? 42.787 -5.632 -52.331 1.00 95.56 185 SER A C 1
ATOM 1467 O O . SER A 1 185 ? 41.675 -5.555 -52.828 1.00 95.56 185 SER A O 1
ATOM 1469 N N . SER A 1 186 ? 43.013 -5.995 -51.072 1.00 95.94 186 SER A N 1
ATOM 1470 C CA . SER A 1 186 ? 41.980 -6.480 -50.159 1.00 95.94 186 SER A CA 1
ATOM 1471 C C . SER A 1 186 ? 40.923 -5.425 -49.792 1.00 95.94 186 SER A C 1
ATOM 1473 O O . SER A 1 186 ? 40.361 -5.527 -48.717 1.00 95.94 186 SER A O 1
ATOM 1475 N N . ASP A 1 187 ? 40.828 -4.321 -50.526 1.00 96.38 187 ASP A N 1
ATOM 1476 C CA . ASP A 1 187 ? 40.019 -3.109 -50.335 1.00 96.38 187 ASP A CA 1
ATOM 1477 C C . ASP A 1 187 ? 40.201 -2.320 -51.647 1.00 96.38 187 ASP A C 1
ATOM 1479 O O . ASP A 1 187 ? 41.225 -1.644 -51.850 1.00 96.38 187 ASP A O 1
ATOM 1483 N N . THR A 1 188 ? 39.313 -2.543 -52.617 1.00 96.06 188 THR A N 1
ATOM 1484 C CA . THR A 1 188 ? 39.486 -2.060 -53.994 1.00 96.06 188 THR A CA 1
ATOM 1485 C C . THR A 1 188 ? 39.239 -0.555 -54.116 1.00 96.06 188 THR A C 1
ATOM 1487 O O . THR A 1 188 ? 39.934 0.125 -54.888 1.00 96.06 188 THR A O 1
ATOM 1490 N N . ASP A 1 189 ? 38.274 -0.001 -53.383 1.00 95.00 189 ASP A N 1
ATOM 1491 C CA . ASP A 1 189 ? 37.914 1.418 -53.464 1.00 95.00 189 ASP A CA 1
ATOM 1492 C C . ASP A 1 189 ? 38.542 2.300 -52.367 1.00 95.00 189 ASP A C 1
ATOM 1494 O O . ASP A 1 189 ? 38.606 3.529 -52.527 1.00 95.00 189 ASP A O 1
ATOM 1498 N N . GLY A 1 190 ? 39.155 1.689 -51.353 1.00 95.12 190 GLY A N 1
ATOM 1499 C CA . GLY A 1 190 ? 39.995 2.338 -50.354 1.00 95.12 190 GLY A CA 1
ATOM 1500 C C . GLY A 1 190 ? 39.215 3.017 -49.234 1.00 95.12 190 GLY A C 1
ATOM 1501 O O . GLY A 1 190 ? 39.705 4.016 -48.683 1.00 95.12 190 GLY A O 1
ATOM 1502 N N . ASP A 1 191 ? 38.014 2.539 -48.932 1.00 93.50 191 ASP A N 1
ATOM 1503 C CA . ASP A 1 191 ? 37.109 3.121 -47.944 1.00 93.50 191 ASP A CA 1
ATOM 1504 C C . ASP A 1 191 ? 37.345 2.587 -46.510 1.00 93.50 191 ASP A C 1
ATOM 1506 O O . ASP A 1 191 ? 36.947 3.213 -45.518 1.00 93.50 191 ASP A O 1
ATOM 1510 N N . GLY A 1 192 ? 38.114 1.496 -46.391 1.00 92.56 192 GLY A N 1
ATOM 1511 C CA . GLY A 1 192 ? 38.472 0.839 -45.139 1.00 92.56 192 GLY A CA 1
ATOM 1512 C C . GLY A 1 192 ? 37.714 -0.460 -44.838 1.00 92.56 192 GLY A C 1
ATOM 1513 O O . GLY A 1 192 ? 37.934 -1.028 -43.755 1.00 92.56 192 GLY A O 1
ATOM 1514 N N . LEU A 1 193 ? 36.855 -0.935 -45.739 1.00 93.75 193 LEU A N 1
ATOM 1515 C CA . LEU A 1 193 ? 36.298 -2.287 -45.763 1.00 93.75 193 LEU A CA 1
ATOM 1516 C C . LEU A 1 193 ? 37.036 -3.144 -46.792 1.00 93.75 193 LEU A C 1
ATOM 1518 O O . LEU A 1 193 ? 37.622 -2.631 -47.731 1.00 93.75 193 LEU A O 1
ATOM 1522 N N . SER A 1 194 ? 37.078 -4.459 -46.568 1.00 95.69 194 SER A N 1
ATOM 1523 C CA . SER A 1 194 ? 37.599 -5.361 -47.593 1.00 95.69 194 SER A CA 1
ATOM 1524 C C . SER A 1 194 ? 36.509 -5.774 -48.558 1.00 95.69 194 SER A C 1
ATOM 1526 O O . SER A 1 194 ? 35.369 -5.950 -48.126 1.00 95.69 194 SER A O 1
ATOM 1528 N N . ASP A 1 195 ? 36.868 -6.052 -49.808 1.00 95.94 195 ASP A N 1
ATOM 1529 C CA . ASP A 1 195 ? 35.913 -6.444 -50.847 1.00 95.94 195 ASP A CA 1
ATOM 1530 C C . ASP A 1 195 ? 35.053 -7.641 -50.394 1.00 95.94 195 ASP A C 1
ATOM 1532 O O . ASP A 1 195 ? 33.826 -7.667 -50.554 1.00 95.94 195 ASP A O 1
ATOM 1536 N N . SER A 1 196 ? 35.672 -8.621 -49.723 1.00 94.62 196 SER A N 1
ATOM 1537 C CA . SER A 1 196 ? 34.950 -9.732 -49.093 1.00 94.62 196 SER A CA 1
ATOM 1538 C C . SER A 1 196 ? 34.009 -9.307 -47.949 1.00 94.62 196 SER A C 1
ATOM 1540 O O . SER A 1 196 ? 32.907 -9.856 -47.839 1.00 94.62 196 SER A O 1
ATOM 1542 N N . ASP A 1 197 ? 34.393 -8.347 -47.096 1.00 94.00 197 ASP A N 1
ATOM 1543 C CA . ASP A 1 197 ? 33.551 -7.836 -45.999 1.00 94.00 197 ASP A CA 1
ATOM 1544 C C . ASP A 1 197 ? 32.340 -7.083 -46.572 1.00 94.00 197 ASP A C 1
ATOM 1546 O O . ASP A 1 197 ? 31.210 -7.274 -46.118 1.00 94.00 197 ASP A O 1
ATOM 1550 N N . GLU A 1 198 ? 32.545 -6.263 -47.593 1.00 95.00 198 GLU A N 1
ATOM 1551 C CA . GLU A 1 198 ? 31.481 -5.512 -48.252 1.00 95.00 198 GLU A CA 1
ATOM 1552 C C . GLU A 1 198 ? 30.439 -6.438 -48.869 1.00 95.00 198 GLU A C 1
ATOM 1554 O O . GLU A 1 198 ? 29.245 -6.307 -48.608 1.00 95.00 198 GLU A O 1
ATOM 1559 N N . LEU A 1 199 ? 30.873 -7.472 -49.590 1.00 93.25 199 LEU A N 1
ATOM 1560 C CA . LEU A 1 199 ? 29.959 -8.415 -50.231 1.00 93.25 199 LEU A CA 1
ATOM 1561 C C . LEU A 1 199 ? 29.269 -9.362 -49.241 1.00 93.25 199 LEU A C 1
ATOM 1563 O O . LEU A 1 199 ? 28.085 -9.679 -49.404 1.00 93.25 199 LEU A O 1
ATOM 1567 N N . ASN A 1 200 ? 30.001 -9.868 -48.243 1.00 90.50 200 ASN A N 1
ATOM 1568 C CA . ASN A 1 200 ? 29.523 -10.954 -47.381 1.00 90.50 200 ASN A CA 1
ATOM 1569 C C . ASN A 1 200 ? 28.972 -10.488 -46.027 1.00 90.50 200 ASN A C 1
ATOM 1571 O O . ASN A 1 200 ? 28.225 -11.244 -45.394 1.00 90.50 200 ASN A O 1
ATOM 1575 N N . VAL A 1 201 ? 29.342 -9.292 -45.561 1.00 90.94 201 VAL A N 1
ATOM 1576 C CA . VAL A 1 201 ? 28.974 -8.774 -44.234 1.00 90.94 201 VAL A CA 1
ATOM 1577 C C . VAL A 1 201 ? 28.043 -7.573 -44.345 1.00 90.94 201 VAL A C 1
ATOM 1579 O O . VAL A 1 201 ? 26.978 -7.604 -43.727 1.00 90.94 201 VAL A O 1
ATOM 1582 N N . TYR A 1 202 ? 28.423 -6.550 -45.110 1.00 89.81 202 TYR A N 1
ATOM 1583 C CA . TYR A 1 202 ? 27.725 -5.258 -45.118 1.00 89.81 202 TYR A CA 1
ATOM 1584 C C . TYR A 1 202 ? 26.711 -5.115 -46.260 1.00 89.81 202 TYR A C 1
ATOM 1586 O O . TYR A 1 202 ? 25.717 -4.413 -46.115 1.00 89.81 202 TYR A O 1
ATOM 1594 N N . GLY A 1 203 ? 26.884 -5.851 -47.358 1.00 92.31 203 GLY A N 1
ATOM 1595 C CA . GLY A 1 203 ? 26.056 -5.720 -48.557 1.00 92.31 203 GLY A CA 1
ATOM 1596 C C . GLY A 1 203 ? 26.314 -4.432 -49.346 1.00 92.31 203 GLY A C 1
ATOM 1597 O O . GLY A 1 203 ? 25.482 -4.078 -50.186 1.00 92.31 203 GLY A O 1
ATOM 1598 N N . THR A 1 204 ? 27.429 -3.757 -49.070 1.00 94.75 204 THR A N 1
ATOM 1599 C CA . THR A 1 204 ? 27.894 -2.542 -49.742 1.00 94.75 204 THR A CA 1
ATOM 1600 C C . THR A 1 204 ? 28.571 -2.871 -51.072 1.00 94.75 204 THR A C 1
ATOM 1602 O O . THR A 1 204 ? 28.680 -4.040 -51.468 1.00 94.75 204 THR A O 1
ATOM 1605 N N . ASN A 1 205 ? 28.919 -1.840 -51.841 1.00 93.75 205 ASN A N 1
ATOM 1606 C CA . ASN A 1 205 ? 29.494 -2.005 -53.168 1.00 93.75 205 ASN A CA 1
ATOM 1607 C C . ASN A 1 205 ? 31.019 -1.790 -53.145 1.00 93.75 205 ASN A C 1
ATOM 1609 O O . ASN A 1 205 ? 31.406 -0.627 -53.151 1.00 93.75 205 ASN A O 1
ATOM 1613 N N . PRO A 1 206 ? 31.849 -2.833 -53.367 1.00 95.56 206 PRO A N 1
ATOM 1614 C CA . PRO A 1 206 ? 33.321 -2.761 -53.267 1.00 95.56 206 PRO A CA 1
ATOM 1615 C C . PRO A 1 206 ? 34.031 -1.931 -54.348 1.00 95.56 206 PRO A C 1
ATOM 1617 O O . PRO A 1 206 ? 35.240 -1.991 -54.560 1.00 95.56 206 PRO A O 1
ATOM 1620 N N . LEU A 1 207 ? 33.255 -1.190 -55.134 1.00 95.62 207 LEU A N 1
ATOM 1621 C CA . LEU A 1 207 ? 33.723 -0.265 -56.159 1.00 95.62 207 LEU A CA 1
ATOM 1622 C C . LEU A 1 207 ? 33.251 1.173 -55.877 1.00 95.62 207 LEU A C 1
ATOM 1624 O O . LEU A 1 207 ? 33.364 2.033 -56.761 1.00 95.62 207 LEU A O 1
ATOM 1628 N N . SER A 1 208 ? 32.641 1.424 -54.719 1.00 95.56 208 SER A N 1
ATOM 1629 C CA . SER A 1 208 ? 32.034 2.687 -54.319 1.00 95.56 208 SER A CA 1
ATOM 1630 C C . SER A 1 208 ? 32.219 2.922 -52.827 1.00 95.56 208 SER A C 1
ATOM 1632 O O . SER A 1 208 ? 31.378 2.514 -52.042 1.00 95.56 208 SER A O 1
ATOM 1634 N N . ALA A 1 209 ? 33.219 3.738 -52.492 1.00 95.75 209 ALA A N 1
ATOM 1635 C CA . ALA A 1 209 ? 33.581 4.081 -51.118 1.00 95.75 209 ALA A CA 1
ATOM 1636 C C . ALA A 1 209 ? 32.491 4.783 -50.276 1.00 95.75 209 ALA A C 1
ATOM 1638 O O . ALA A 1 209 ? 32.792 5.229 -49.182 1.00 95.75 209 ALA A O 1
ATOM 1639 N N . ASP A 1 210 ? 31.301 5.004 -50.830 1.00 96.00 210 ASP A N 1
ATOM 1640 C CA . ASP A 1 210 ? 30.124 5.656 -50.242 1.00 96.00 210 ASP A CA 1
ATOM 1641 C C . ASP A 1 210 ? 28.912 5.066 -50.988 1.00 96.00 210 ASP A C 1
ATOM 1643 O O . ASP A 1 210 ? 28.657 5.400 -52.160 1.00 96.00 210 ASP A O 1
ATOM 1647 N N . SER A 1 211 ? 28.275 4.063 -50.389 1.00 94.94 211 SER A N 1
ATOM 1648 C CA . SER A 1 211 ? 27.260 3.226 -51.034 1.00 94.94 211 SER A CA 1
ATOM 1649 C C . SER A 1 211 ? 25.882 3.890 -51.094 1.00 94.94 211 SER A C 1
ATOM 1651 O O . SER A 1 211 ? 25.153 3.682 -52.077 1.00 94.94 211 SER A O 1
ATOM 1653 N N . ASP A 1 212 ? 25.517 4.703 -50.103 1.00 94.00 212 ASP A N 1
ATOM 1654 C CA . ASP A 1 212 ? 24.217 5.378 -50.020 1.00 94.00 212 ASP A CA 1
ATOM 1655 C C . ASP A 1 212 ? 24.240 6.849 -50.491 1.00 94.00 212 ASP A C 1
ATOM 1657 O O . ASP A 1 212 ? 23.206 7.396 -50.903 1.00 94.00 212 ASP A O 1
ATOM 1661 N N . GLY A 1 213 ? 25.427 7.452 -50.581 1.00 94.50 213 GLY A N 1
ATOM 1662 C CA . GLY A 1 213 ? 25.665 8.788 -51.102 1.00 94.50 213 GLY A CA 1
ATOM 1663 C C . GLY A 1 213 ? 25.409 9.920 -50.108 1.00 94.50 213 GLY A C 1
ATOM 1664 O O . GLY A 1 213 ? 25.152 11.047 -50.564 1.00 94.50 213 GLY A O 1
ATOM 1665 N N . ASP A 1 214 ? 25.428 9.658 -48.800 1.00 93.06 214 ASP A N 1
ATOM 1666 C CA . ASP A 1 214 ? 25.230 10.674 -47.759 1.00 93.06 214 ASP A CA 1
ATOM 1667 C C . ASP A 1 214 ? 26.490 11.545 -47.521 1.00 93.06 214 ASP A C 1
ATOM 1669 O O . ASP A 1 214 ? 26.397 12.706 -47.094 1.00 93.06 214 ASP A O 1
ATOM 1673 N N . GLY A 1 215 ? 27.662 11.041 -47.930 1.00 92.31 215 GLY A N 1
ATOM 1674 C CA . GLY A 1 215 ? 28.964 11.693 -47.828 1.00 92.31 215 GLY A CA 1
ATOM 1675 C C . GLY A 1 215 ? 29.892 11.142 -46.739 1.00 92.31 215 GLY A C 1
ATOM 1676 O O . GLY A 1 215 ? 31.011 11.664 -46.598 1.00 92.31 215 GLY A O 1
ATOM 1677 N N . LEU A 1 216 ? 29.465 10.144 -45.966 1.00 93.62 216 LEU A N 1
ATOM 1678 C CA . LEU A 1 216 ? 30.318 9.246 -45.195 1.00 93.62 216 LEU A CA 1
ATOM 1679 C C . LEU A 1 216 ? 30.782 8.081 -46.077 1.00 93.62 216 LEU A C 1
ATOM 1681 O O . LEU A 1 216 ? 30.284 7.866 -47.170 1.00 93.62 216 LEU A O 1
ATOM 1685 N N . TYR A 1 217 ? 31.863 7.426 -45.658 1.00 96.00 217 TYR A N 1
ATOM 1686 C CA . TYR A 1 217 ? 32.356 6.235 -46.347 1.00 96.00 217 TYR A CA 1
ATOM 1687 C C . TYR A 1 217 ? 31.892 4.999 -45.592 1.00 96.00 217 TYR A C 1
ATOM 1689 O O . TYR A 1 217 ? 31.922 5.041 -44.356 1.00 96.00 217 TYR A O 1
ATOM 1697 N N . ASP A 1 218 ? 31.601 3.896 -46.276 1.00 94.88 218 ASP A N 1
ATOM 1698 C CA . ASP A 1 218 ? 31.014 2.704 -45.650 1.00 94.88 218 ASP A CA 1
ATOM 1699 C C . ASP A 1 218 ? 31.903 2.182 -44.493 1.00 94.88 218 ASP A C 1
ATOM 1701 O O . ASP A 1 218 ? 31.444 1.829 -43.395 1.00 94.88 218 ASP A O 1
ATOM 1705 N N . GLY A 1 219 ? 33.229 2.235 -44.665 1.00 93.25 219 GLY A N 1
ATOM 1706 C CA . GLY A 1 219 ? 34.203 1.941 -43.607 1.00 93.25 219 GLY A CA 1
ATOM 1707 C C . GLY A 1 219 ? 34.188 2.910 -42.409 1.00 93.25 219 GLY A C 1
ATOM 1708 O O . GLY A 1 219 ? 34.440 2.510 -41.258 1.00 93.25 219 GLY A O 1
ATOM 1709 N N . ALA A 1 220 ? 33.878 4.189 -42.632 1.00 93.88 220 ALA A N 1
ATOM 1710 C CA . ALA A 1 220 ? 33.690 5.178 -41.569 1.00 93.88 220 ALA A CA 1
ATOM 1711 C C . ALA A 1 220 ? 32.380 4.933 -40.808 1.00 93.88 220 ALA A C 1
ATOM 1713 O O . ALA A 1 220 ? 32.367 4.994 -39.574 1.00 93.88 220 ALA A O 1
ATOM 1714 N N . GLU A 1 221 ? 31.324 4.569 -41.520 1.00 93.88 221 GLU A N 1
ATOM 1715 C CA . GLU A 1 221 ? 30.009 4.256 -40.968 1.00 93.88 221 GLU A CA 1
ATOM 1716 C C . GLU A 1 221 ? 30.042 3.009 -40.099 1.00 93.88 221 GLU A C 1
ATOM 1718 O O . GLU A 1 221 ? 29.598 3.046 -38.955 1.00 93.88 221 GLU A O 1
ATOM 1723 N N . LYS A 1 222 ? 30.767 1.961 -40.508 1.00 92.12 222 LYS A N 1
ATOM 1724 C CA . LYS A 1 222 ? 31.093 0.824 -39.624 1.00 92.12 222 LYS A CA 1
ATOM 1725 C C . LYS A 1 222 ? 31.711 1.262 -38.291 1.00 92.12 222 LYS A C 1
ATOM 1727 O O . LYS A 1 222 ? 31.470 0.638 -37.251 1.00 92.12 222 LYS A O 1
ATOM 1732 N N . THR A 1 223 ? 32.542 2.307 -38.297 1.00 91.06 223 THR A N 1
ATOM 1733 C CA . THR A 1 223 ? 33.183 2.830 -37.078 1.00 91.06 223 THR A CA 1
ATOM 1734 C C . THR A 1 223 ? 32.200 3.622 -36.214 1.00 91.06 223 THR A C 1
ATOM 1736 O O . THR A 1 223 ? 32.242 3.507 -34.983 1.00 91.06 223 THR A O 1
ATOM 1739 N N . LEU A 1 224 ? 31.319 4.398 -36.847 1.00 90.62 224 LEU A N 1
ATOM 1740 C CA . LEU A 1 224 ? 30.242 5.157 -36.204 1.00 90.62 224 LEU A CA 1
ATOM 1741 C C . LEU A 1 224 ? 29.054 4.271 -35.791 1.00 90.62 224 LEU A C 1
ATOM 1743 O O . LEU A 1 224 ? 28.327 4.624 -34.866 1.00 90.62 224 LEU A O 1
ATOM 1747 N N . LYS A 1 225 ? 28.981 3.062 -36.359 1.00 93.69 225 LYS A N 1
ATOM 1748 C CA . LYS A 1 225 ? 27.902 2.069 -36.267 1.00 93.69 225 LYS A CA 1
ATOM 1749 C C . LYS A 1 225 ? 26.589 2.505 -36.920 1.00 93.69 225 LYS A C 1
ATOM 1751 O O . LYS A 1 225 ? 25.549 1.977 -36.527 1.00 93.69 225 LYS A O 1
ATOM 1756 N N . THR A 1 226 ? 26.666 3.430 -37.864 1.00 94.25 226 THR A N 1
ATOM 1757 C CA . THR A 1 226 ? 25.578 3.768 -38.783 1.00 94.25 226 THR A CA 1
ATOM 1758 C C . THR A 1 226 ? 25.429 2.694 -39.861 1.00 94.25 226 THR A C 1
ATOM 1760 O O . THR A 1 226 ? 26.278 1.792 -39.951 1.00 94.25 226 THR A O 1
ATOM 1763 N N . ASP A 1 227 ? 24.311 2.709 -40.586 1.00 93.44 227 ASP A N 1
ATOM 1764 C CA . ASP A 1 227 ? 24.045 1.758 -41.668 1.00 93.44 227 ASP A CA 1
ATOM 1765 C C . ASP A 1 227 ? 24.563 2.320 -43.003 1.00 93.44 227 ASP A C 1
ATOM 1767 O O . ASP A 1 227 ? 23.939 3.230 -43.528 1.00 93.44 227 ASP A O 1
ATOM 1771 N N . PRO A 1 228 ? 25.618 1.741 -43.613 1.00 94.81 228 PRO A N 1
ATOM 1772 C CA . PRO A 1 228 ? 26.206 2.245 -44.864 1.00 94.81 228 PRO A CA 1
ATOM 1773 C C . PRO A 1 228 ? 25.308 2.133 -46.107 1.00 94.81 228 PRO A C 1
ATOM 1775 O O . PRO A 1 228 ? 25.732 2.348 -47.243 1.00 94.81 228 PRO A O 1
ATOM 1778 N N . LEU A 1 229 ? 24.067 1.686 -45.925 1.00 95.12 229 LEU A N 1
ATOM 1779 C CA . LEU A 1 229 ? 23.042 1.619 -46.958 1.00 95.12 229 LEU A CA 1
ATOM 1780 C C . LEU A 1 229 ? 21.872 2.578 -46.682 1.00 95.12 229 LEU A C 1
ATOM 1782 O O . LEU A 1 229 ? 20.895 2.543 -47.446 1.00 95.12 229 LEU A O 1
ATOM 1786 N N . ASP A 1 230 ? 21.942 3.386 -45.621 1.00 95.62 230 ASP A N 1
ATOM 1787 C CA . ASP A 1 230 ? 20.884 4.291 -45.185 1.00 95.62 230 ASP A CA 1
ATOM 1788 C C . ASP A 1 230 ? 21.412 5.664 -44.751 1.00 95.62 230 ASP A C 1
ATOM 1790 O O . ASP A 1 230 ? 21.966 5.833 -43.673 1.00 95.62 230 ASP A O 1
ATOM 1794 N N . SER A 1 231 ? 21.122 6.678 -45.569 1.00 95.62 231 SER A N 1
ATOM 1795 C CA . SER A 1 231 ? 21.712 8.014 -45.436 1.00 95.62 231 SER A CA 1
ATOM 1796 C C . SER A 1 231 ? 21.301 8.798 -44.184 1.00 95.62 231 SER A C 1
ATOM 1798 O O . SER A 1 231 ? 21.789 9.908 -43.995 1.00 95.62 231 SER A O 1
ATOM 1800 N N . ASP A 1 232 ? 20.320 8.305 -43.429 1.00 95.75 232 ASP A N 1
ATOM 1801 C CA . ASP A 1 232 ? 19.713 8.912 -42.233 1.00 95.75 232 ASP A CA 1
ATOM 1802 C C . ASP A 1 232 ? 19.365 7.758 -41.277 1.00 95.75 232 ASP A C 1
ATOM 1804 O O . ASP A 1 232 ? 18.261 7.212 -41.307 1.00 95.75 232 ASP A O 1
ATOM 1808 N N . SER A 1 233 ? 20.359 7.307 -40.505 1.00 94.94 233 SER A N 1
ATOM 1809 C CA . SER A 1 233 ? 20.301 6.046 -39.756 1.00 94.94 233 SER A CA 1
ATOM 1810 C C . SER A 1 233 ? 19.264 6.040 -38.619 1.00 94.94 233 SER A C 1
ATOM 1812 O O . SER A 1 233 ? 18.889 4.961 -38.138 1.00 94.94 233 SER A O 1
ATOM 1814 N N . ASP A 1 234 ? 18.810 7.204 -38.149 1.00 94.06 234 ASP A N 1
ATOM 1815 C CA . ASP A 1 234 ? 17.823 7.334 -37.070 1.00 94.06 234 ASP A CA 1
ATOM 1816 C C . ASP A 1 234 ? 16.504 8.029 -37.465 1.00 94.06 234 ASP A C 1
ATOM 1818 O O . ASP A 1 234 ? 15.604 8.167 -36.622 1.00 94.06 234 ASP A O 1
ATOM 1822 N N . ASP A 1 235 ? 16.327 8.307 -38.761 1.00 94.75 235 ASP A N 1
ATOM 1823 C CA . ASP A 1 235 ? 15.115 8.839 -39.393 1.00 94.75 235 ASP A CA 1
ATOM 1824 C C . ASP A 1 235 ? 14.659 10.200 -38.811 1.00 94.75 235 ASP A C 1
ATOM 1826 O O . ASP A 1 235 ? 13.453 10.507 -38.764 1.00 94.75 235 ASP A O 1
ATOM 1830 N N . ASP A 1 236 ? 15.588 11.032 -38.340 1.00 93.38 236 ASP A N 1
ATOM 1831 C CA . ASP A 1 236 ? 15.281 12.306 -37.681 1.00 93.38 236 ASP A CA 1
ATOM 1832 C C . ASP A 1 236 ? 15.179 13.502 -38.655 1.00 93.38 236 ASP A C 1
ATOM 1834 O O . ASP A 1 236 ? 14.633 14.569 -38.320 1.00 93.38 236 ASP A O 1
ATOM 1838 N N . GLY A 1 237 ? 15.613 13.288 -39.903 1.00 92.88 237 GLY A N 1
ATOM 1839 C CA . GLY A 1 237 ? 15.624 14.262 -40.987 1.00 92.88 237 GLY A CA 1
ATOM 1840 C C . GLY A 1 237 ? 16.986 14.905 -41.264 1.00 92.88 237 GLY A C 1
ATOM 1841 O O . GLY A 1 237 ? 17.058 15.764 -42.160 1.00 92.88 237 GLY A O 1
ATOM 1842 N N . LEU A 1 238 ? 18.037 14.524 -40.538 1.00 94.19 238 LEU A N 1
ATOM 1843 C CA . LEU A 1 238 ? 19.435 14.839 -40.805 1.00 94.19 238 LEU A CA 1
ATOM 1844 C C . LEU A 1 238 ? 20.138 13.600 -41.355 1.00 94.19 238 LEU A C 1
ATOM 1846 O O . LEU A 1 238 ? 19.882 12.485 -40.948 1.00 94.19 238 LEU A O 1
ATOM 1850 N N . THR A 1 239 ? 21.028 13.795 -42.327 1.00 95.88 239 THR A N 1
ATOM 1851 C CA . THR A 1 239 ? 21.857 12.674 -42.790 1.00 95.88 239 THR A CA 1
ATOM 1852 C C . THR A 1 239 ? 22.988 12.413 -41.802 1.00 95.88 239 THR A C 1
ATOM 1854 O O . THR A 1 239 ? 23.504 13.381 -41.229 1.00 95.88 239 THR A O 1
ATOM 1857 N N . ASP A 1 240 ? 23.496 11.187 -41.717 1.00 94.56 240 ASP A N 1
ATOM 1858 C CA . ASP A 1 240 ? 24.574 10.827 -40.783 1.00 94.56 240 ASP A CA 1
ATOM 1859 C C . ASP A 1 240 ? 25.799 11.754 -40.944 1.00 94.56 240 ASP A C 1
ATOM 1861 O O . ASP A 1 240 ? 26.404 12.238 -39.976 1.00 94.56 240 ASP A O 1
ATOM 1865 N N . TRP A 1 241 ? 26.134 12.129 -42.184 1.00 94.81 241 TRP A N 1
ATOM 1866 C CA . TRP A 1 241 ? 27.159 13.134 -42.470 1.00 94.81 241 TRP A CA 1
ATOM 1867 C C . TRP A 1 241 ? 26.868 14.521 -41.861 1.00 94.81 241 TRP A C 1
ATOM 1869 O O . TRP A 1 241 ? 27.779 15.196 -41.358 1.00 94.81 241 TRP A O 1
ATOM 1879 N N . GLN A 1 242 ? 25.617 14.992 -41.933 1.00 95.06 242 GLN A N 1
ATOM 1880 C CA . GLN A 1 242 ? 25.208 16.283 -41.368 1.00 95.06 242 GLN A CA 1
ATOM 1881 C C . GLN A 1 242 ? 25.333 16.260 -39.854 1.00 95.06 242 GLN A C 1
ATOM 1883 O O . GLN A 1 242 ? 25.801 17.234 -39.263 1.00 95.06 242 GLN A O 1
ATOM 1888 N N . GLU A 1 243 ? 25.012 15.138 -39.242 1.00 94.19 243 GLU A N 1
ATOM 1889 C CA . GLU A 1 243 ? 25.100 14.972 -37.806 1.00 94.19 243 GLU A CA 1
ATOM 1890 C C . GLU A 1 243 ? 26.533 14.986 -37.301 1.00 94.19 243 GLU A C 1
ATOM 1892 O O . GLU A 1 243 ? 26.889 15.770 -36.415 1.00 94.19 243 GLU A O 1
ATOM 1897 N N . VAL A 1 244 ? 27.415 14.239 -37.963 1.00 92.62 244 VAL A N 1
ATOM 1898 C CA . VAL A 1 244 ? 28.834 14.188 -37.597 1.00 92.62 244 VAL A CA 1
ATOM 1899 C C . VAL A 1 244 ? 29.545 15.527 -37.828 1.00 92.62 244 VAL A C 1
ATOM 1901 O O . VAL A 1 244 ? 30.417 15.908 -37.036 1.00 92.62 244 VAL A O 1
ATOM 1904 N N . TYR A 1 245 ? 29.226 16.249 -38.910 1.00 91.12 245 TYR A N 1
ATOM 1905 C CA . TYR A 1 245 ? 30.039 17.388 -39.365 1.00 91.12 245 TYR A CA 1
ATOM 1906 C C . TYR A 1 245 ? 29.365 18.763 -39.319 1.00 91.12 245 TYR A C 1
ATOM 1908 O O . TYR A 1 245 ? 30.081 19.773 -39.362 1.00 91.12 245 TYR A O 1
ATOM 1916 N N . VAL A 1 246 ? 28.036 18.842 -39.237 1.00 90.94 246 VAL A N 1
ATOM 1917 C CA . VAL A 1 246 ? 27.273 20.099 -39.301 1.00 90.94 246 VAL A CA 1
ATOM 1918 C C . VAL A 1 246 ? 26.579 20.407 -37.977 1.00 90.94 246 VAL A C 1
ATOM 1920 O O . VAL A 1 246 ? 26.921 21.422 -37.362 1.00 90.94 246 VAL A O 1
ATOM 1923 N N . SER A 1 247 ? 25.631 19.576 -37.543 1.00 88.38 247 SER A N 1
ATOM 1924 C CA . SER A 1 247 ? 24.868 19.780 -36.300 1.00 88.38 247 SER A CA 1
ATOM 1925 C C . SER A 1 247 ? 25.637 19.322 -35.062 1.00 88.38 247 SER A C 1
ATOM 1927 O O . SER A 1 247 ? 25.434 19.886 -33.988 1.00 88.38 247 SER A O 1
ATOM 1929 N N . LEU A 1 248 ? 26.612 18.415 -35.220 1.00 92.88 248 LEU A N 1
ATOM 1930 C CA . LEU A 1 248 ? 27.375 17.809 -34.120 1.00 92.88 248 LEU A CA 1
ATOM 1931 C C . LEU A 1 248 ? 26.466 17.042 -33.146 1.00 92.88 248 LEU A C 1
ATOM 1933 O O . LEU A 1 248 ? 26.687 17.094 -31.929 1.00 92.88 248 LEU A O 1
ATOM 1937 N N . THR A 1 249 ? 25.458 16.385 -33.713 1.00 94.19 249 THR A N 1
ATOM 1938 C CA . THR A 1 249 ? 24.491 15.493 -33.067 1.00 94.19 249 THR A CA 1
ATOM 1939 C C . THR A 1 249 ? 24.947 14.038 -33.204 1.00 94.19 249 THR A C 1
ATOM 1941 O O . THR A 1 249 ? 26.092 13.778 -33.602 1.00 94.19 249 THR A O 1
ATOM 1944 N N . LYS A 1 250 ? 24.138 13.085 -32.746 1.00 94.31 250 LYS A N 1
ATOM 1945 C CA . LYS A 1 250 ? 24.477 11.663 -32.724 1.00 94.31 250 LYS A CA 1
ATOM 1946 C C . LYS A 1 250 ? 23.689 10.923 -33.822 1.00 94.31 250 LYS A C 1
ATOM 1948 O O . LYS A 1 250 ? 22.518 10.684 -33.595 1.00 94.31 250 LYS A O 1
ATOM 1953 N N . PRO A 1 251 ? 24.366 10.347 -34.833 1.00 94.44 251 PRO A N 1
ATOM 1954 C CA . PRO A 1 251 ? 23.714 9.673 -35.968 1.00 94.44 251 PRO A CA 1
ATOM 1955 C C . PRO A 1 251 ? 22.877 8.411 -35.710 1.00 94.44 251 PRO A C 1
ATOM 1957 O O . PRO A 1 251 ? 22.606 7.631 -36.609 1.00 94.44 251 PRO A O 1
ATOM 1960 N N . LEU A 1 252 ? 22.632 8.068 -34.453 1.00 95.38 252 LEU A N 1
ATOM 1961 C CA . LEU A 1 252 ? 21.923 6.849 -34.050 1.00 95.38 252 LEU A CA 1
ATOM 1962 C C . LEU A 1 252 ? 20.904 7.152 -32.947 1.00 95.38 252 LEU A C 1
ATOM 1964 O O . LEU A 1 252 ? 20.442 6.238 -32.256 1.00 95.38 252 LEU A O 1
ATOM 1968 N N . ASP A 1 253 ? 20.678 8.429 -32.680 1.00 95.25 253 ASP A N 1
ATOM 1969 C CA . ASP A 1 253 ? 19.944 8.946 -31.544 1.00 95.25 253 ASP A CA 1
ATOM 1970 C C . ASP A 1 253 ? 19.233 10.206 -32.011 1.00 95.25 253 ASP A C 1
ATOM 1972 O O . ASP A 1 253 ? 19.759 11.304 -31.868 1.00 95.25 253 ASP A O 1
ATOM 1976 N N . ASN A 1 254 ? 18.019 9.996 -32.517 1.00 95.19 254 ASN A N 1
ATOM 1977 C CA . ASN A 1 254 ? 17.186 11.016 -33.139 1.00 95.19 254 ASN A CA 1
ATOM 1978 C C . ASN A 1 254 ? 16.855 12.224 -32.247 1.00 95.19 254 ASN A C 1
ATOM 1980 O O . ASN A 1 254 ? 16.195 13.141 -32.719 1.00 95.19 254 ASN A O 1
ATOM 1984 N N . ASP A 1 255 ? 17.227 12.185 -30.967 1.00 95.50 255 ASP A N 1
ATOM 1985 C CA . ASP A 1 255 ? 17.059 13.219 -29.948 1.00 95.50 255 ASP A CA 1
ATOM 1986 C C . ASP A 1 255 ? 18.332 13.246 -29.070 1.00 95.50 255 ASP A C 1
ATOM 1988 O O . ASP A 1 255 ? 18.481 12.537 -28.060 1.00 95.50 255 ASP A O 1
ATOM 1992 N N . THR A 1 256 ? 19.318 14.039 -29.494 1.00 94.81 256 THR A N 1
ATOM 1993 C CA . THR A 1 256 ? 20.673 14.030 -28.940 1.00 94.81 256 THR A CA 1
ATOM 1994 C C . THR A 1 256 ? 20.714 14.485 -27.482 1.00 94.81 256 THR A C 1
ATOM 1996 O O . THR A 1 256 ? 21.539 13.959 -26.708 1.00 94.81 256 THR A O 1
ATOM 1999 N N . ASP A 1 257 ? 19.883 15.450 -27.087 1.00 92.81 257 ASP A N 1
ATOM 2000 C CA . ASP A 1 257 ? 19.848 16.018 -25.735 1.00 92.81 257 ASP A CA 1
ATOM 2001 C C . ASP A 1 257 ? 18.700 15.511 -24.852 1.00 92.81 257 ASP A C 1
ATOM 2003 O O . ASP A 1 257 ? 18.759 15.700 -23.634 1.00 92.81 257 ASP A O 1
ATOM 2007 N N . ASN A 1 258 ? 17.828 14.678 -25.421 1.00 92.38 258 ASN A N 1
ATOM 2008 C CA . ASN A 1 258 ? 16.754 13.942 -24.764 1.00 92.38 258 ASN A CA 1
ATOM 2009 C C . ASN A 1 258 ? 15.627 14.848 -24.241 1.00 92.38 258 ASN A C 1
ATOM 2011 O O . ASN A 1 258 ? 15.040 14.541 -23.192 1.00 92.38 258 ASN A O 1
ATOM 2015 N N . ASP A 1 259 ? 15.322 15.940 -24.947 1.00 89.38 259 ASP A N 1
ATOM 2016 C CA . ASP A 1 259 ? 14.236 16.861 -24.599 1.00 89.38 259 ASP A CA 1
ATOM 2017 C C . ASP A 1 259 ? 12.874 16.498 -25.224 1.00 89.38 259 ASP A C 1
ATOM 2019 O O . ASP A 1 259 ? 11.854 17.063 -24.825 1.00 89.38 259 ASP A O 1
ATOM 2023 N N . THR A 1 260 ? 12.812 15.459 -26.072 1.00 93.00 260 THR A N 1
ATOM 2024 C CA . THR A 1 260 ? 11.654 14.953 -26.850 1.00 93.00 260 THR A CA 1
ATOM 2025 C C . THR A 1 260 ? 11.519 15.532 -28.264 1.00 93.00 260 THR A C 1
ATOM 2027 O O . THR A 1 260 ? 10.737 14.992 -29.062 1.00 93.00 260 THR A O 1
ATOM 2030 N N . LEU A 1 261 ? 12.211 16.615 -28.604 1.00 91.31 261 LEU A N 1
ATOM 2031 C CA . LEU A 1 261 ? 12.303 17.091 -29.980 1.00 91.31 261 LEU A CA 1
ATOM 2032 C C . LEU A 1 261 ? 13.390 16.306 -30.715 1.00 91.31 261 LEU A C 1
ATOM 2034 O O . LEU A 1 261 ? 14.371 15.884 -30.125 1.00 91.31 261 LEU A O 1
ATOM 2038 N N . SER A 1 262 ? 13.176 16.054 -32.009 1.00 95.19 262 SER A N 1
ATOM 2039 C CA . SER A 1 262 ? 14.226 15.428 -32.808 1.00 95.19 262 SER A CA 1
ATOM 2040 C C . SER A 1 262 ? 15.237 16.467 -33.273 1.00 95.19 262 SER A C 1
ATOM 2042 O O . SER A 1 262 ? 14.836 17.603 -33.559 1.00 95.19 262 SER A O 1
ATOM 2044 N N . ASP A 1 263 ? 16.499 16.089 -33.452 1.00 93.81 263 ASP A N 1
ATOM 2045 C CA . ASP A 1 263 ? 17.554 17.059 -33.762 1.00 93.81 263 ASP A CA 1
ATOM 2046 C C . ASP A 1 263 ? 17.259 17.811 -35.077 1.00 93.81 263 ASP A C 1
ATOM 2048 O O . ASP A 1 263 ? 17.378 19.043 -35.187 1.00 93.81 263 ASP A O 1
ATOM 2052 N N . GLY A 1 264 ? 16.771 17.084 -36.086 1.00 92.69 264 GLY A N 1
ATOM 2053 C CA . GLY A 1 264 ? 16.282 17.651 -37.342 1.00 92.69 264 GLY A CA 1
ATOM 2054 C C . GLY A 1 264 ? 15.082 18.597 -37.181 1.00 92.69 264 GLY A C 1
ATOM 2055 O O . GLY A 1 264 ? 14.950 19.585 -37.921 1.00 92.69 264 GLY A O 1
ATOM 2056 N N . PHE A 1 265 ? 14.204 18.351 -36.205 1.00 92.75 265 PHE A N 1
ATOM 2057 C CA . PHE A 1 265 ? 13.068 19.223 -35.904 1.00 92.75 265 PHE A CA 1
ATOM 2058 C C . PHE A 1 265 ? 13.506 20.506 -35.198 1.00 92.75 265 PHE A C 1
ATOM 2060 O O . PHE A 1 265 ? 13.043 21.595 -35.554 1.00 92.75 265 PHE A O 1
ATOM 2067 N N . GLU A 1 266 ? 14.424 20.404 -34.251 1.00 92.00 266 GLU A N 1
ATOM 2068 C CA . GLU A 1 266 ? 14.971 21.536 -33.511 1.00 92.00 266 GLU A CA 1
ATOM 2069 C C . GLU A 1 266 ? 15.641 22.556 -34.424 1.00 92.00 266 GLU A C 1
ATOM 2071 O O . GLU A 1 266 ? 15.327 23.750 -34.390 1.00 92.00 266 GLU A O 1
ATOM 2076 N N . LEU A 1 267 ? 16.454 22.097 -35.377 1.00 90.06 267 LEU A N 1
ATOM 2077 C CA . LEU A 1 267 ? 17.048 22.989 -36.375 1.00 90.06 267 LEU A CA 1
ATOM 2078 C C . LEU A 1 267 ? 16.001 23.701 -37.248 1.00 90.06 267 LEU A C 1
ATOM 2080 O O . LEU A 1 267 ? 16.250 24.808 -37.742 1.00 90.06 267 LEU A O 1
ATOM 2084 N N . ASN A 1 268 ? 14.819 23.107 -37.434 1.00 88.50 268 ASN A N 1
ATOM 2085 C CA . ASN A 1 268 ? 13.710 23.724 -38.163 1.00 88.50 268 ASN A CA 1
ATOM 2086 C C . ASN A 1 268 ? 13.016 24.822 -37.336 1.00 88.50 268 ASN A C 1
ATOM 2088 O O . ASN A 1 268 ? 12.656 25.870 -37.888 1.00 88.50 268 ASN A O 1
ATOM 2092 N N . ILE A 1 269 ? 12.875 24.625 -36.022 1.00 85.38 269 ILE A N 1
ATOM 2093 C CA . ILE A 1 269 ? 12.365 25.654 -35.099 1.00 85.38 269 ILE A CA 1
ATOM 2094 C C . ILE A 1 269 ? 13.455 26.621 -34.600 1.00 85.38 269 ILE A C 1
ATOM 2096 O O . ILE A 1 269 ? 13.116 27.656 -34.034 1.00 85.38 269 ILE A O 1
ATOM 2100 N N . LYS A 1 270 ? 14.720 26.373 -34.972 1.00 87.31 270 LYS A N 1
ATOM 2101 C CA . LYS A 1 270 ? 15.942 27.140 -34.658 1.00 87.31 270 LYS A CA 1
ATOM 2102 C C . LYS A 1 270 ? 16.411 27.052 -33.205 1.00 87.31 270 LYS A C 1
ATOM 2104 O O . LYS A 1 270 ? 17.127 27.948 -32.754 1.00 87.31 270 LYS A O 1
ATOM 2109 N N . THR A 1 271 ? 16.060 25.973 -32.528 1.00 89.19 271 THR A N 1
ATOM 2110 C CA . THR A 1 271 ? 16.639 25.604 -31.238 1.00 89.19 271 THR A CA 1
ATOM 2111 C C . THR A 1 271 ? 17.941 24.822 -31.451 1.00 89.19 271 THR A C 1
ATOM 2113 O O . THR A 1 271 ? 18.354 24.569 -32.593 1.00 89.19 271 THR A O 1
ATOM 2116 N N . ASN A 1 272 ? 18.684 24.574 -30.375 1.00 90.44 272 ASN A N 1
ATOM 2117 C CA . ASN A 1 272 ? 19.981 23.914 -30.413 1.00 90.44 272 ASN A CA 1
ATOM 2118 C C . ASN A 1 272 ? 19.852 22.457 -29.939 1.00 90.44 272 ASN A C 1
ATOM 2120 O O . ASN A 1 272 ? 19.820 22.271 -28.727 1.00 90.44 272 ASN A O 1
ATOM 2124 N N . PRO A 1 273 ? 20.024 21.467 -30.839 1.00 93.62 273 PRO A N 1
ATOM 2125 C CA . PRO A 1 273 ? 19.770 20.040 -30.578 1.00 93.62 273 PRO A CA 1
ATOM 2126 C C . PRO A 1 273 ? 20.817 19.328 -29.722 1.00 93.62 273 PRO A C 1
ATOM 2128 O O . PRO A 1 273 ? 21.223 18.190 -29.924 1.00 93.62 273 PRO A O 1
ATOM 2131 N N . ARG A 1 274 ? 21.458 20.075 -28.839 1.00 93.00 274 ARG A N 1
ATOM 2132 C CA . ARG A 1 274 ? 22.531 19.587 -27.968 1.00 93.00 274 ARG A CA 1
ATOM 2133 C C . ARG A 1 274 ? 22.356 20.114 -26.554 1.00 93.00 274 ARG A C 1
ATOM 2135 O O . ARG A 1 274 ? 23.271 19.959 -25.735 1.00 93.00 274 ARG A O 1
ATOM 2142 N N . THR A 1 275 ? 21.280 20.846 -26.311 1.00 91.25 275 THR A N 1
ATOM 2143 C CA . THR A 1 275 ? 20.929 21.476 -25.054 1.00 91.25 275 THR A CA 1
ATOM 2144 C C . THR A 1 275 ? 19.414 21.505 -24.939 1.00 91.25 275 THR A C 1
ATOM 2146 O O . THR A 1 275 ? 18.801 22.326 -25.599 1.00 91.25 275 THR A O 1
ATOM 2149 N N . GLU A 1 276 ? 18.887 20.742 -23.983 1.00 90.50 276 GLU A N 1
ATOM 2150 C CA . GLU A 1 276 ? 17.459 20.713 -23.629 1.00 90.50 276 GLU A CA 1
ATOM 2151 C C . GLU A 1 276 ? 16.835 22.111 -23.438 1.00 90.50 276 GLU A C 1
ATOM 2153 O O . GLU A 1 276 ? 15.639 22.266 -23.608 1.00 90.50 276 GLU A O 1
ATOM 2158 N N . ASP A 1 277 ? 17.631 23.119 -23.065 1.00 87.38 277 ASP A N 1
ATOM 2159 C CA . ASP A 1 277 ? 17.222 24.515 -22.854 1.00 87.38 277 ASP A CA 1
ATOM 2160 C C . ASP A 1 277 ? 18.182 25.438 -23.634 1.00 87.38 277 ASP A C 1
ATOM 2162 O O . ASP A 1 277 ? 19.333 25.670 -23.214 1.00 87.38 277 ASP A O 1
ATOM 2166 N N . SER A 1 278 ? 17.744 25.916 -24.804 1.00 88.25 278 SER A N 1
ATOM 2167 C CA . SER A 1 278 ? 18.575 26.690 -25.734 1.00 88.25 278 SER A CA 1
ATOM 2168 C C . SER A 1 278 ? 18.968 28.073 -25.210 1.00 88.25 278 SER A C 1
ATOM 2170 O O . SER A 1 278 ? 20.073 28.561 -25.509 1.00 88.25 278 SER A O 1
ATOM 2172 N N . ASP A 1 279 ? 18.105 28.733 -24.436 1.00 80.56 279 ASP A N 1
ATOM 2173 C CA . ASP A 1 279 ? 18.304 30.117 -23.993 1.00 80.56 279 ASP A CA 1
ATOM 2174 C C . ASP A 1 279 ? 18.733 30.259 -22.515 1.00 80.56 279 ASP A C 1
ATOM 2176 O O . ASP A 1 279 ? 19.251 31.313 -22.090 1.00 80.56 279 ASP A O 1
ATOM 2180 N N . GLY A 1 280 ? 18.658 29.162 -21.765 1.00 77.75 280 GLY A N 1
ATOM 2181 C CA . GLY A 1 280 ? 19.085 29.028 -20.384 1.00 77.75 280 GLY A CA 1
ATOM 2182 C C . GLY A 1 280 ? 18.138 29.689 -19.386 1.00 77.75 280 GLY A C 1
ATOM 2183 O O . GLY A 1 280 ? 18.632 30.228 -18.375 1.00 77.75 280 GLY A O 1
ATOM 2184 N N . ASP A 1 281 ? 16.841 29.760 -19.682 1.00 71.25 281 ASP A N 1
ATOM 2185 C CA . ASP A 1 281 ? 15.822 30.333 -18.804 1.00 71.25 281 ASP A CA 1
ATOM 2186 C C . ASP A 1 281 ? 15.135 29.306 -17.885 1.00 71.25 281 ASP A C 1
ATOM 2188 O O . ASP A 1 281 ? 14.577 29.683 -16.847 1.00 71.25 281 ASP A O 1
ATOM 2192 N N . GLY A 1 282 ? 15.357 28.015 -18.135 1.00 75.06 282 GLY A N 1
ATOM 2193 C CA . GLY A 1 282 ? 14.902 26.902 -17.313 1.00 75.06 282 GLY A CA 1
ATOM 2194 C C . GLY A 1 282 ? 13.668 26.169 -17.836 1.00 75.06 282 GLY A C 1
ATOM 2195 O O . GLY A 1 282 ? 13.286 25.195 -17.183 1.00 75.06 282 GLY A O 1
ATOM 2196 N N . LEU A 1 283 ? 13.064 26.598 -18.949 1.00 75.94 283 LEU A N 1
ATOM 2197 C CA . LEU A 1 283 ? 12.142 25.777 -19.737 1.00 75.94 283 LEU A CA 1
ATOM 2198 C C . LEU A 1 283 ? 12.921 25.002 -20.803 1.00 75.94 283 LEU A C 1
ATOM 2200 O O . LEU A 1 283 ? 13.900 25.503 -21.340 1.00 75.94 283 LEU A O 1
ATOM 2204 N N . SER A 1 284 ? 12.501 23.765 -21.072 1.00 84.88 284 SER A N 1
ATOM 2205 C CA . SER A 1 284 ? 13.055 23.027 -22.212 1.00 84.88 284 SER A CA 1
ATOM 2206 C C . SER A 1 284 ? 12.454 23.506 -23.533 1.00 84.88 284 SER A C 1
ATOM 2208 O O . SER A 1 284 ? 11.292 23.928 -23.567 1.00 84.88 284 SER A O 1
ATOM 2210 N N . ASP A 1 285 ? 13.194 23.356 -24.626 1.00 83.88 285 ASP A N 1
ATOM 2211 C CA . ASP A 1 285 ? 12.766 23.767 -25.965 1.00 83.88 285 ASP A CA 1
ATOM 2212 C C . ASP A 1 285 ? 11.453 23.052 -26.371 1.00 83.88 285 ASP A C 1
ATOM 2214 O O . ASP A 1 285 ? 10.523 23.666 -26.918 1.00 83.88 285 ASP A O 1
ATOM 2218 N N . TYR A 1 286 ? 11.302 21.766 -26.018 1.00 85.75 286 TYR A N 1
ATOM 2219 C CA . TYR A 1 286 ? 10.040 21.023 -26.143 1.00 85.75 286 TYR A CA 1
ATOM 2220 C C . TYR A 1 286 ? 8.863 21.657 -25.384 1.00 85.75 286 TYR A C 1
ATOM 2222 O O . TYR A 1 286 ? 7.742 21.750 -25.909 1.00 85.75 286 TYR A O 1
ATOM 2230 N N . GLU A 1 287 ? 9.082 22.064 -24.133 1.00 80.06 287 GLU A N 1
ATOM 2231 C CA . GLU A 1 287 ? 8.041 22.677 -23.309 1.00 80.06 287 GLU A CA 1
ATOM 2232 C C . GLU A 1 287 ? 7.581 23.996 -23.920 1.00 80.06 287 GLU A C 1
ATOM 2234 O O . GLU A 1 287 ? 6.377 24.224 -24.067 1.00 80.06 287 GLU A O 1
ATOM 2239 N N . GLU A 1 288 ? 8.516 24.828 -24.360 1.00 77.00 288 GLU A N 1
ATOM 2240 C CA . GLU A 1 288 ? 8.208 26.088 -25.028 1.00 77.00 288 GLU A CA 1
ATOM 2241 C C . GLU A 1 288 ? 7.450 25.874 -26.343 1.00 77.00 288 GLU A C 1
ATOM 2243 O O . GLU A 1 288 ? 6.436 26.540 -26.587 1.00 77.00 288 GLU A O 1
ATOM 2248 N N . TYR A 1 289 ? 7.847 24.882 -27.150 1.00 79.25 289 TYR A N 1
ATOM 2249 C CA . TYR A 1 289 ? 7.125 24.498 -28.366 1.00 79.25 289 TYR A CA 1
ATOM 2250 C C . TYR A 1 289 ? 5.663 24.109 -28.079 1.00 79.25 289 TYR A C 1
ATOM 2252 O O . TYR A 1 289 ? 4.738 24.551 -28.779 1.00 79.25 289 TYR A O 1
ATOM 2260 N N . LEU A 1 290 ? 5.420 23.311 -27.032 1.00 76.56 290 LEU A N 1
ATOM 2261 C CA . LEU A 1 290 ? 4.066 22.945 -26.608 1.00 76.56 290 LEU A CA 1
ATOM 2262 C C . LEU A 1 290 ? 3.255 24.158 -26.134 1.00 76.56 290 LEU A C 1
ATOM 2264 O O . LEU A 1 290 ? 2.069 24.281 -26.471 1.00 76.56 290 LEU A O 1
ATOM 2268 N N . PHE A 1 291 ? 3.869 25.055 -25.360 1.00 69.06 291 PHE A N 1
ATOM 2269 C CA . PHE A 1 291 ? 3.192 26.232 -24.823 1.00 69.06 291 PHE A CA 1
ATOM 2270 C C . PHE A 1 291 ? 2.880 27.272 -25.904 1.00 69.06 291 PHE A C 1
ATOM 2272 O O . PHE A 1 291 ? 1.778 27.837 -25.889 1.00 69.06 291 PHE A O 1
ATOM 2279 N N . ASP A 1 292 ? 3.754 27.475 -26.894 1.00 68.38 292 ASP A N 1
ATOM 2280 C CA . ASP A 1 292 ? 3.454 28.343 -28.039 1.00 68.38 292 ASP A CA 1
ATOM 2281 C C . ASP A 1 292 ? 2.272 27.798 -28.856 1.00 68.38 292 ASP A C 1
ATOM 2283 O O . ASP A 1 292 ? 1.332 28.537 -29.182 1.00 68.38 292 ASP A O 1
ATOM 2287 N N . ALA A 1 293 ? 2.237 26.481 -29.089 1.00 63.94 293 ALA A N 1
ATOM 2288 C CA . ALA A 1 293 ? 1.140 25.824 -29.795 1.00 63.94 293 ALA A CA 1
ATOM 2289 C C . ALA A 1 293 ? -0.217 25.961 -29.071 1.00 63.94 293 ALA A C 1
ATOM 2291 O O . ALA A 1 293 ? -1.265 26.017 -29.726 1.00 63.94 293 ALA A O 1
ATOM 2292 N N . GLN A 1 294 ? -0.220 26.035 -27.734 1.00 62.31 294 GLN A N 1
ATOM 2293 C CA . GLN A 1 294 ? -1.436 26.150 -26.921 1.00 62.31 294 GLN A CA 1
ATOM 2294 C C . GLN A 1 294 ? -1.875 27.605 -26.674 1.00 62.31 294 GLN A C 1
ATOM 2296 O O . GLN A 1 294 ? -3.080 27.877 -26.627 1.00 62.31 294 GLN A O 1
ATOM 2301 N N . TYR A 1 295 ? -0.931 28.544 -26.551 1.00 59.75 295 TYR A N 1
ATOM 2302 C CA . TYR A 1 295 ? -1.195 29.912 -26.086 1.00 59.75 295 TYR A CA 1
ATOM 2303 C C . TYR A 1 295 ? -0.773 31.020 -27.060 1.00 59.75 295 TYR A C 1
ATOM 2305 O O . TYR A 1 295 ? -0.902 32.205 -26.732 1.00 59.75 295 TYR A O 1
ATOM 2313 N N . ASN A 1 296 ? -0.368 30.668 -28.285 1.00 59.88 296 ASN A N 1
ATOM 2314 C CA . ASN A 1 296 ? -0.212 31.585 -29.417 1.00 59.88 296 ASN A CA 1
ATOM 2315 C C . ASN A 1 296 ? 0.708 32.778 -29.080 1.00 59.88 296 ASN A C 1
ATOM 2317 O O . ASN A 1 296 ? 0.362 33.935 -29.351 1.00 59.88 296 ASN A O 1
ATOM 2321 N N . ASN A 1 297 ? 1.835 32.474 -28.431 1.00 56.97 297 ASN A N 1
ATOM 2322 C CA . ASN A 1 297 ? 2.870 33.401 -27.978 1.00 56.97 297 ASN A CA 1
ATOM 2323 C C . ASN A 1 297 ? 2.401 34.528 -27.024 1.00 56.97 297 ASN A C 1
ATOM 2325 O O . ASN A 1 297 ? 2.915 35.647 -27.041 1.00 56.97 297 ASN A O 1
ATOM 2329 N N . THR A 1 298 ? 1.369 34.278 -26.207 1.00 53.19 298 THR A N 1
ATOM 2330 C CA . THR A 1 298 ? 0.810 35.299 -25.293 1.00 53.19 298 THR A CA 1
ATOM 2331 C C . THR A 1 298 ? 1.695 35.555 -24.064 1.00 53.19 298 THR A C 1
ATOM 2333 O O . THR A 1 298 ? 1.656 36.657 -23.516 1.00 53.19 298 THR A O 1
ATOM 2336 N N . TYR A 1 299 ? 2.507 34.574 -23.658 1.00 53.69 299 TYR A N 1
ATOM 2337 C CA . TYR A 1 299 ? 3.241 34.577 -22.384 1.00 53.69 299 TYR A CA 1
ATOM 2338 C C . TYR A 1 299 ? 4.763 34.758 -22.520 1.00 53.69 299 TYR A C 1
ATOM 2340 O O . TYR A 1 299 ? 5.458 34.773 -21.515 1.00 53.69 299 TYR A O 1
ATOM 2348 N N . GLY A 1 300 ? 5.280 34.977 -23.736 1.00 51.69 300 GLY A N 1
ATOM 2349 C CA . GLY A 1 300 ? 6.687 35.338 -23.951 1.00 51.69 300 GLY A CA 1
ATOM 2350 C C . GLY A 1 300 ? 7.707 34.202 -23.798 1.00 51.69 300 GLY A C 1
ATOM 2351 O O . GLY A 1 300 ? 8.890 34.496 -23.742 1.00 51.69 300 GLY A O 1
ATOM 2352 N N . VAL A 1 301 ? 7.269 32.944 -23.779 1.00 55.97 301 VAL A N 1
ATOM 2353 C CA . VAL A 1 301 ? 8.104 31.722 -23.791 1.00 55.97 301 VAL A CA 1
ATOM 2354 C C . VAL A 1 301 ? 8.735 31.476 -25.171 1.00 55.97 301 VAL A C 1
ATOM 2356 O O . VAL A 1 301 ? 8.461 30.488 -25.843 1.00 55.97 301 VAL A O 1
ATOM 2359 N N . ASP A 1 302 ? 9.415 32.496 -25.689 1.00 63.06 302 ASP A N 1
ATOM 2360 C CA . ASP A 1 302 ? 10.148 32.411 -26.947 1.00 63.06 302 ASP A CA 1
ATOM 2361 C C . ASP A 1 302 ? 11.466 31.670 -26.673 1.00 63.06 302 ASP A C 1
ATOM 2363 O O . ASP A 1 302 ? 12.265 32.229 -25.917 1.00 63.06 302 ASP A O 1
ATOM 2367 N N . PRO A 1 303 ? 11.726 30.525 -27.343 1.00 62.28 303 PRO A N 1
ATOM 2368 C CA . PRO A 1 303 ? 12.933 29.709 -27.149 1.00 62.28 303 PRO A CA 1
ATOM 2369 C C . PRO A 1 303 ? 14.256 30.427 -27.433 1.00 62.28 303 PRO A C 1
ATOM 2371 O O . PRO A 1 303 ? 15.344 29.878 -27.274 1.00 62.28 303 PRO A O 1
ATOM 2374 N N . GLU A 1 304 ? 14.199 31.662 -27.942 1.00 66.06 304 GLU A N 1
ATOM 2375 C CA . GLU A 1 304 ? 15.362 32.513 -28.163 1.00 66.06 304 GLU A CA 1
ATOM 2376 C C . GLU A 1 304 ? 15.510 33.641 -27.109 1.00 66.06 304 GLU A C 1
ATOM 2378 O O . GLU A 1 304 ? 16.494 34.400 -27.169 1.00 66.06 304 GLU A O 1
ATOM 2383 N N . THR A 1 305 ? 14.560 33.836 -26.177 1.00 62.09 305 THR A N 1
ATOM 2384 C CA . THR A 1 305 ? 14.538 35.006 -25.277 1.00 62.09 305 THR A CA 1
ATOM 2385 C C . THR A 1 305 ? 14.361 34.710 -23.790 1.00 62.09 305 THR A C 1
ATOM 2387 O O . THR A 1 305 ? 13.262 34.722 -23.256 1.00 62.09 305 THR A O 1
ATOM 2390 N N . ARG A 1 306 ? 15.488 34.764 -23.081 1.00 57.84 306 ARG A N 1
ATOM 2391 C CA . ARG A 1 306 ? 15.563 34.686 -21.619 1.00 57.84 306 ARG A CA 1
ATOM 2392 C C . ARG A 1 306 ? 14.587 35.617 -20.872 1.00 57.84 306 ARG A C 1
ATOM 2394 O O . ARG A 1 306 ? 14.910 36.800 -20.653 1.00 57.84 306 ARG A O 1
ATOM 2401 N N . ILE A 1 307 ? 13.441 35.098 -20.421 1.00 58.16 307 ILE A N 1
ATOM 2402 C CA . ILE A 1 307 ? 12.460 35.820 -19.589 1.00 58.16 307 ILE A CA 1
ATOM 2403 C C . ILE A 1 307 ? 12.814 35.708 -18.091 1.00 58.16 307 ILE A C 1
ATOM 2405 O O . ILE A 1 307 ? 13.742 35.023 -17.661 1.00 58.16 307 ILE A O 1
ATOM 2409 N N . LYS A 1 308 ? 12.204 36.577 -17.278 1.00 58.22 308 LYS A N 1
ATOM 2410 C CA . LYS A 1 308 ? 12.509 36.790 -15.862 1.00 58.22 308 LYS A CA 1
ATOM 2411 C C . LYS A 1 308 ? 11.750 35.771 -15.000 1.00 58.22 308 LYS A C 1
ATOM 2413 O O . LYS A 1 308 ? 10.547 35.883 -14.896 1.00 58.22 308 LYS A O 1
ATOM 2418 N N . TYR A 1 309 ? 12.509 34.914 -14.317 1.00 69.62 309 TYR A N 1
ATOM 2419 C CA . TYR A 1 309 ? 12.154 33.799 -13.415 1.00 69.62 309 TYR A CA 1
ATOM 2420 C C . TYR A 1 309 ? 10.950 33.884 -12.439 1.00 69.62 309 TYR A C 1
ATOM 2422 O O . TYR A 1 309 ? 10.731 32.881 -11.776 1.00 69.62 309 TYR A O 1
ATOM 2430 N N . ASP A 1 310 ? 10.273 35.022 -12.262 1.00 75.31 310 ASP A N 1
ATOM 2431 C CA . ASP A 1 310 ? 9.219 35.257 -11.246 1.00 75.31 310 ASP A CA 1
ATOM 2432 C C . ASP A 1 310 ? 8.510 36.591 -11.592 1.00 75.31 310 ASP A C 1
ATOM 2434 O O . ASP A 1 310 ? 9.068 37.697 -11.397 1.00 75.31 310 ASP A O 1
ATOM 2438 N N . SER A 1 311 ? 7.363 36.477 -12.262 1.00 78.25 311 SER A N 1
ATOM 2439 C CA . SER A 1 311 ? 6.626 37.558 -12.919 1.00 78.25 311 SER A CA 1
ATOM 2440 C C . SER A 1 311 ? 5.738 38.350 -11.963 1.00 78.25 311 SER A C 1
ATOM 2442 O O . SER A 1 311 ? 5.699 39.587 -12.071 1.00 78.25 311 SER A O 1
ATOM 2444 N N . ASP A 1 312 ? 5.082 37.692 -11.013 1.00 81.81 312 ASP A N 1
ATOM 2445 C CA . ASP A 1 312 ? 4.196 38.313 -10.027 1.00 81.81 312 ASP A CA 1
ATOM 2446 C C . ASP A 1 312 ? 4.897 38.633 -8.686 1.00 81.81 312 ASP A C 1
ATOM 2448 O O . ASP A 1 312 ? 4.462 39.530 -7.952 1.00 81.81 312 ASP A O 1
ATOM 2452 N N . GLY A 1 313 ? 6.067 38.038 -8.437 1.00 83.88 313 GLY A N 1
ATOM 2453 C CA . GLY A 1 313 ? 6.908 38.283 -7.274 1.00 83.88 313 GLY A CA 1
ATOM 2454 C C . GLY A 1 313 ? 6.495 37.511 -6.023 1.00 83.88 313 GLY A C 1
ATOM 2455 O O . GLY A 1 313 ? 6.859 37.964 -4.927 1.00 83.88 313 GLY A O 1
ATOM 2456 N N . ASP A 1 314 ? 5.715 36.436 -6.146 1.00 84.94 314 ASP A N 1
ATOM 2457 C CA . ASP A 1 314 ? 5.218 35.651 -5.011 1.00 84.94 314 ASP A CA 1
ATOM 2458 C C . ASP A 1 314 ? 6.255 34.643 -4.467 1.00 84.94 314 ASP A C 1
ATOM 2460 O O . ASP A 1 314 ? 6.198 34.250 -3.297 1.00 84.94 314 ASP A O 1
ATOM 2464 N N . GLY A 1 315 ? 7.279 34.332 -5.270 1.00 83.88 315 GLY A N 1
ATOM 2465 C CA . GLY A 1 315 ? 8.374 33.424 -4.939 1.00 83.88 315 GLY A CA 1
ATOM 2466 C C . GLY A 1 315 ? 8.275 32.039 -5.584 1.00 83.88 315 GLY A C 1
ATOM 2467 O O . GLY A 1 315 ? 9.231 31.261 -5.463 1.00 83.88 315 GLY A O 1
ATOM 2468 N N . LEU A 1 316 ? 7.176 31.727 -6.270 1.00 83.62 316 LEU A N 1
ATOM 2469 C CA . LEU A 1 316 ? 7.117 30.693 -7.292 1.00 83.62 316 LEU A CA 1
ATOM 2470 C C . LEU A 1 316 ? 7.754 31.227 -8.574 1.00 83.62 316 LEU A C 1
ATOM 2472 O O . LEU A 1 316 ? 7.831 32.423 -8.829 1.00 83.62 316 LEU A O 1
ATOM 2476 N N . SER A 1 317 ? 8.319 30.316 -9.357 1.00 80.50 317 SER A N 1
ATOM 2477 C CA . SER A 1 317 ? 8.796 30.676 -10.688 1.00 80.50 317 SER A CA 1
ATOM 2478 C C . SER A 1 317 ? 7.673 30.527 -11.697 1.00 80.50 317 SER A C 1
ATOM 2480 O O . SER A 1 317 ? 6.962 29.525 -11.607 1.00 80.50 317 SER A O 1
ATOM 2482 N N . ASP A 1 318 ? 7.652 31.358 -12.738 1.00 74.44 318 ASP A N 1
ATOM 2483 C CA . ASP A 1 318 ? 6.705 31.253 -13.858 1.00 74.44 318 ASP A CA 1
ATOM 2484 C C . ASP A 1 318 ? 6.579 29.811 -14.388 1.00 74.44 318 ASP A C 1
ATOM 2486 O O . ASP A 1 318 ? 5.481 29.326 -14.644 1.00 74.44 318 ASP A O 1
ATOM 2490 N N . MET A 1 319 ? 7.688 29.058 -14.472 1.00 72.12 319 MET A N 1
ATOM 2491 C CA . MET A 1 319 ? 7.666 27.636 -14.855 1.00 72.12 319 MET A CA 1
ATOM 2492 C C . MET A 1 319 ? 6.818 26.770 -13.907 1.00 72.12 319 MET A C 1
ATOM 2494 O O . MET A 1 319 ? 6.082 25.884 -14.346 1.00 72.12 319 MET A O 1
ATOM 2498 N N . PHE A 1 320 ? 6.953 26.979 -12.598 1.00 79.50 320 PHE A N 1
ATOM 2499 C CA . PHE A 1 320 ? 6.191 26.247 -11.588 1.00 79.50 320 PHE A CA 1
ATOM 2500 C C . PHE A 1 320 ? 4.705 26.563 -11.726 1.00 79.50 320 PHE A C 1
ATOM 2502 O O . PHE A 1 320 ? 3.880 25.647 -11.730 1.00 79.50 320 PHE A O 1
ATOM 2509 N N . GLU A 1 321 ? 4.377 27.841 -11.869 1.00 82.19 321 GLU A N 1
ATOM 2510 C CA . GLU A 1 321 ? 3.005 28.305 -12.010 1.00 82.19 321 GLU A CA 1
ATOM 2511 C C . GLU A 1 321 ? 2.371 27.720 -13.272 1.00 82.19 321 GLU A C 1
ATOM 2513 O O . GLU A 1 321 ? 1.331 27.068 -13.195 1.00 82.19 321 GLU A O 1
ATOM 2518 N N . VAL A 1 322 ? 3.054 27.797 -14.416 1.00 73.75 322 VAL A N 1
ATOM 2519 C CA . VAL A 1 322 ? 2.575 27.237 -15.686 1.00 73.75 32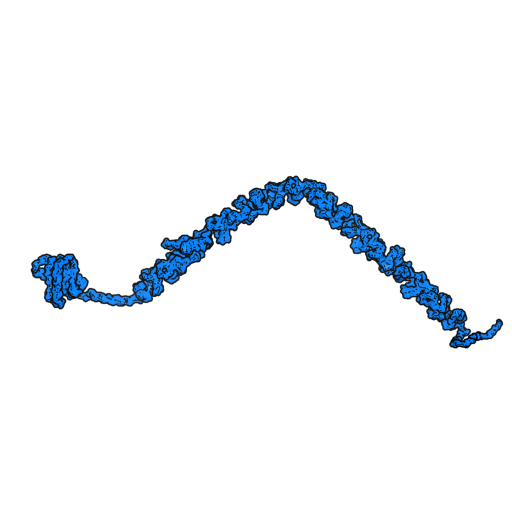2 VAL A CA 1
ATOM 2520 C C . VAL A 1 322 ? 2.378 25.718 -15.610 1.00 73.75 322 VAL A C 1
ATOM 2522 O O . VAL A 1 322 ? 1.310 25.226 -15.989 1.00 73.75 322 VAL A O 1
ATOM 2525 N N . ARG A 1 323 ? 3.347 24.952 -15.079 1.00 74.50 323 ARG A N 1
ATOM 2526 C CA . ARG A 1 323 ? 3.223 23.484 -14.941 1.00 74.50 323 ARG A CA 1
ATOM 2527 C C . ARG A 1 323 ? 2.065 23.074 -14.024 1.00 74.50 323 ARG A C 1
ATOM 2529 O O . ARG A 1 323 ? 1.448 22.035 -14.255 1.00 74.50 323 ARG A O 1
ATOM 2536 N N . ASN A 1 324 ? 1.746 23.884 -13.014 1.00 77.06 324 ASN A N 1
ATOM 2537 C CA . ASN A 1 324 ? 0.628 23.641 -12.098 1.00 77.06 324 ASN A CA 1
ATOM 2538 C C . ASN A 1 324 ? -0.669 24.352 -12.532 1.00 77.06 324 ASN A C 1
ATOM 2540 O O . ASN A 1 324 ? -1.717 24.191 -11.900 1.00 77.06 324 ASN A O 1
ATOM 2544 N N . GLY A 1 325 ? -0.639 25.078 -13.655 1.00 77.25 325 GLY A N 1
ATOM 2545 C CA . GLY A 1 325 ? -1.749 25.837 -14.228 1.00 77.25 325 GLY A CA 1
ATOM 2546 C C . GLY A 1 325 ? -2.224 27.009 -13.364 1.00 77.25 325 GLY A C 1
ATOM 2547 O O . GLY A 1 325 ? -3.430 27.265 -13.355 1.00 77.25 325 GLY A O 1
ATOM 2548 N N . LEU A 1 326 ? -1.328 27.610 -12.587 1.00 83.62 326 LEU A N 1
ATOM 2549 C CA . LEU A 1 326 ? -1.515 28.858 -11.843 1.00 83.62 326 LEU A CA 1
ATOM 2550 C C . LEU A 1 326 ? -1.329 30.061 -12.783 1.00 83.62 326 LEU A C 1
ATOM 2552 O O . LEU A 1 326 ? -0.851 29.908 -13.913 1.00 83.62 326 LEU A O 1
ATOM 2556 N N . ASP A 1 327 ? -1.777 31.239 -12.356 1.00 80.94 327 ASP A N 1
ATOM 2557 C CA . ASP A 1 327 ? -1.670 32.466 -13.150 1.00 80.94 327 ASP A CA 1
ATOM 2558 C C . ASP A 1 327 ? -0.371 33.208 -12.813 1.00 80.94 327 ASP A C 1
ATOM 2560 O O . ASP A 1 327 ? -0.289 33.814 -11.758 1.00 80.94 327 ASP A O 1
ATOM 2564 N N . ILE A 1 328 ? 0.575 33.262 -13.762 1.00 78.69 328 ILE A N 1
ATOM 2565 C CA . ILE A 1 328 ? 1.899 33.915 -13.626 1.00 78.69 328 ILE A CA 1
ATOM 2566 C C . ILE A 1 328 ? 1.865 35.420 -13.288 1.00 78.69 328 ILE A C 1
ATOM 2568 O O . ILE A 1 328 ? 2.898 36.091 -13.240 1.00 78.69 328 ILE A O 1
ATOM 2572 N N . LEU A 1 329 ? 0.673 36.017 -13.211 1.00 83.88 329 LEU A N 1
ATOM 2573 C CA . LEU A 1 329 ? 0.453 37.420 -12.864 1.00 83.88 329 LEU A CA 1
ATOM 2574 C C . LEU A 1 329 ? -0.334 37.596 -11.551 1.00 83.88 329 LEU A C 1
ATOM 2576 O O . LEU A 1 329 ? -0.638 38.747 -11.207 1.00 83.88 329 LEU A O 1
ATOM 2580 N N . SER A 1 330 ? -0.702 36.509 -10.863 1.00 87.31 330 SER A N 1
ATOM 2581 C CA . SER A 1 330 ? -1.538 36.512 -9.660 1.00 87.31 330 SER A CA 1
ATOM 2582 C C . SER A 1 330 ? -0.893 35.718 -8.530 1.00 87.31 330 SER A C 1
ATOM 2584 O O . SER A 1 330 ? -0.898 34.498 -8.543 1.00 87.31 330 SER A O 1
ATOM 2586 N N . ASN A 1 331 ? -0.499 36.429 -7.478 1.00 91.00 331 ASN A N 1
ATOM 2587 C CA . ASN A 1 331 ? 0.201 35.870 -6.323 1.00 91.00 331 ASN A CA 1
ATOM 2588 C C . ASN A 1 331 ? -0.706 35.173 -5.294 1.00 91.00 331 ASN A C 1
ATOM 2590 O O . ASN A 1 331 ? -0.273 34.963 -4.164 1.00 91.00 331 ASN A O 1
ATOM 2594 N N . ASP A 1 332 ? -1.977 34.988 -5.633 1.00 92.38 332 ASP A N 1
ATOM 2595 C CA . ASP A 1 332 ? -3.071 34.439 -4.820 1.00 92.38 332 ASP A CA 1
ATOM 2596 C C . ASP A 1 332 ? -4.176 34.041 -5.817 1.00 92.38 332 ASP A C 1
ATOM 2598 O O . ASP A 1 332 ? -4.939 34.883 -6.318 1.00 92.38 332 ASP A O 1
ATOM 2602 N N . SER A 1 333 ? -4.136 32.786 -6.250 1.00 90.69 333 SER A N 1
ATOM 2603 C CA . SER A 1 333 ? -4.891 32.259 -7.386 1.00 90.69 333 SER A CA 1
ATOM 2604 C C . SER A 1 333 ? -6.366 32.002 -7.059 1.00 90.69 333 SER A C 1
ATOM 2606 O O . SER A 1 333 ? -7.212 32.114 -7.958 1.00 90.69 333 SER A O 1
ATOM 2608 N N . ASP A 1 334 ? -6.713 31.699 -5.807 1.00 90.94 334 ASP A N 1
ATOM 2609 C CA . ASP A 1 334 ? -8.095 31.457 -5.372 1.00 90.94 334 ASP A CA 1
ATOM 2610 C C . ASP A 1 334 ? -8.696 32.568 -4.494 1.00 90.94 334 ASP A C 1
ATOM 2612 O O . ASP A 1 334 ? -9.927 32.667 -4.384 1.00 90.94 334 ASP A O 1
ATOM 2616 N N . GLY A 1 335 ? -7.869 33.487 -3.996 1.00 91.38 335 GLY A N 1
ATOM 2617 C CA . GLY A 1 335 ? -8.288 34.677 -3.274 1.00 91.38 335 GLY A CA 1
ATOM 2618 C C . GLY A 1 335 ? -8.635 34.436 -1.807 1.00 91.38 335 GLY A C 1
ATOM 2619 O O . GLY A 1 335 ? -9.419 35.229 -1.264 1.00 91.38 335 GLY A O 1
ATOM 2620 N N . ASP A 1 336 ? -8.136 33.367 -1.183 1.00 90.25 336 ASP A N 1
ATOM 2621 C CA . ASP A 1 336 ? -8.392 33.047 0.227 1.00 90.25 336 ASP A CA 1
ATOM 2622 C C . ASP A 1 336 ? -7.536 33.883 1.207 1.00 90.25 336 ASP A C 1
ATOM 2624 O O . ASP A 1 336 ? -7.899 34.061 2.375 1.00 90.25 336 ASP A O 1
ATOM 2628 N N . GLY A 1 337 ? -6.467 34.511 0.703 1.00 90.00 337 GLY A N 1
ATOM 2629 C CA . GLY A 1 337 ? -5.560 35.374 1.456 1.00 90.00 337 GLY A CA 1
ATOM 2630 C C . GLY A 1 337 ? -4.211 34.744 1.817 1.00 90.00 337 GLY A C 1
ATOM 2631 O O . GLY A 1 337 ? -3.360 35.448 2.386 1.00 90.00 337 GLY A O 1
ATOM 2632 N N . LEU A 1 338 ? -3.986 33.473 1.490 1.00 91.69 338 LEU A N 1
ATOM 2633 C CA . LEU A 1 338 ? -2.663 32.881 1.335 1.00 91.69 338 LEU A CA 1
ATOM 2634 C C . LEU A 1 338 ? -2.128 33.191 -0.071 1.00 91.69 338 LEU A C 1
ATOM 2636 O O . LEU A 1 338 ? -2.846 33.641 -0.950 1.00 91.69 338 LEU A O 1
ATOM 2640 N N . SER A 1 339 ? -0.811 33.095 -0.242 1.00 92.75 339 SER A N 1
ATOM 2641 C CA . SER A 1 339 ? -0.211 33.242 -1.572 1.00 92.75 339 SER A CA 1
ATOM 2642 C C . SER A 1 339 ? 0.093 31.865 -2.123 1.00 92.75 339 SER A C 1
ATOM 2644 O O . SER A 1 339 ? 0.490 31.004 -1.329 1.00 92.75 339 SER A O 1
ATOM 2646 N N . ASP A 1 340 ? 0.082 31.711 -3.444 1.00 91.00 340 ASP A N 1
ATOM 2647 C CA . ASP A 1 340 ? 0.356 30.431 -4.099 1.00 91.00 340 ASP A CA 1
ATOM 2648 C C . ASP A 1 340 ? 1.667 29.812 -3.586 1.00 91.00 340 ASP A C 1
ATOM 2650 O O . ASP A 1 340 ? 1.720 28.631 -3.233 1.00 91.00 340 ASP A O 1
ATOM 2654 N N . TYR A 1 341 ? 2.728 30.616 -3.423 1.00 91.50 341 TYR A N 1
ATOM 2655 C CA . TYR A 1 341 ? 3.969 30.166 -2.783 1.00 91.50 341 TYR A CA 1
ATOM 2656 C C . TYR A 1 341 ? 3.779 29.546 -1.383 1.00 91.50 341 TYR A C 1
ATOM 2658 O O . TYR A 1 341 ? 4.384 28.515 -1.073 1.00 91.50 341 TYR A O 1
ATOM 2666 N N . ASN A 1 342 ? 2.991 30.178 -0.506 1.00 91.06 342 ASN A N 1
ATOM 2667 C CA . ASN A 1 342 ? 2.786 29.709 0.867 1.00 91.06 342 ASN A CA 1
ATOM 2668 C C . ASN A 1 342 ? 1.986 28.409 0.884 1.00 91.06 342 ASN A C 1
ATOM 2670 O O . ASN A 1 342 ? 2.346 27.486 1.615 1.00 91.06 342 ASN A O 1
ATOM 2674 N N . GLU A 1 343 ? 0.961 28.316 0.046 1.00 92.81 343 GLU A N 1
ATOM 2675 C CA . GLU A 1 343 ? 0.128 27.126 -0.088 1.00 92.81 343 GLU A CA 1
ATOM 2676 C C . GLU A 1 343 ? 0.940 25.952 -0.627 1.00 92.81 343 GLU A C 1
ATOM 2678 O O . GLU A 1 343 ? 0.980 24.888 -0.011 1.00 92.81 343 GLU A O 1
ATOM 2683 N N . VAL A 1 344 ? 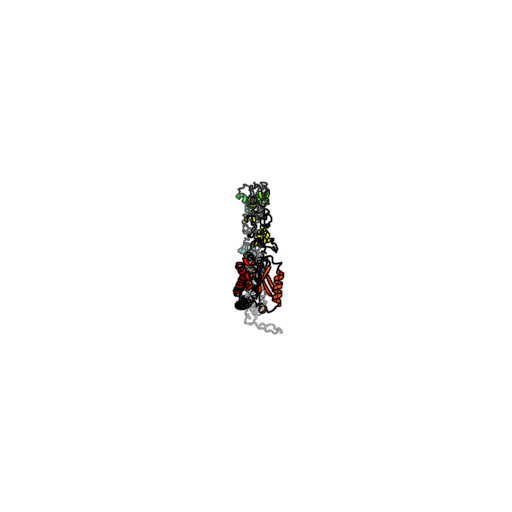1.713 26.163 -1.696 1.00 90.19 344 VAL A N 1
ATOM 2684 C CA . VAL A 1 344 ? 2.643 25.158 -2.235 1.00 90.19 344 VAL A CA 1
ATOM 2685 C C . VAL A 1 344 ? 3.646 24.710 -1.175 1.00 90.19 344 VAL A C 1
ATOM 2687 O O . VAL A 1 344 ? 3.905 23.512 -1.027 1.00 90.19 344 VAL A O 1
ATOM 2690 N N . PHE A 1 345 ? 4.216 25.651 -0.419 1.00 89.44 345 PHE A N 1
ATOM 2691 C CA . PHE A 1 345 ? 5.181 25.349 0.637 1.00 89.44 345 PHE A CA 1
ATOM 2692 C C . PHE A 1 345 ? 4.565 24.523 1.779 1.00 89.44 345 PHE A C 1
ATOM 2694 O O . PHE A 1 345 ? 5.236 23.654 2.343 1.00 89.44 345 PHE A O 1
ATOM 2701 N N . MET A 1 346 ? 3.293 24.765 2.104 1.00 88.06 346 MET A N 1
ATOM 2702 C CA . MET A 1 346 ? 2.514 24.023 3.104 1.00 88.06 346 MET A CA 1
ATOM 2703 C C . MET A 1 346 ? 1.878 22.736 2.530 1.00 88.06 346 MET A C 1
ATOM 2705 O O . MET A 1 346 ? 1.433 21.855 3.273 1.00 88.06 346 MET A O 1
ATOM 2709 N N . GLY A 1 347 ? 1.932 22.564 1.207 1.00 89.25 347 GLY A N 1
ATOM 2710 C CA . GLY A 1 347 ? 1.362 21.444 0.462 1.00 89.25 347 GLY A CA 1
ATOM 2711 C C . GLY A 1 347 ? -0.167 21.468 0.387 1.00 89.25 347 GLY A C 1
ATOM 2712 O O . GLY A 1 347 ? -0.775 20.397 0.337 1.00 89.25 347 GLY A O 1
ATOM 2713 N N . LEU A 1 348 ? -0.734 22.669 0.417 1.00 93.75 348 LEU A N 1
ATOM 2714 C CA . LEU A 1 348 ? -2.136 22.994 0.178 1.00 93.75 348 LEU A CA 1
ATOM 2715 C C . LEU A 1 348 ? -2.401 23.137 -1.326 1.00 93.75 348 LEU A C 1
ATOM 2717 O O . LEU A 1 348 ? -1.487 22.941 -2.138 1.00 93.75 348 LEU A O 1
ATOM 2721 N N . ASN A 1 349 ? -3.645 23.408 -1.710 1.00 91.25 349 ASN A N 1
ATOM 2722 C CA . ASN A 1 349 ? -4.040 23.560 -3.104 1.00 91.25 349 ASN A CA 1
ATOM 2723 C C . ASN A 1 349 ? -4.283 25.039 -3.461 1.00 91.25 349 ASN A C 1
ATOM 2725 O O . ASN A 1 349 ? -5.393 25.494 -3.227 1.00 91.25 349 ASN A O 1
ATOM 2729 N N . PRO A 1 350 ? -3.371 25.706 -4.205 1.00 92.81 350 PRO A N 1
ATOM 2730 C CA . PRO A 1 350 ? -3.479 27.132 -4.570 1.00 92.81 350 PRO A CA 1
ATOM 2731 C C . PRO A 1 350 ? -4.676 27.541 -5.441 1.00 92.81 350 PRO A C 1
ATOM 2733 O O . PRO A 1 350 ? -4.749 28.634 -5.989 1.00 92.81 350 PRO A O 1
ATOM 2736 N N . LYS A 1 351 ? -5.569 26.600 -5.736 1.00 91.69 351 LYS A N 1
ATOM 2737 C CA . LYS A 1 351 ? -6.763 26.800 -6.563 1.00 91.69 351 LYS A CA 1
ATOM 2738 C C . LYS A 1 351 ? -8.045 26.538 -5.783 1.00 91.69 351 LYS A C 1
ATOM 2740 O O . LYS A 1 351 ? -9.115 26.497 -6.400 1.00 91.69 351 LYS A O 1
ATOM 2745 N N . SER A 1 352 ? -7.934 26.230 -4.499 1.00 93.50 352 SER A N 1
ATOM 2746 C CA . SER A 1 352 ? -9.028 25.818 -3.638 1.00 93.50 352 SER A CA 1
ATOM 2747 C C . SER A 1 352 ? -8.839 26.467 -2.286 1.00 93.50 352 SER A C 1
ATOM 2749 O O . SER A 1 352 ? -8.018 26.016 -1.503 1.00 93.50 352 SER A O 1
ATOM 2751 N N . ASN A 1 353 ? -9.710 27.423 -1.988 1.00 94.69 353 ASN A N 1
ATOM 2752 C CA . ASN A 1 353 ? -9.701 28.204 -0.758 1.00 94.69 353 ASN A CA 1
ATOM 2753 C C . ASN A 1 353 ? -10.019 27.388 0.514 1.00 94.69 353 ASN A C 1
ATOM 2755 O O . ASN A 1 353 ? -10.336 27.988 1.531 1.00 94.69 353 ASN A O 1
ATOM 2759 N N . ASP A 1 354 ? -10.110 26.067 0.392 1.00 95.38 354 ASP A N 1
ATOM 2760 C CA . ASP A 1 354 ? -10.498 25.050 1.371 1.00 95.38 354 ASP A CA 1
ATOM 2761 C C . ASP A 1 354 ? -9.963 23.718 0.802 1.00 95.38 354 ASP A C 1
ATOM 2763 O O . ASP A 1 354 ? -10.493 23.165 -0.179 1.00 95.38 354 ASP A O 1
ATOM 2767 N N . THR A 1 355 ? -8.804 23.283 1.294 1.00 94.50 355 THR A N 1
ATOM 2768 C CA . THR A 1 355 ? -8.035 22.171 0.730 1.00 94.50 355 THR A CA 1
ATOM 2769 C C . THR A 1 355 ? -8.641 20.814 1.099 1.00 94.50 355 THR A C 1
ATOM 2771 O O . THR A 1 355 ? -8.652 19.904 0.256 1.00 94.50 355 THR A O 1
ATOM 2774 N N . ASP A 1 356 ? -9.159 20.644 2.315 1.00 93.44 356 ASP A N 1
ATOM 2775 C CA . ASP A 1 356 ? -9.715 19.375 2.799 1.00 93.44 356 ASP A CA 1
ATOM 2776 C C . ASP A 1 356 ? -11.250 19.288 2.765 1.00 93.44 356 ASP A C 1
ATOM 2778 O O . ASP A 1 356 ? -11.800 18.186 2.854 1.00 93.44 356 ASP A O 1
ATOM 2782 N N . ASN A 1 357 ? -11.915 20.385 2.402 1.00 94.75 357 ASN A N 1
ATOM 2783 C CA . ASN A 1 357 ? -13.351 20.512 2.165 1.00 94.75 357 ASN A CA 1
ATOM 2784 C C . ASN A 1 357 ? -14.209 20.302 3.420 1.00 94.75 357 ASN A C 1
ATOM 2786 O O . ASN A 1 357 ? -15.316 19.750 3.313 1.00 94.75 357 ASN A O 1
ATOM 2790 N N . ASP A 1 358 ? -13.722 20.717 4.586 1.00 93.69 358 ASP A N 1
ATOM 2791 C CA . ASP A 1 358 ? -14.471 20.673 5.844 1.00 93.69 358 ASP A CA 1
ATOM 2792 C C . ASP A 1 358 ? -15.387 21.903 6.043 1.00 93.69 358 ASP A C 1
ATOM 2794 O O . ASP A 1 358 ? -16.388 21.836 6.763 1.00 93.69 358 ASP A O 1
ATOM 2798 N N . GLY A 1 359 ? -15.135 22.984 5.296 1.00 92.69 359 GLY A N 1
ATOM 2799 C CA . GLY A 1 359 ? -15.886 24.236 5.335 1.00 92.69 359 GLY A CA 1
ATOM 2800 C C . GLY A 1 359 ? -15.154 25.414 5.986 1.00 92.69 359 GLY A C 1
ATOM 2801 O O . GLY A 1 359 ? -15.712 26.520 5.970 1.00 92.69 359 GLY A O 1
ATOM 2802 N N . LEU A 1 360 ? -13.952 25.210 6.524 1.00 94.06 360 LEU A N 1
ATOM 2803 C CA . LEU A 1 360 ? -12.994 26.248 6.891 1.00 94.06 360 LEU A CA 1
ATOM 2804 C C . LEU A 1 360 ? -12.088 26.558 5.693 1.00 94.06 360 LEU A C 1
ATOM 2806 O O . LEU A 1 360 ? -11.823 25.710 4.852 1.00 94.06 360 LEU A O 1
ATOM 2810 N N . SER A 1 361 ? -11.657 27.815 5.567 1.00 94.88 361 SER A N 1
ATOM 2811 C CA . SER A 1 361 ? -10.645 28.144 4.551 1.00 94.88 361 SER A CA 1
ATOM 2812 C C . SER A 1 361 ? -9.238 27.868 5.052 1.00 94.88 361 SER A C 1
ATOM 2814 O O . SER A 1 361 ? -8.974 28.108 6.230 1.00 94.88 361 SER A O 1
ATOM 2816 N N . ASP A 1 362 ? -8.316 27.534 4.151 1.00 93.56 362 ASP A N 1
ATOM 2817 C CA . ASP A 1 362 ? -6.912 27.274 4.488 1.00 93.56 362 ASP A CA 1
ATOM 2818 C C . ASP A 1 362 ? -6.293 28.422 5.313 1.00 93.56 362 ASP A C 1
ATOM 2820 O O . ASP A 1 362 ? -5.589 28.210 6.310 1.00 93.56 362 ASP A O 1
ATOM 2824 N N . TYR A 1 363 ? -6.599 29.671 4.943 1.00 93.50 363 TYR A N 1
ATOM 2825 C CA . TYR A 1 363 ? -6.243 30.847 5.737 1.00 93.50 363 TYR A CA 1
ATOM 2826 C C . TYR A 1 363 ? -6.824 30.832 7.167 1.00 93.50 363 TYR A C 1
ATOM 2828 O O . TYR A 1 363 ? -6.104 31.126 8.128 1.00 93.50 363 TYR A O 1
ATOM 2836 N N . GLU A 1 364 ? -8.121 30.547 7.316 1.00 93.25 364 GLU A N 1
ATOM 2837 C CA . GLU A 1 364 ? -8.829 30.514 8.608 1.00 93.25 364 GLU A CA 1
ATOM 2838 C C . GLU A 1 364 ? -8.236 29.441 9.521 1.00 93.25 364 GLU A C 1
ATOM 2840 O O . GLU A 1 364 ? -7.963 29.710 10.694 1.00 93.25 364 GLU A O 1
ATOM 2845 N N . GLU A 1 365 ? -7.912 28.282 8.962 1.00 93.44 365 GLU A N 1
ATOM 2846 C CA . GLU A 1 365 ? -7.321 27.178 9.702 1.00 93.44 365 GLU A CA 1
ATOM 2847 C C . GLU A 1 365 ? -5.924 27.495 10.232 1.00 93.44 365 GLU A C 1
ATOM 2849 O O . GLU A 1 365 ? -5.612 27.296 11.407 1.00 93.44 365 GLU A O 1
ATOM 2854 N N . ILE A 1 366 ? -5.075 28.096 9.399 1.00 90.31 366 ILE A N 1
ATOM 2855 C CA . ILE A 1 366 ? -3.701 28.432 9.792 1.00 90.31 366 ILE A CA 1
ATOM 2856 C C . ILE A 1 366 ? -3.652 29.606 10.773 1.00 90.31 366 ILE A C 1
ATOM 2858 O O . ILE A 1 366 ? -2.766 29.667 11.636 1.00 90.31 366 ILE A O 1
ATOM 2862 N N . VAL A 1 367 ? -4.524 30.599 10.597 1.00 87.88 367 VAL A N 1
ATOM 2863 C CA . VAL A 1 367 ? -4.393 31.897 11.273 1.00 87.88 367 VAL A CA 1
ATOM 2864 C C . VAL A 1 367 ? -5.348 32.045 12.451 1.00 87.88 367 VAL A C 1
ATOM 2866 O O . VAL A 1 367 ? -4.971 32.676 13.446 1.00 87.88 367 VAL A O 1
ATOM 2869 N N . GLU A 1 368 ? -6.563 31.510 12.351 1.00 88.81 368 GLU A N 1
ATOM 2870 C CA . GLU A 1 368 ? -7.630 31.744 13.325 1.00 88.81 368 GLU A CA 1
ATOM 2871 C C . GLU A 1 368 ? -7.854 30.546 14.250 1.00 88.81 368 GLU A C 1
ATOM 2873 O O . GLU A 1 368 ? -7.858 30.737 15.471 1.00 88.81 368 GLU A O 1
ATOM 2878 N N . THR A 1 369 ? -8.001 29.339 13.700 1.00 87.94 369 THR A N 1
ATOM 2879 C CA . THR A 1 369 ? -8.406 28.140 14.462 1.00 87.94 369 THR A CA 1
ATOM 2880 C C . THR A 1 369 ? -7.220 27.273 14.893 1.00 87.94 369 THR A C 1
ATOM 2882 O O . THR A 1 369 ? -7.290 26.630 15.935 1.00 87.94 369 THR A O 1
ATOM 2885 N N . LEU A 1 370 ? -6.096 27.344 14.167 1.00 89.38 370 LEU A N 1
ATOM 2886 C CA . LEU A 1 370 ? -4.890 26.524 14.353 1.00 89.38 370 LEU A CA 1
ATOM 2887 C C . LEU A 1 370 ? -5.109 25.021 14.100 1.00 89.38 370 LEU A C 1
ATOM 2889 O O . LEU A 1 370 ? -4.357 24.203 14.641 1.00 89.38 370 LEU A O 1
ATOM 2893 N N . THR A 1 371 ? -6.094 24.681 13.270 1.00 93.31 371 THR A N 1
ATOM 2894 C CA . THR A 1 371 ? -6.385 23.319 12.805 1.00 93.31 371 THR A CA 1
ATOM 2895 C C . THR A 1 371 ? -5.517 22.945 11.600 1.00 93.31 371 THR A C 1
ATOM 2897 O O . THR A 1 371 ? -4.665 23.730 11.164 1.00 93.31 371 THR A O 1
ATOM 2900 N N . ASN A 1 372 ? -5.606 21.700 11.128 1.00 91.62 372 ASN A N 1
ATOM 2901 C CA . ASN A 1 372 ? -4.787 21.202 10.029 1.00 91.62 372 ASN A CA 1
ATOM 2902 C C . ASN A 1 372 ? -5.540 21.302 8.690 1.00 91.62 372 ASN A C 1
ATOM 2904 O O . ASN A 1 372 ? -6.317 20.393 8.425 1.00 91.62 372 ASN A O 1
ATOM 2908 N N . PRO A 1 373 ? -5.144 22.203 7.762 1.00 93.75 373 PRO A N 1
ATOM 2909 C CA . PRO A 1 373 ? -5.877 22.469 6.508 1.00 93.75 373 PRO A CA 1
ATOM 2910 C C . PRO A 1 373 ? -5.838 21.367 5.447 1.00 93.75 373 PRO A C 1
ATOM 2912 O O . PRO A 1 373 ? -5.996 21.567 4.245 1.00 93.75 373 PRO A O 1
ATOM 2915 N N . ARG A 1 374 ? -5.439 20.172 5.853 1.00 93.25 374 ARG A N 1
ATOM 2916 C CA . ARG A 1 374 ? -5.286 18.992 5.003 1.00 93.25 374 ARG A CA 1
ATOM 2917 C C . ARG A 1 374 ? -6.041 17.807 5.570 1.00 93.25 374 ARG A C 1
ATOM 2919 O O . ARG A 1 374 ? -5.886 16.696 5.051 1.00 93.25 374 ARG A O 1
ATOM 2926 N N . ASN A 1 375 ? -6.720 18.009 6.683 1.00 94.38 375 ASN A N 1
ATOM 2927 C CA . ASN A 1 375 ? -7.360 16.983 7.450 1.00 94.38 375 ASN A CA 1
ATOM 2928 C C . ASN A 1 375 ? -8.589 17.577 8.119 1.00 94.38 375 ASN A C 1
ATOM 2930 O O . ASN A 1 375 ? -8.478 18.145 9.195 1.00 94.38 375 ASN A O 1
ATOM 2934 N N . ASN A 1 376 ? -9.737 17.291 7.521 1.00 94.88 376 ASN A N 1
ATOM 2935 C CA . ASN A 1 376 ? -11.041 17.803 7.904 1.00 94.88 376 ASN A CA 1
ATOM 2936 C C . ASN A 1 376 ? -11.510 17.447 9.329 1.00 94.88 376 ASN A C 1
ATOM 2938 O O . ASN A 1 376 ? -12.649 17.746 9.642 1.00 94.88 376 ASN A O 1
ATOM 2942 N N . ASP A 1 377 ? -10.719 16.708 10.106 1.00 96.00 377 ASP A N 1
ATOM 2943 C CA . ASP A 1 377 ? -10.961 16.220 11.474 1.00 96.00 377 ASP A CA 1
ATOM 2944 C C . ASP A 1 377 ? -9.579 16.105 12.146 1.00 96.00 377 ASP A C 1
ATOM 2946 O O . ASP A 1 377 ? -8.879 15.083 12.030 1.00 96.00 377 ASP A O 1
ATOM 2950 N N . THR A 1 378 ? -9.098 17.211 12.718 1.00 94.69 378 THR A N 1
ATOM 2951 C CA . THR A 1 378 ? -7.697 17.396 13.110 1.00 94.69 378 THR A CA 1
ATOM 2952 C C . THR A 1 378 ? -7.252 16.399 14.180 1.00 94.69 378 THR A C 1
ATOM 2954 O O . THR A 1 378 ? -6.142 15.848 14.079 1.00 94.69 378 THR A O 1
ATOM 2957 N N . ASP A 1 379 ? -8.093 16.108 15.167 1.00 92.56 379 ASP A N 1
ATOM 2958 C CA . ASP A 1 379 ? -7.776 15.216 16.283 1.00 92.56 379 ASP A CA 1
ATOM 2959 C C . ASP A 1 379 ? -8.325 13.781 16.133 1.00 92.56 379 ASP A C 1
ATOM 2961 O O . ASP A 1 379 ? -7.897 12.874 16.859 1.00 92.56 379 ASP A O 1
ATOM 2965 N N . ASN A 1 380 ? -9.095 13.519 15.074 1.00 94.69 380 ASN A N 1
ATOM 2966 C CA . ASN A 1 380 ? -9.645 12.219 14.691 1.00 94.69 380 ASN A CA 1
ATOM 2967 C C . ASN A 1 380 ? -10.648 11.661 15.709 1.00 94.69 380 ASN A C 1
ATOM 2969 O O . ASN A 1 380 ? -10.631 10.452 16.020 1.00 94.69 380 ASN A O 1
ATOM 2973 N N . ASP A 1 381 ? -11.497 12.515 16.260 1.00 93.31 381 ASP A N 1
ATOM 2974 C CA . ASP A 1 381 ? -12.571 12.140 17.173 1.00 93.31 381 ASP A CA 1
ATOM 2975 C C . ASP A 1 381 ? -13.879 11.753 16.444 1.00 93.31 381 ASP A C 1
ATOM 2977 O O . ASP A 1 381 ? -14.698 11.004 16.989 1.00 93.31 381 ASP A O 1
ATOM 2981 N N . GLY A 1 382 ? -13.997 12.116 15.161 1.00 92.88 382 GLY A N 1
ATOM 2982 C CA . GLY A 1 382 ? -15.143 11.849 14.299 1.00 92.88 382 GLY A CA 1
ATOM 2983 C C . GLY A 1 382 ? -16.037 13.059 14.011 1.00 92.88 382 GLY A C 1
ATOM 2984 O O . GLY A 1 382 ? -17.042 12.877 13.308 1.00 92.88 382 GLY A O 1
ATOM 2985 N N . LEU A 1 383 ? -15.701 14.244 14.517 1.00 93.81 383 LEU A N 1
ATOM 2986 C CA . LEU A 1 383 ? -16.271 15.534 14.143 1.00 93.81 383 LEU A CA 1
ATOM 2987 C C . LEU A 1 383 ? -15.310 16.260 13.202 1.00 93.81 383 LEU A C 1
ATOM 2989 O O . LEU A 1 383 ? -14.103 16.068 13.253 1.00 93.81 383 LEU A O 1
ATOM 2993 N N . SER A 1 384 ? -15.852 17.055 12.281 1.00 95.81 384 SER A N 1
ATOM 2994 C CA . SER A 1 384 ? -14.985 17.948 11.506 1.00 95.81 384 SER A CA 1
ATOM 2995 C C . SER A 1 384 ? -14.618 19.206 12.280 1.00 95.81 384 SER A C 1
ATOM 2997 O O . SER A 1 384 ? -15.449 19.705 13.041 1.00 95.81 384 SER A O 1
ATOM 2999 N N . ASP A 1 385 ? -13.454 19.787 11.995 1.00 94.25 385 ASP A N 1
ATOM 3000 C CA . ASP A 1 385 ? -12.984 21.003 12.670 1.00 94.25 385 ASP A CA 1
ATOM 3001 C C . ASP A 1 385 ? -14.027 22.137 12.567 1.00 94.25 385 ASP A C 1
ATOM 3003 O O . ASP A 1 385 ? -14.343 22.831 13.543 1.00 94.25 385 ASP A O 1
ATOM 3007 N N . TYR A 1 386 ? -14.657 22.285 11.395 1.00 94.56 386 TYR A N 1
ATOM 3008 C CA . TYR A 1 386 ? -15.805 23.172 11.202 1.00 94.56 386 TYR A CA 1
ATOM 3009 C C . TYR A 1 386 ? -16.976 22.891 12.167 1.00 94.56 386 TYR A C 1
ATOM 3011 O O . TYR A 1 386 ? -17.571 23.824 12.725 1.00 94.56 386 TYR A O 1
ATOM 3019 N N . GLU A 1 387 ? -17.370 21.625 12.327 1.00 94.62 387 GLU A N 1
ATOM 3020 C CA . GLU A 1 387 ? -18.487 21.219 13.188 1.00 94.62 387 GLU A CA 1
ATOM 3021 C C . GLU A 1 387 ? -18.188 21.499 14.660 1.00 94.62 387 GLU A C 1
ATOM 3023 O O . GLU A 1 387 ? -19.040 22.033 15.377 1.00 94.62 387 GLU A O 1
ATOM 3028 N N . GLU A 1 388 ? -16.975 21.208 15.098 1.00 93.25 388 GLU A N 1
ATOM 3029 C CA . GLU A 1 388 ? -16.525 21.460 16.460 1.00 93.25 388 GLU A CA 1
ATOM 3030 C C . GLU A 1 388 ? -16.553 22.948 16.793 1.00 93.25 388 GLU A C 1
ATOM 3032 O O . GLU A 1 388 ? -17.148 23.357 17.787 1.00 93.25 388 GLU A O 1
ATOM 3037 N N . ILE A 1 389 ? -16.040 23.801 15.910 1.00 90.94 389 ILE A N 1
ATOM 3038 C CA . ILE A 1 389 ? -15.970 25.244 16.167 1.00 90.94 389 ILE A CA 1
ATOM 3039 C C . ILE A 1 389 ? -17.347 25.914 16.079 1.00 90.94 389 ILE A C 1
ATOM 3041 O O . ILE A 1 389 ? -17.698 26.760 16.913 1.00 90.94 389 ILE A O 1
ATOM 3045 N N . TYR A 1 390 ? -18.129 25.595 15.044 1.00 91.69 390 TYR A N 1
ATOM 3046 C CA . TYR A 1 390 ? -19.333 26.360 14.704 1.00 91.69 390 TYR A CA 1
ATOM 3047 C C . TYR A 1 390 ? -20.650 25.697 15.119 1.00 91.69 390 TYR A C 1
ATOM 3049 O O . TYR A 1 390 ? -21.675 26.393 15.160 1.00 91.69 390 TYR A O 1
ATOM 3057 N N . ILE A 1 391 ? -20.656 24.398 15.433 1.00 91.00 391 ILE A N 1
ATOM 3058 C CA . ILE A 1 391 ? -21.870 23.654 15.801 1.00 91.00 391 ILE A CA 1
ATOM 3059 C C . ILE A 1 391 ? -21.847 23.220 17.267 1.00 91.00 391 ILE A C 1
ATOM 3061 O O . ILE A 1 391 ? -22.800 23.544 17.982 1.00 91.00 391 ILE A O 1
ATOM 3065 N N . PHE A 1 392 ? -20.804 22.512 17.703 1.00 90.12 392 PHE A N 1
ATOM 3066 C CA . PHE A 1 392 ? -20.779 21.844 19.011 1.00 90.12 392 PHE A CA 1
ATOM 3067 C C . PHE A 1 392 ? -20.042 22.641 20.094 1.00 90.12 392 PHE A C 1
ATOM 3069 O O . PHE A 1 392 ? -20.489 22.672 21.237 1.00 90.12 392 PHE A O 1
ATOM 3076 N N . GLY A 1 393 ? -19.014 23.399 19.722 1.00 87.62 393 GLY A N 1
ATOM 3077 C CA . GLY A 1 393 ? -18.182 24.179 20.635 1.00 87.62 393 GLY A CA 1
ATOM 3078 C C . GLY A 1 393 ? -17.101 23.372 21.366 1.00 87.62 393 GLY A C 1
ATOM 3079 O O . GLY A 1 393 ? -16.682 23.833 22.430 1.00 87.62 393 GLY A O 1
ATOM 3080 N N . SER A 1 394 ? -16.686 22.217 20.829 1.00 90.69 394 SER A N 1
ATOM 3081 C CA . SER A 1 394 ? -15.539 21.412 21.291 1.00 90.69 394 SER A CA 1
ATOM 3082 C C . SER A 1 394 ? -14.199 21.984 20.791 1.00 90.69 394 SER A C 1
ATOM 3084 O O . SER A 1 394 ? -14.170 22.980 20.057 1.00 90.69 394 SER A O 1
ATOM 3086 N N . ASP A 1 395 ? -13.081 21.429 21.271 1.00 91.44 395 ASP A N 1
ATOM 3087 C CA . ASP A 1 395 ? -11.728 21.831 20.861 1.00 91.44 395 ASP A CA 1
ATOM 3088 C C . ASP A 1 395 ? -11.213 20.887 19.760 1.00 91.44 395 ASP A C 1
ATOM 3090 O O . ASP A 1 395 ? -10.818 19.778 20.100 1.00 91.44 395 ASP A O 1
ATOM 3094 N N . PRO A 1 396 ? -11.078 21.344 18.499 1.00 92.88 396 PRO A N 1
ATOM 3095 C CA . PRO A 1 396 ? -10.725 20.486 17.356 1.00 92.88 396 PRO A CA 1
ATOM 3096 C C . PRO A 1 396 ? -9.304 19.911 17.380 1.00 92.88 396 PRO A C 1
ATOM 3098 O O . PRO A 1 396 ? -8.834 19.238 16.463 1.00 92.88 396 PRO A O 1
ATOM 3101 N N . CYS A 1 397 ? -8.528 20.256 18.404 1.00 90.88 397 CYS A N 1
ATOM 3102 C CA . CYS A 1 397 ? -7.192 19.725 18.628 1.00 90.88 397 CYS A CA 1
ATOM 3103 C C . CYS A 1 397 ? -7.136 18.731 19.796 1.00 90.88 397 CYS A C 1
ATOM 3105 O O . CYS A 1 397 ? -6.029 18.312 20.170 1.00 90.88 397 CYS A O 1
ATOM 3107 N N . ASN A 1 398 ? -8.272 18.391 20.406 1.00 92.94 398 ASN A N 1
ATOM 3108 C CA . ASN A 1 398 ? -8.350 17.537 21.576 1.00 92.94 398 ASN A CA 1
ATOM 3109 C C . ASN A 1 398 ? -9.556 16.590 21.532 1.00 92.94 398 ASN A C 1
ATOM 3111 O O . ASN A 1 398 ? -10.625 16.926 22.019 1.00 92.94 398 ASN A O 1
ATOM 3115 N N . SER A 1 399 ? -9.295 15.345 21.132 1.00 94.44 399 SER A N 1
ATOM 3116 C CA . SER A 1 399 ? -10.320 14.330 20.863 1.00 94.44 399 SER A CA 1
ATOM 3117 C C . SER A 1 399 ? -11.112 13.809 22.076 1.00 94.44 399 SER A C 1
ATOM 3119 O O . SER A 1 399 ? -11.745 12.766 21.953 1.00 94.44 399 SER A O 1
ATOM 3121 N N . ASP A 1 400 ? -10.886 14.373 23.260 1.00 95.19 400 ASP A N 1
ATOM 3122 C CA . ASP A 1 400 ? -11.462 13.988 24.559 1.00 95.19 400 ASP A CA 1
ATOM 3123 C C . ASP A 1 400 ? -11.393 15.236 25.466 1.00 95.19 400 ASP A C 1
ATOM 3125 O O . ASP A 1 400 ? -10.395 15.508 26.159 1.00 95.19 400 ASP A O 1
ATOM 3129 N N . GLY A 1 401 ? -12.403 16.092 25.319 1.00 92.44 401 GLY A N 1
ATOM 3130 C CA . GLY A 1 401 ? -12.502 17.446 25.852 1.00 92.44 401 GLY A CA 1
ATOM 3131 C C . GLY A 1 401 ? -12.398 17.508 27.372 1.00 92.44 401 GLY A C 1
ATOM 3132 O O . GLY A 1 401 ? -11.679 18.354 27.929 1.00 92.44 401 GLY A O 1
ATOM 3133 N N . ASP A 1 402 ? -13.054 16.580 28.054 1.00 93.06 402 ASP A N 1
ATOM 3134 C CA . ASP A 1 402 ? -13.186 16.546 29.505 1.00 93.06 402 ASP A CA 1
ATOM 3135 C C . ASP A 1 402 ? -12.355 15.442 30.191 1.00 93.06 402 ASP A C 1
ATOM 3137 O O . ASP A 1 402 ? -12.119 15.517 31.404 1.00 93.06 402 ASP A O 1
ATOM 3141 N N . ASN A 1 403 ? -11.719 14.564 29.406 1.00 94.75 403 ASN A N 1
ATOM 3142 C CA . ASN A 1 403 ? -10.815 13.491 29.829 1.00 94.75 403 ASN A CA 1
ATOM 3143 C C . ASN A 1 403 ? -11.507 12.369 30.611 1.00 94.75 403 ASN A C 1
ATOM 3145 O O . ASN A 1 403 ? -10.900 11.793 31.531 1.00 94.75 403 ASN A O 1
ATOM 3149 N N . ASP A 1 404 ? -12.753 12.067 30.270 1.00 94.25 404 ASP A N 1
ATOM 3150 C CA . ASP A 1 404 ? -13.534 10.980 30.851 1.00 94.25 404 ASP A CA 1
ATOM 3151 C C . ASP A 1 404 ? -13.284 9.619 30.150 1.00 94.25 404 ASP A C 1
ATOM 3153 O O . ASP A 1 404 ? -13.567 8.551 30.703 1.00 94.25 404 ASP A O 1
ATOM 3157 N N . GLY A 1 405 ? -12.625 9.648 28.983 1.00 92.81 405 GLY A N 1
ATOM 3158 C CA . GLY A 1 405 ? -12.257 8.484 28.177 1.00 92.81 405 GLY A CA 1
ATOM 3159 C C . GLY A 1 405 ? -13.212 8.174 27.021 1.00 92.81 405 GLY A C 1
ATOM 3160 O O . GLY A 1 405 ? -12.962 7.215 26.272 1.00 92.81 405 GLY A O 1
ATOM 3161 N N . LEU A 1 406 ? -14.276 8.954 26.862 1.00 94.56 406 LEU A N 1
ATOM 3162 C CA . LEU A 1 406 ? -15.095 9.047 25.668 1.00 94.56 406 LEU A CA 1
ATOM 3163 C C . LEU A 1 406 ? -14.515 10.128 24.739 1.00 94.56 406 LEU A C 1
ATOM 3165 O O . LEU A 1 406 ? -13.603 10.862 25.093 1.00 94.56 406 LEU A O 1
ATOM 3169 N N . LYS A 1 407 ? -14.923 10.112 23.473 1.00 96.12 407 LYS A N 1
ATOM 3170 C CA . LYS A 1 407 ? -14.492 11.119 22.499 1.00 96.12 407 LYS A CA 1
ATOM 3171 C C . LYS A 1 407 ? -15.623 12.106 22.283 1.00 96.12 407 LYS A C 1
ATOM 3173 O O . LYS A 1 407 ? -16.757 11.633 22.179 1.00 96.12 407 LYS A O 1
ATOM 3178 N N . ASP A 1 408 ? -15.321 13.374 22.029 1.00 94.94 408 ASP A N 1
ATOM 3179 C CA . ASP A 1 408 ? -16.329 14.420 21.810 1.00 94.94 408 ASP A CA 1
ATOM 3180 C C . ASP A 1 408 ? -17.335 13.999 20.715 1.00 94.94 408 ASP A C 1
ATOM 3182 O O . ASP A 1 408 ? -18.556 14.021 20.899 1.00 94.94 408 ASP A O 1
ATOM 3186 N N . GLY A 1 409 ? -16.857 13.463 19.589 1.00 93.69 409 GLY A N 1
ATOM 3187 C CA . GLY A 1 409 ? -17.709 12.917 18.529 1.00 93.69 409 GLY A CA 1
ATOM 3188 C C . GLY A 1 409 ? -18.564 11.700 18.916 1.00 93.69 409 GLY A C 1
ATOM 3189 O O . GLY A 1 409 ? -19.647 11.480 18.351 1.00 93.69 409 GLY A O 1
ATOM 3190 N N . ASP A 1 410 ? -18.121 10.892 19.879 1.00 95.12 410 ASP A N 1
ATOM 3191 C CA . ASP A 1 410 ? -18.902 9.787 20.437 1.00 95.12 410 ASP A CA 1
ATOM 3192 C C . ASP A 1 410 ? -19.960 10.298 21.428 1.00 95.12 410 ASP A C 1
ATOM 3194 O O . ASP A 1 410 ? -21.107 9.838 21.368 1.00 95.12 410 ASP A O 1
ATOM 3198 N N . GLU A 1 411 ? -19.621 11.290 22.247 1.00 95.06 411 GLU A N 1
ATOM 3199 C CA . GLU A 1 411 ? -20.517 11.979 23.181 1.00 95.06 411 GLU A CA 1
ATOM 3200 C C . GLU A 1 411 ? -21.674 12.657 22.459 1.00 95.06 411 GLU A C 1
ATOM 3202 O O . GLU A 1 411 ? -22.843 12.368 22.734 1.00 95.06 411 GLU A O 1
ATOM 3207 N N . ILE A 1 412 ? -21.379 13.449 21.425 1.00 93.56 412 ILE A N 1
ATOM 3208 C CA . ILE A 1 412 ? -22.399 14.100 20.594 1.00 93.56 412 ILE A CA 1
ATOM 3209 C C . ILE A 1 412 ? -23.364 13.074 19.982 1.00 93.56 412 ILE A C 1
ATOM 3211 O O . ILE A 1 412 ? -24.571 13.322 19.861 1.00 93.56 412 ILE A O 1
ATOM 3215 N N . ARG A 1 413 ? -22.868 11.890 19.605 1.00 93.12 413 ARG A N 1
ATOM 3216 C CA . ARG A 1 413 ? -23.700 10.812 19.051 1.00 93.12 413 ARG A CA 1
ATOM 3217 C C . ARG A 1 413 ? -24.594 10.153 20.104 1.00 93.12 413 ARG A C 1
ATOM 3219 O O . ARG A 1 413 ? -25.667 9.655 19.747 1.00 93.12 413 ARG A O 1
ATOM 3226 N N . LEU A 1 414 ? -24.155 10.132 21.357 1.00 91.81 414 LEU A N 1
ATOM 3227 C CA . LEU A 1 414 ? -24.892 9.611 22.510 1.00 91.81 414 LEU A CA 1
ATOM 3228 C C . LEU A 1 414 ? -25.797 10.672 23.162 1.00 91.81 414 LEU A C 1
ATOM 3230 O O . LEU A 1 414 ? -26.723 10.316 23.890 1.00 91.81 414 LEU A O 1
ATOM 3234 N N . GLY A 1 415 ? -25.622 11.944 22.794 1.00 91.50 415 GLY A N 1
ATOM 3235 C CA . GLY A 1 415 ? -26.374 13.078 23.328 1.00 91.50 415 GLY A CA 1
ATOM 3236 C C . GLY A 1 415 ? -25.791 13.658 24.618 1.00 91.50 415 GLY A C 1
ATOM 3237 O O . GLY A 1 415 ? -26.526 14.355 25.315 1.00 91.50 415 GLY A O 1
ATOM 3238 N N . LEU A 1 416 ? -24.522 13.362 24.902 1.00 94.44 416 LEU A N 1
ATOM 3239 C CA . LEU A 1 416 ? -23.739 13.860 26.035 1.00 94.44 416 LEU A CA 1
ATOM 3240 C C . LEU A 1 416 ? -23.052 15.193 25.669 1.00 94.44 416 LEU A C 1
ATOM 3242 O O . LEU A 1 416 ? -23.121 15.628 24.510 1.00 94.44 416 LEU A O 1
ATOM 3246 N N . ASP A 1 417 ? -22.467 15.872 26.656 1.00 92.44 417 ASP A N 1
ATOM 3247 C CA . ASP A 1 417 ? -21.765 17.153 26.490 1.00 92.44 417 ASP A CA 1
ATOM 3248 C C . ASP A 1 417 ? -20.246 16.937 26.613 1.00 92.44 417 ASP A C 1
ATOM 3250 O O . ASP A 1 417 ? -19.811 16.677 27.726 1.00 92.44 417 ASP A O 1
ATOM 3254 N N . PRO A 1 418 ? -19.442 17.154 25.549 1.00 93.75 418 PRO A N 1
ATOM 3255 C CA . PRO A 1 418 ? -17.980 16.948 25.545 1.00 93.75 418 PRO A CA 1
ATOM 3256 C C . PRO A 1 418 ? -17.135 17.700 26.581 1.00 93.75 418 PRO A C 1
ATOM 3258 O O . PRO A 1 418 ? -15.904 17.639 26.595 1.00 93.75 418 PRO A O 1
ATOM 3261 N N . ALA A 1 419 ? -17.775 18.538 27.388 1.00 92.81 419 ALA A N 1
ATOM 3262 C CA . ALA A 1 419 ? -17.148 19.298 28.454 1.00 92.81 419 ALA A CA 1
ATOM 3263 C C . ALA A 1 419 ? -17.583 18.837 29.859 1.00 92.81 419 ALA A C 1
ATOM 3265 O O . ALA A 1 419 ? -17.179 19.488 30.836 1.00 92.81 419 ALA A O 1
ATOM 3266 N N . ASP A 1 420 ? -18.423 17.805 29.966 1.00 94.81 420 ASP A N 1
ATOM 3267 C CA . ASP A 1 420 ? -19.038 17.331 31.206 1.00 94.81 420 ASP A CA 1
ATOM 3268 C C . ASP A 1 420 ? -18.810 15.831 31.421 1.00 94.81 420 ASP A C 1
ATOM 3270 O O . ASP A 1 420 ? -19.545 14.990 30.923 1.00 94.81 420 ASP A O 1
ATOM 3274 N N . ASN A 1 421 ? -17.827 15.517 32.263 1.00 95.75 421 ASN A N 1
ATOM 3275 C CA . ASN A 1 421 ? -17.273 14.173 32.410 1.00 95.75 421 ASN A CA 1
ATOM 3276 C C . ASN A 1 421 ? -18.110 13.210 33.271 1.00 95.75 421 ASN A C 1
ATOM 3278 O O . ASN A 1 421 ? -17.582 12.179 33.682 1.00 95.75 421 ASN A O 1
ATOM 3282 N N . ASP A 1 422 ? -19.310 13.621 33.677 1.00 96.50 422 ASP A N 1
ATOM 3283 C CA . ASP A 1 422 ? -20.224 12.945 34.615 1.00 96.50 422 ASP A CA 1
ATOM 3284 C C . ASP A 1 422 ? -21.627 13.564 34.430 1.00 96.50 422 ASP A C 1
ATOM 3286 O O . ASP A 1 422 ? -22.038 14.479 35.160 1.00 96.50 422 ASP A O 1
ATOM 3290 N N . THR A 1 423 ? -22.321 13.138 33.371 1.00 95.75 423 THR A N 1
ATOM 3291 C CA . THR A 1 423 ? -23.539 13.769 32.840 1.00 95.75 423 THR A CA 1
ATOM 3292 C C . THR A 1 423 ? -24.708 13.729 33.830 1.00 95.75 423 THR A C 1
ATOM 3294 O O . THR A 1 423 ? -25.479 14.698 33.940 1.00 95.75 423 THR A O 1
ATOM 3297 N N . ASP A 1 424 ? -24.885 12.629 34.560 1.00 94.44 424 ASP A N 1
ATOM 3298 C CA . ASP A 1 424 ? -25.965 12.470 35.538 1.00 94.44 424 ASP A CA 1
ATOM 3299 C C . ASP A 1 424 ? -25.571 12.866 36.978 1.00 94.44 424 ASP A C 1
ATOM 3301 O O . ASP A 1 424 ? -26.448 13.059 37.838 1.00 94.44 424 ASP A O 1
ATOM 3305 N N . ALA A 1 425 ? -24.279 13.127 37.201 1.00 96.00 425 ALA A N 1
ATOM 3306 C CA . ALA A 1 425 ? -23.673 13.534 38.459 1.00 96.00 425 ALA A CA 1
ATOM 3307 C C . ALA A 1 425 ? -23.778 12.486 39.584 1.00 96.00 425 ALA A C 1
ATOM 3309 O O . ALA A 1 425 ? -23.897 12.868 40.766 1.00 96.00 425 ALA A O 1
ATOM 3310 N N . ASP A 1 426 ? -23.754 11.193 39.251 1.00 94.69 426 ASP A N 1
ATOM 3311 C CA . ASP A 1 426 ? -23.725 10.096 40.222 1.00 94.69 426 ASP A CA 1
ATOM 3312 C C . ASP A 1 426 ? -22.315 9.825 40.792 1.00 94.69 426 ASP A C 1
ATOM 3314 O O . ASP A 1 426 ? -22.172 9.342 41.926 1.00 94.69 426 ASP A O 1
ATOM 3318 N N . GLY A 1 427 ? -21.275 10.272 40.078 1.00 94.06 427 GLY A N 1
ATOM 3319 C CA . GLY A 1 427 ? -19.866 10.148 40.440 1.00 94.06 427 GLY A CA 1
ATOM 3320 C C . GLY A 1 427 ? -19.076 9.096 39.654 1.00 94.06 427 GLY A C 1
ATOM 3321 O O . GLY A 1 427 ? -17.876 8.932 39.937 1.00 94.06 427 GLY A O 1
ATOM 3322 N N . LEU A 1 428 ? -19.705 8.377 38.727 1.00 95.62 428 LEU A N 1
ATOM 3323 C CA . LEU A 1 428 ? -19.054 7.661 37.636 1.00 95.62 428 LEU A CA 1
ATOM 3324 C C . LEU A 1 428 ? -18.763 8.625 36.484 1.00 95.62 428 LEU A C 1
ATOM 3326 O O . LEU A 1 428 ? -19.266 9.735 36.431 1.00 95.62 428 LEU A O 1
ATOM 3330 N N . LEU A 1 429 ? -17.803 8.247 35.646 1.00 97.12 429 LEU A N 1
ATOM 3331 C CA . LEU A 1 429 ? -17.490 9.008 34.441 1.00 97.12 429 LEU A CA 1
ATOM 3332 C C . LEU A 1 429 ? -18.271 8.392 33.286 1.00 97.12 429 LEU A C 1
ATOM 3334 O O . LEU A 1 429 ? -18.272 7.159 33.206 1.00 97.12 429 LEU A O 1
ATOM 3338 N N . ASP A 1 430 ? -18.823 9.186 32.368 1.00 96.25 430 ASP A N 1
ATOM 3339 C CA . ASP A 1 430 ? -19.651 8.662 31.268 1.00 96.25 430 ASP A CA 1
ATOM 3340 C C . ASP A 1 430 ? -18.898 7.580 30.464 1.00 96.25 430 ASP A C 1
ATOM 3342 O O . ASP A 1 430 ? -19.433 6.519 30.110 1.00 96.25 430 ASP A O 1
ATOM 3346 N N . GLY A 1 431 ? -17.599 7.791 30.235 1.00 94.88 431 GLY A N 1
ATOM 3347 C CA . GLY A 1 431 ? -16.698 6.809 29.641 1.00 94.88 431 GLY A CA 1
ATOM 3348 C C . GLY A 1 431 ? -16.593 5.491 30.429 1.00 94.88 431 GLY A C 1
ATOM 3349 O O . GLY A 1 431 ? -16.621 4.407 29.832 1.00 94.88 431 GLY A O 1
ATOM 3350 N N . ASP A 1 432 ? -16.493 5.537 31.761 1.00 96.00 432 ASP A N 1
ATOM 3351 C CA . ASP A 1 432 ? -16.460 4.340 32.618 1.00 96.00 432 ASP A CA 1
ATOM 3352 C C . ASP A 1 432 ? -17.819 3.623 32.621 1.00 96.00 432 ASP A C 1
ATOM 3354 O O . ASP A 1 432 ? -17.878 2.389 32.570 1.00 96.00 432 ASP A O 1
ATOM 3358 N N . GLU A 1 433 ? -18.915 4.367 32.614 1.00 96.12 433 GLU A N 1
ATOM 3359 C CA . GLU A 1 433 ? -20.261 3.812 32.518 1.00 96.12 433 GLU A CA 1
ATOM 3360 C C . GLU A 1 433 ? -20.464 3.059 31.212 1.00 96.12 433 GLU A C 1
ATOM 3362 O O . GLU A 1 433 ? -20.872 1.902 31.217 1.00 96.12 433 GLU A O 1
ATOM 3367 N N . ILE A 1 434 ? -20.049 3.620 30.080 1.00 94.94 434 ILE A N 1
ATOM 3368 C CA . ILE A 1 434 ? -20.199 2.949 28.786 1.00 94.94 434 ILE A CA 1
ATOM 3369 C C . ILE A 1 434 ? -19.247 1.754 28.646 1.00 94.94 434 ILE A C 1
ATOM 3371 O O . ILE A 1 434 ? -19.650 0.684 28.162 1.00 94.94 434 ILE A O 1
ATOM 3375 N N . TYR A 1 435 ? -17.974 1.910 29.024 1.00 93.69 435 TYR A N 1
ATOM 3376 C CA . TYR A 1 435 ? -16.936 0.920 28.718 1.00 93.69 435 TYR A CA 1
ATOM 3377 C C . TYR A 1 435 ? -16.683 -0.113 29.818 1.00 93.69 435 TYR A C 1
ATOM 3379 O O . TYR A 1 435 ? -16.219 -1.216 29.497 1.00 93.69 435 TYR A O 1
ATOM 3387 N N . VAL A 1 436 ? -16.950 0.213 31.083 1.00 94.31 436 VAL A N 1
ATOM 3388 C CA . VAL A 1 436 ? -16.617 -0.630 32.243 1.00 94.31 436 VAL A CA 1
ATOM 3389 C C . VAL A 1 436 ? -17.865 -1.230 32.877 1.00 94.31 436 VAL A C 1
ATOM 3391 O O . VAL A 1 436 ? -17.903 -2.450 33.061 1.00 94.31 436 VAL A O 1
ATOM 3394 N N . TYR A 1 437 ? -18.855 -0.401 33.210 1.00 94.81 437 TYR A N 1
ATOM 3395 C CA . TYR A 1 437 ? -20.021 -0.823 33.997 1.00 94.81 437 TYR A CA 1
ATOM 3396 C C . TYR A 1 437 ? -21.243 -1.168 33.136 1.00 94.81 437 TYR A C 1
ATOM 3398 O O . TYR A 1 437 ? -22.031 -2.032 33.511 1.00 94.81 437 TYR A O 1
ATOM 3406 N N . HIS A 1 438 ? -21.304 -0.621 31.924 1.00 95.00 438 HIS A N 1
ATOM 3407 C CA . HIS A 1 438 ? -22.404 -0.725 30.964 1.00 95.00 438 HIS A CA 1
ATOM 3408 C C . HIS A 1 438 ? -23.745 -0.168 31.474 1.00 95.00 438 HIS A C 1
ATOM 3410 O O . HIS A 1 438 ? -24.794 -0.695 31.092 1.00 95.00 438 HIS A O 1
ATOM 3416 N N . THR A 1 439 ? -23.679 0.872 32.304 1.00 96.12 439 THR A N 1
ATOM 3417 C CA . THR A 1 439 ? -24.804 1.670 32.819 1.00 96.12 439 THR A CA 1
ATOM 3418 C C . THR A 1 439 ? -25.181 2.794 31.844 1.00 96.12 439 THR A C 1
ATOM 3420 O O . THR A 1 439 ? -24.532 2.950 30.800 1.00 96.12 439 THR A O 1
ATOM 3423 N N . ASP A 1 440 ? -26.291 3.493 32.096 1.00 95.12 440 ASP A N 1
ATOM 3424 C CA . ASP A 1 440 ? -26.732 4.630 31.279 1.00 95.12 440 ASP A CA 1
ATOM 3425 C C . ASP A 1 440 ? -26.206 5.951 31.868 1.00 95.12 440 ASP A C 1
ATOM 3427 O O . ASP A 1 440 ? -26.758 6.400 32.863 1.00 95.12 440 ASP A O 1
ATOM 3431 N N . PRO A 1 441 ? -25.253 6.647 31.217 1.00 96.00 441 PRO A N 1
ATOM 3432 C CA . PRO A 1 441 ? -24.641 7.870 31.760 1.00 96.00 441 PRO A CA 1
ATOM 3433 C C . PRO A 1 441 ? -25.586 9.074 31.884 1.00 96.00 441 PRO A C 1
ATOM 3435 O O . PRO A 1 441 ? -25.202 10.173 32.272 1.00 96.00 441 PRO A O 1
ATOM 3438 N N . GLN A 1 442 ? -26.845 8.916 31.476 1.00 95.69 442 GLN A N 1
ATOM 3439 C CA . GLN A 1 442 ? -27.892 9.920 31.655 1.00 95.69 442 GLN A CA 1
ATOM 3440 C C . GLN A 1 442 ? -28.856 9.579 32.798 1.00 95.69 442 GLN A C 1
ATOM 3442 O O . GLN A 1 442 ? -29.817 10.336 33.007 1.00 95.69 442 GLN A O 1
ATOM 3447 N N . ASP A 1 443 ? -28.657 8.458 33.494 1.00 95.69 443 ASP A N 1
ATOM 3448 C CA . ASP A 1 443 ? -29.576 7.942 34.500 1.00 95.69 443 ASP A CA 1
ATOM 3449 C C . ASP A 1 443 ? -28.858 7.416 35.747 1.00 95.69 443 ASP A C 1
ATOM 3451 O O . ASP A 1 443 ? -28.325 6.318 35.758 1.00 95.69 443 ASP A O 1
ATOM 3455 N N . ILE A 1 444 ? -29.001 8.171 36.839 1.00 97.00 444 ILE A N 1
ATOM 3456 C CA . ILE A 1 444 ? -28.355 7.931 38.139 1.00 97.00 444 ILE A CA 1
ATOM 3457 C C . ILE A 1 444 ? -28.602 6.541 38.750 1.00 97.00 444 ILE A C 1
ATOM 3459 O O . ILE A 1 444 ? -27.909 6.183 39.694 1.00 97.00 444 ILE A O 1
ATOM 3463 N N . ASP A 1 445 ? -29.641 5.823 38.324 1.00 96.50 445 ASP A N 1
ATOM 3464 C CA . ASP A 1 445 ? -30.113 4.538 38.869 1.00 96.50 445 ASP A CA 1
ATOM 3465 C C . ASP A 1 445 ? -30.592 3.677 37.687 1.00 96.50 445 ASP A C 1
ATOM 3467 O O . ASP A 1 445 ? -31.769 3.715 37.309 1.00 96.50 445 ASP A O 1
ATOM 3471 N N . SER A 1 446 ? -29.661 2.959 37.046 1.00 95.94 446 SER A N 1
ATOM 3472 C CA . SER A 1 446 ? -29.895 2.293 35.756 1.00 95.94 446 SER A CA 1
ATOM 3473 C C . SER A 1 446 ? -30.943 1.171 35.807 1.00 95.94 446 SER A C 1
ATOM 3475 O O . SER A 1 446 ? -31.536 0.821 34.773 1.00 95.94 446 SER A O 1
ATOM 3477 N N . ASP A 1 447 ? -31.182 0.566 36.972 1.00 95.62 447 ASP A N 1
ATOM 3478 C CA . ASP A 1 447 ? -32.108 -0.558 37.145 1.00 95.62 447 ASP A CA 1
ATOM 3479 C C . ASP A 1 447 ? -33.329 -0.271 38.047 1.00 95.62 447 ASP A C 1
ATOM 3481 O O . ASP A 1 447 ? -34.194 -1.151 38.227 1.00 95.62 447 ASP A O 1
ATOM 3485 N N . ASP A 1 448 ? -33.490 0.991 38.459 1.00 96.38 448 ASP A N 1
ATOM 3486 C CA . ASP A 1 448 ? -34.598 1.545 39.244 1.00 96.38 448 ASP A CA 1
ATOM 3487 C C . ASP A 1 448 ? -34.761 0.876 40.632 1.00 96.38 448 ASP A C 1
ATOM 3489 O O . ASP A 1 448 ? -35.893 0.674 41.117 1.00 96.38 448 ASP A O 1
ATOM 3493 N N . ASP A 1 449 ? -33.662 0.497 41.287 1.00 95.56 449 ASP A N 1
ATOM 3494 C CA . ASP A 1 449 ? -33.672 -0.244 42.554 1.00 95.56 449 ASP A CA 1
ATOM 3495 C C . ASP A 1 449 ? -33.523 0.629 43.818 1.00 95.56 449 ASP A C 1
ATOM 3497 O O . ASP A 1 449 ? -33.740 0.141 44.940 1.00 95.56 449 ASP A O 1
ATOM 3501 N N . LEU A 1 450 ? -33.311 1.942 43.626 1.00 95.44 450 LEU A N 1
ATOM 3502 C CA . LEU A 1 450 ? -33.069 3.012 44.605 1.00 95.44 450 LEU A CA 1
ATOM 3503 C C . LEU A 1 450 ? -31.598 3.268 44.968 1.00 95.44 450 LEU A C 1
ATOM 3505 O O . LEU A 1 450 ? -31.352 4.227 45.718 1.00 95.44 450 LEU A O 1
ATOM 3509 N N . LEU A 1 451 ? -30.650 2.448 44.530 1.00 95.81 451 LEU A N 1
ATOM 3510 C CA . LEU A 1 451 ? -29.218 2.728 44.620 1.00 95.81 451 LEU A CA 1
ATOM 3511 C C . LEU A 1 451 ? -28.768 3.468 43.364 1.00 95.81 451 LEU A C 1
ATOM 3513 O O . LEU A 1 451 ? -29.415 3.393 42.333 1.00 95.81 451 LEU A O 1
ATOM 3517 N N . SER A 1 452 ? -27.707 4.267 43.486 1.00 96.69 452 SER A N 1
ATOM 3518 C CA . SER A 1 452 ? -27.081 4.811 42.285 1.00 96.69 452 SER A CA 1
ATOM 3519 C C . SER A 1 452 ? -26.036 3.847 41.761 1.00 96.69 452 SER A C 1
ATOM 3521 O O . SER A 1 452 ? -25.392 3.159 42.564 1.00 96.69 452 SER A O 1
ATOM 3523 N N . ASP A 1 453 ? -25.778 3.889 40.462 1.00 96.56 453 ASP A N 1
ATOM 3524 C CA . ASP A 1 453 ? -24.804 3.012 39.817 1.00 96.56 453 ASP A CA 1
ATOM 3525 C C . ASP A 1 453 ? -23.427 3.117 40.503 1.00 96.56 453 ASP A C 1
ATOM 3527 O O . ASP A 1 453 ? -22.804 2.106 40.862 1.00 96.56 453 ASP A O 1
ATOM 3531 N N . TYR A 1 454 ? -22.990 4.341 40.831 1.00 96.19 454 TYR A N 1
ATOM 3532 C CA . TYR A 1 454 ? -21.802 4.605 41.649 1.00 96.19 454 TYR A CA 1
ATOM 3533 C C . TYR A 1 454 ? -21.813 3.882 43.007 1.00 96.19 454 TYR A C 1
ATOM 3535 O O . TYR A 1 454 ? -20.803 3.289 43.418 1.00 96.19 454 TYR A O 1
ATOM 3543 N N . ASP A 1 455 ? -22.923 3.970 43.746 1.00 95.69 455 ASP A N 1
ATOM 3544 C CA . ASP A 1 455 ? -23.061 3.399 45.086 1.00 95.69 455 ASP A CA 1
ATOM 3545 C C . ASP A 1 455 ? -22.941 1.869 45.025 1.00 95.69 455 ASP A C 1
ATOM 3547 O O . ASP A 1 455 ? -22.304 1.258 45.891 1.00 95.69 455 ASP A O 1
ATOM 3551 N N . GLU A 1 456 ? -23.463 1.245 43.977 1.00 95.94 456 GLU A N 1
ATOM 3552 C CA . GLU A 1 456 ? -23.394 -0.198 43.780 1.00 95.94 456 GLU A CA 1
ATOM 3553 C C . GLU A 1 456 ? -21.985 -0.672 43.441 1.00 95.94 456 GLU A C 1
ATOM 3555 O O . GLU A 1 456 ? -21.459 -1.570 44.112 1.00 95.94 456 GLU A O 1
ATOM 3560 N N . VAL A 1 457 ? -21.320 -0.025 42.476 1.00 95.69 457 VAL A N 1
ATOM 3561 C CA . VAL A 1 457 ? -19.983 -0.442 42.019 1.00 95.69 457 VAL A CA 1
ATOM 3562 C C . VAL A 1 457 ? -18.889 -0.141 43.045 1.00 95.69 457 VAL A C 1
ATOM 3564 O O . VAL A 1 457 ? -17.954 -0.935 43.220 1.00 95.69 457 VAL A O 1
ATOM 3567 N N . MET A 1 458 ? -18.996 0.974 43.776 1.00 94.56 458 MET A N 1
ATOM 3568 C CA . MET A 1 458 ? -18.076 1.311 44.875 1.00 94.56 458 MET A CA 1
ATOM 3569 C C . MET A 1 458 ? -18.425 0.569 46.168 1.00 94.56 458 MET A C 1
ATOM 3571 O O . MET A 1 458 ? -17.569 0.385 47.049 1.00 94.56 458 MET A O 1
ATOM 3575 N N . GLY A 1 459 ? -19.664 0.099 46.246 1.00 93.56 459 GLY A N 1
ATOM 3576 C CA . GLY A 1 459 ? -20.255 -0.625 47.345 1.00 93.56 459 GLY A CA 1
ATOM 3577 C C . GLY A 1 459 ? -20.924 0.288 48.364 1.00 93.56 459 GLY A C 1
ATOM 3578 O O . GLY A 1 459 ? -20.443 1.369 48.695 1.00 93.56 459 GLY A O 1
ATOM 3579 N N . VAL A 1 460 ? -21.979 -0.236 48.976 1.00 94.62 460 VAL A N 1
ATOM 3580 C CA . VAL A 1 460 ? -22.797 0.409 50.001 1.00 94.62 460 VAL A CA 1
ATOM 3581 C C . VAL A 1 460 ? -22.613 -0.259 51.358 1.00 94.62 460 VAL A C 1
ATOM 3583 O O . VAL A 1 460 ? -22.445 -1.473 51.481 1.00 94.62 460 VAL A O 1
ATOM 3586 N N . ASN A 1 461 ? -22.635 0.526 52.436 1.00 94.69 461 ASN A N 1
ATOM 3587 C CA . ASN A 1 461 ? -22.516 -0.007 53.793 1.00 94.69 461 ASN A CA 1
ATOM 3588 C C . ASN A 1 461 ? -23.889 -0.313 54.406 1.00 94.69 461 ASN A C 1
ATOM 3590 O O . ASN A 1 461 ? -24.540 0.575 54.964 1.00 94.69 461 ASN A O 1
ATOM 3594 N N . VAL A 1 462 ? -24.266 -1.589 54.406 1.00 94.25 462 VAL A N 1
ATOM 3595 C CA . VAL A 1 462 ? -25.530 -2.076 54.963 1.00 94.25 462 VAL A CA 1
ATOM 3596 C C . VAL A 1 462 ? -25.471 -2.139 56.490 1.00 94.25 462 VAL A C 1
ATOM 3598 O O . VAL A 1 462 ? -24.529 -2.663 57.104 1.00 94.25 462 VAL A O 1
ATOM 3601 N N . THR A 1 463 ? -26.501 -1.601 57.146 1.00 90.75 463 THR A N 1
ATOM 3602 C CA . THR A 1 463 ? -26.546 -1.501 58.610 1.00 90.75 463 THR A CA 1
ATOM 3603 C C . THR A 1 463 ? -26.562 -2.888 59.259 1.00 90.75 463 THR A C 1
ATOM 3605 O O . THR A 1 463 ? -27.521 -3.631 59.135 1.00 90.75 463 THR A O 1
ATOM 3608 N N . GLY A 1 464 ? -25.513 -3.220 60.019 1.00 89.06 464 GLY A N 1
ATOM 3609 C CA . GLY A 1 464 ? -25.398 -4.503 60.734 1.00 89.06 464 GLY A CA 1
ATOM 3610 C C . GLY A 1 464 ? -24.706 -5.622 59.946 1.00 89.06 464 GLY A C 1
ATOM 3611 O O . GLY A 1 464 ? -24.261 -6.589 60.562 1.00 89.06 464 GLY A O 1
ATOM 3612 N N . ILE A 1 465 ? -24.525 -5.442 58.636 1.00 91.75 465 ILE A N 1
ATOM 3613 C CA . ILE A 1 465 ? -23.998 -6.450 57.701 1.00 91.75 465 ILE A CA 1
ATOM 3614 C C . ILE A 1 465 ? -22.626 -6.030 57.135 1.00 91.75 465 ILE A C 1
ATOM 3616 O O . ILE A 1 465 ? -21.719 -6.862 57.007 1.00 91.75 465 ILE A O 1
ATOM 3620 N N . GLY A 1 466 ? -22.422 -4.730 56.895 1.00 92.94 466 GLY A N 1
ATOM 3621 C CA . GLY A 1 466 ? -21.181 -4.147 56.376 1.00 92.94 466 GLY A CA 1
ATOM 3622 C C . GLY A 1 466 ? -21.260 -3.790 54.891 1.00 92.94 466 GLY A C 1
ATOM 3623 O O . GLY A 1 466 ? -22.344 -3.721 54.328 1.00 92.94 466 GLY A O 1
ATOM 3624 N N . TRP A 1 467 ? -20.104 -3.563 54.263 1.00 95.06 467 TRP A N 1
ATOM 3625 C CA . TRP A 1 467 ? -20.026 -3.191 52.846 1.00 95.06 467 TRP A CA 1
ATOM 3626 C C . TRP A 1 467 ? -20.450 -4.340 51.927 1.00 95.06 467 TRP A C 1
ATOM 3628 O O . TRP A 1 467 ? -19.972 -5.468 52.108 1.00 95.06 467 TRP A O 1
ATOM 3638 N N . ARG A 1 468 ? -21.320 -4.044 50.963 1.00 95.94 468 ARG A N 1
ATOM 3639 C CA . ARG A 1 468 ? -21.775 -4.928 49.885 1.00 95.94 468 ARG A CA 1
ATOM 3640 C C . ARG A 1 468 ? -21.697 -4.197 48.553 1.00 95.94 468 ARG A C 1
ATOM 3642 O O . ARG A 1 468 ? -21.735 -2.978 48.542 1.00 95.94 468 ARG A O 1
ATOM 3649 N N . ILE A 1 469 ? -21.491 -4.963 47.492 1.00 95.75 469 ILE A N 1
ATOM 3650 C CA . ILE A 1 469 ? -21.458 -4.510 46.101 1.00 95.75 469 ILE A CA 1
ATOM 3651 C C . ILE A 1 469 ? -22.563 -5.309 45.426 1.00 95.75 469 ILE A C 1
ATOM 3653 O O . ILE A 1 469 ? -22.565 -6.539 45.558 1.00 95.75 469 ILE A O 1
ATOM 3657 N N . THR A 1 470 ? -23.474 -4.602 44.785 1.00 95.50 470 THR A N 1
ATOM 3658 C CA . THR A 1 470 ? -24.615 -5.124 44.029 1.00 95.50 470 THR A CA 1
ATOM 3659 C C . THR A 1 470 ? -24.350 -4.910 42.541 1.00 95.50 470 THR A C 1
ATOM 3661 O O . THR A 1 470 ? -23.243 -4.499 42.164 1.00 95.50 470 THR A O 1
ATOM 3664 N N . ASN A 1 471 ? -25.267 -5.344 41.689 1.00 95.19 471 ASN A N 1
ATOM 3665 C CA . ASN A 1 471 ? -25.109 -5.244 40.249 1.00 95.19 471 ASN A CA 1
ATOM 3666 C C . ASN A 1 471 ? -26.004 -4.119 39.711 1.00 95.19 471 ASN A C 1
ATOM 3668 O O . ASN A 1 471 ? -27.202 -4.356 39.655 1.00 95.19 471 ASN A O 1
ATOM 3672 N N . PRO A 1 472 ? -25.444 -3.019 39.169 1.00 96.25 472 PRO A N 1
ATOM 3673 C CA . PRO A 1 472 ? -26.219 -1.845 38.737 1.00 96.25 472 PRO A CA 1
ATOM 3674 C C . PRO A 1 472 ? -27.106 -2.043 37.502 1.00 96.25 472 PRO A C 1
ATOM 3676 O O . PRO A 1 472 ? -27.618 -1.110 36.897 1.00 96.25 472 PRO A O 1
ATOM 3679 N N . LEU A 1 473 ? -27.237 -3.285 37.043 1.00 96.69 473 LEU A N 1
ATOM 3680 C CA . LEU A 1 473 ? -28.090 -3.674 35.924 1.00 96.69 473 LEU A CA 1
ATOM 3681 C C . LEU A 1 473 ? -29.133 -4.722 36.345 1.00 96.69 473 LEU A C 1
ATOM 3683 O O . LEU A 1 473 ? -29.856 -5.251 35.490 1.00 96.69 473 LEU A O 1
ATOM 3687 N N . GLU A 1 474 ? -29.161 -5.103 37.622 1.00 96.19 474 GLU A N 1
ATOM 3688 C CA . GLU A 1 474 ? -30.030 -6.123 38.195 1.00 96.19 474 GLU A CA 1
ATOM 3689 C C . GLU A 1 474 ? -30.567 -5.671 39.556 1.00 96.19 474 GLU A C 1
ATOM 3691 O O . GLU A 1 474 ? -29.979 -5.971 40.586 1.00 96.19 474 GLU A O 1
ATOM 3696 N N . ASN A 1 475 ? -31.779 -5.120 39.544 1.00 96.75 475 ASN A N 1
ATOM 3697 C CA . ASN A 1 475 ? -32.447 -4.571 40.726 1.00 96.75 475 ASN A CA 1
ATOM 3698 C C . ASN A 1 475 ? -32.769 -5.540 41.881 1.00 96.75 475 ASN A C 1
ATOM 3700 O O . ASN A 1 475 ? -33.486 -5.159 42.798 1.00 96.75 475 ASN A O 1
ATOM 3704 N N . ASP A 1 476 ? -32.341 -6.799 41.800 1.00 96.81 476 ASP A N 1
ATOM 3705 C CA . ASP A 1 476 ? -32.480 -7.863 42.805 1.00 96.81 476 ASP A CA 1
ATOM 3706 C C . ASP A 1 476 ? -31.295 -8.825 42.598 1.00 96.81 476 ASP A C 1
ATOM 3708 O O . ASP A 1 476 ? -31.387 -9.814 41.852 1.00 96.81 476 ASP A O 1
ATOM 3712 N N . THR A 1 477 ? -30.145 -8.487 43.191 1.00 96.06 477 THR A N 1
ATOM 3713 C CA . THR A 1 477 ? -28.854 -9.149 42.946 1.00 96.06 477 THR A CA 1
ATOM 3714 C C . THR A 1 477 ? -28.853 -10.611 43.406 1.00 96.06 477 THR A C 1
ATOM 3716 O O . THR A 1 477 ? -28.189 -11.466 42.799 1.00 96.06 477 THR A O 1
ATOM 3719 N N . ASP A 1 478 ? -29.564 -10.946 44.485 1.00 95.44 478 ASP A N 1
ATOM 3720 C CA . ASP A 1 478 ? -29.581 -12.302 45.044 1.00 95.44 478 ASP A CA 1
ATOM 3721 C C . ASP A 1 478 ? -30.832 -13.134 44.707 1.00 95.44 478 ASP A C 1
ATOM 3723 O O . ASP A 1 478 ? -30.830 -14.364 44.889 1.00 95.44 478 ASP A O 1
ATOM 3727 N N . GLY A 1 479 ? -31.833 -12.508 44.087 1.00 95.94 479 GLY A N 1
ATOM 3728 C CA . GLY A 1 479 ? -33.001 -13.145 43.496 1.00 95.94 479 GLY A CA 1
ATOM 3729 C C . GLY A 1 479 ? -34.062 -13.564 44.511 1.00 95.94 479 GLY A C 1
ATOM 3730 O O . GLY A 1 479 ? -34.768 -14.561 44.279 1.00 95.94 479 GLY A O 1
ATOM 3731 N N . ASP A 1 480 ? -34.158 -12.874 45.644 1.00 95.25 480 ASP A N 1
ATOM 3732 C CA . ASP A 1 480 ? -35.080 -13.200 46.728 1.00 95.25 480 ASP A CA 1
ATOM 3733 C C . ASP A 1 480 ? -36.422 -12.435 46.669 1.00 95.25 480 ASP A C 1
ATOM 3735 O O . ASP A 1 480 ? -37.372 -12.773 47.393 1.00 95.25 480 ASP A O 1
ATOM 3739 N N . ASN A 1 481 ? -36.578 -11.554 45.670 1.00 94.88 481 ASN A N 1
ATOM 3740 C CA . ASN A 1 481 ? -37.693 -10.630 45.424 1.00 94.88 481 ASN A CA 1
ATOM 3741 C C . ASN A 1 481 ? -37.734 -9.387 46.332 1.00 94.88 481 ASN A C 1
ATOM 3743 O O . ASN A 1 481 ? -38.810 -8.780 46.485 1.00 94.88 481 ASN A O 1
ATOM 3747 N N . LEU A 1 482 ? -36.614 -9.006 46.931 1.00 95.62 482 LEU A N 1
ATOM 3748 C CA . LEU A 1 482 ? -36.367 -7.669 47.457 1.00 95.62 482 LEU A CA 1
ATOM 3749 C C . LEU A 1 482 ? -35.491 -6.891 46.474 1.00 95.62 482 LEU A C 1
ATOM 3751 O O . LEU A 1 482 ? -34.765 -7.479 45.690 1.00 95.62 482 LEU A O 1
ATOM 3755 N N . LEU A 1 483 ? -35.650 -5.566 46.463 1.00 97.19 483 LEU A N 1
ATOM 3756 C CA . LEU A 1 483 ? -34.746 -4.708 45.699 1.00 97.19 483 LEU A CA 1
ATOM 3757 C C . LEU A 1 483 ? -33.493 -4.456 46.530 1.00 97.19 483 LEU A C 1
ATOM 3759 O O . LEU A 1 483 ? -33.647 -4.236 47.741 1.00 97.19 483 LEU A O 1
ATOM 3763 N N . ASP A 1 484 ? -32.309 -4.380 45.926 1.00 96.50 484 ASP A N 1
ATOM 3764 C CA . ASP A 1 484 ? -31.077 -4.223 46.706 1.00 96.50 484 ASP A CA 1
ATOM 3765 C C . ASP A 1 484 ? -31.109 -2.910 47.506 1.00 96.50 484 ASP A C 1
ATOM 3767 O O . ASP A 1 484 ? -30.841 -2.881 48.718 1.00 96.50 484 ASP A O 1
ATOM 3771 N N . GLY A 1 485 ? -31.583 -1.824 46.893 1.00 95.12 485 GLY A N 1
ATOM 3772 C CA . GLY A 1 485 ? -31.854 -0.566 47.584 1.00 95.12 485 GLY A CA 1
ATOM 3773 C C . GLY A 1 485 ? -32.881 -0.682 48.718 1.00 95.12 485 GLY A C 1
ATOM 3774 O O . GLY A 1 485 ? -32.728 -0.049 49.773 1.00 95.12 485 GLY A O 1
ATOM 3775 N N . GLU A 1 486 ? -33.910 -1.525 48.591 1.00 95.56 486 GLU A N 1
ATOM 3776 C CA . GLU A 1 486 ? -34.871 -1.775 49.674 1.00 95.56 486 GLU A CA 1
ATOM 3777 C C . GLU A 1 486 ? -34.215 -2.472 50.880 1.00 95.56 486 GLU A C 1
ATOM 3779 O O . GLU A 1 486 ? -34.545 -2.157 52.032 1.00 95.56 486 GLU A O 1
ATOM 3784 N N . GLU A 1 487 ? -33.258 -3.359 50.649 1.00 95.94 487 GLU A N 1
ATOM 3785 C CA . GLU A 1 487 ? -32.506 -4.051 51.697 1.00 95.94 487 GLU A CA 1
ATOM 3786 C C . GLU A 1 487 ? -31.478 -3.136 52.371 1.00 95.94 487 GLU A C 1
ATOM 3788 O O . GLU A 1 487 ? -31.388 -3.073 53.607 1.00 95.94 487 GLU A O 1
ATOM 3793 N N . VAL A 1 488 ? -30.765 -2.343 51.566 1.00 95.75 488 VAL A N 1
ATOM 3794 C CA . VAL A 1 488 ? -29.751 -1.376 52.006 1.00 95.75 488 VAL A CA 1
ATOM 3795 C C . VAL A 1 488 ? -30.385 -0.251 52.821 1.00 95.75 488 VAL A C 1
ATOM 3797 O O . VAL A 1 488 ? -29.946 0.047 53.945 1.00 95.75 488 VAL A O 1
ATOM 3800 N N . PHE A 1 489 ? -31.443 0.378 52.299 1.00 94.75 489 PHE A N 1
ATOM 3801 C CA . PHE A 1 489 ? -32.174 1.410 53.031 1.00 94.75 489 PHE A CA 1
ATOM 3802 C C . PHE A 1 489 ? -33.054 0.823 54.121 1.00 94.75 489 PHE A C 1
ATOM 3804 O O . PHE A 1 489 ? -33.351 1.543 55.082 1.00 94.75 489 PHE A O 1
ATOM 3811 N N . GLY A 1 490 ? -33.410 -0.451 54.017 1.00 93.12 490 GLY A N 1
ATOM 3812 C CA . GLY A 1 490 ? -34.185 -1.239 54.956 1.00 93.12 490 GLY A CA 1
ATOM 3813 C C . GLY A 1 490 ? -35.696 -1.078 54.795 1.00 93.12 490 GLY A C 1
ATOM 3814 O O . GLY A 1 490 ? -36.222 0.034 54.660 1.00 93.12 490 GLY A O 1
ATOM 3815 N N . PHE A 1 491 ? -36.413 -2.186 54.952 1.00 94.62 491 PHE A N 1
ATOM 3816 C CA . PHE A 1 491 ? -37.865 -2.283 54.812 1.00 94.62 491 PHE A CA 1
ATOM 3817 C C . PHE A 1 491 ? -38.568 -2.555 56.142 1.00 94.62 491 PHE A C 1
ATOM 3819 O O . PHE A 1 491 ? -37.941 -2.789 57.176 1.00 94.62 491 PHE A O 1
ATOM 3826 N N . TYR A 1 492 ? -39.902 -2.465 56.149 1.00 93.25 492 TYR A N 1
ATOM 3827 C CA . TYR A 1 492 ? -40.702 -2.575 57.369 1.00 93.25 492 TYR A CA 1
ATOM 3828 C C . TYR A 1 492 ? -41.533 -3.857 57.422 1.00 93.25 492 TYR A C 1
ATOM 3830 O O . TYR A 1 492 ? -42.423 -4.053 56.597 1.00 93.25 492 TYR A O 1
ATOM 3838 N N . ILE A 1 493 ? -41.358 -4.632 58.493 1.00 93.56 493 ILE A N 1
ATOM 3839 C CA . ILE A 1 493 ? -42.258 -5.717 58.897 1.00 93.56 493 ILE A CA 1
ATOM 3840 C C . ILE A 1 493 ? -42.866 -5.343 60.254 1.00 93.56 493 ILE A C 1
ATOM 3842 O O . ILE A 1 493 ? -42.156 -5.030 61.206 1.00 93.56 493 ILE A O 1
ATOM 3846 N N . ASN A 1 494 ? -44.198 -5.328 60.371 1.00 88.00 494 ASN A N 1
ATOM 3847 C CA . ASN A 1 494 ? -44.903 -5.066 61.640 1.00 88.00 494 ASN A CA 1
ATOM 3848 C C . ASN A 1 494 ? -44.453 -3.783 62.399 1.00 88.00 494 ASN A C 1
ATOM 3850 O O . ASN A 1 494 ? -44.488 -3.735 63.629 1.00 88.00 494 ASN A O 1
ATOM 3854 N N . ASN A 1 495 ? -44.093 -2.714 61.668 1.00 90.06 495 ASN A N 1
ATOM 3855 C CA . ASN A 1 495 ? -43.507 -1.437 62.142 1.00 90.06 495 ASN A CA 1
ATOM 3856 C C . ASN A 1 495 ? -42.053 -1.494 62.646 1.00 90.06 495 ASN A C 1
ATOM 3858 O O . ASN A 1 495 ? -41.528 -0.460 63.069 1.00 90.06 495 ASN A O 1
ATOM 3862 N N . ASN A 1 496 ? -41.399 -2.649 62.587 1.00 91.75 496 ASN A N 1
ATOM 3863 C CA . ASN A 1 496 ? -39.964 -2.773 62.806 1.00 91.75 496 ASN A CA 1
ATOM 3864 C C . ASN A 1 496 ? -39.247 -2.675 61.462 1.00 91.75 496 ASN A C 1
ATOM 3866 O O . ASN A 1 496 ? -39.762 -3.151 60.453 1.00 91.75 496 ASN A O 1
ATOM 3870 N N . LYS A 1 497 ? -38.098 -2.002 61.454 1.00 95.06 497 LYS A N 1
ATOM 3871 C CA . LYS A 1 497 ? -37.279 -1.821 60.259 1.00 95.06 497 LYS A CA 1
ATOM 3872 C C . LYS A 1 497 ? -36.160 -2.856 60.252 1.00 95.06 497 LYS A C 1
ATOM 3874 O O . LYS A 1 497 ? -35.462 -2.957 61.263 1.00 95.06 497 LYS A O 1
ATOM 3879 N N . TYR A 1 498 ? -36.000 -3.550 59.137 1.00 94.25 498 TYR A N 1
ATOM 3880 C CA . TYR A 1 498 ? -35.021 -4.611 58.930 1.00 94.25 498 TYR A CA 1
ATOM 3881 C C . TYR A 1 498 ? -34.058 -4.239 57.808 1.00 94.25 498 TYR A C 1
ATOM 3883 O O . TYR A 1 498 ? -34.385 -3.402 56.970 1.00 94.25 498 TYR A O 1
ATOM 3891 N N . TYR A 1 499 ? -32.865 -4.822 57.868 1.00 95.81 499 TYR A N 1
ATOM 3892 C CA . TYR A 1 499 ? -31.805 -4.699 56.876 1.00 95.81 499 TYR A CA 1
ATOM 3893 C C . TYR A 1 499 ? -31.298 -6.110 56.609 1.00 95.81 499 TYR A C 1
ATOM 3895 O O . TYR A 1 499 ? -30.967 -6.814 57.570 1.00 95.81 499 TYR A O 1
ATOM 3903 N N . THR A 1 500 ? -31.256 -6.490 55.345 1.00 96.31 500 THR A N 1
ATOM 3904 C CA . THR A 1 500 ? -30.865 -7.817 54.854 1.00 96.31 500 THR A CA 1
ATOM 3905 C C . THR A 1 500 ? -29.671 -7.672 53.917 1.00 96.31 500 THR A C 1
ATOM 3907 O O . THR A 1 500 ? -29.214 -6.553 53.663 1.00 96.31 500 THR A O 1
ATOM 3910 N N . ASP A 1 501 ? -29.016 -8.782 53.595 1.00 95.81 501 ASP A N 1
ATOM 3911 C CA . ASP A 1 501 ? -27.793 -8.780 52.796 1.00 95.81 501 ASP A CA 1
ATOM 3912 C C . ASP A 1 501 ? -28.163 -8.965 51.320 1.00 95.81 501 ASP A C 1
ATOM 3914 O O . ASP A 1 501 ? -28.369 -10.115 50.957 1.00 95.81 501 ASP A O 1
ATOM 3918 N N . PRO A 1 502 ? -28.111 -7.918 50.468 1.00 96.19 502 PRO A N 1
ATOM 3919 C CA . PRO A 1 502 ? -28.582 -7.977 49.071 1.00 96.19 502 PRO A CA 1
ATOM 3920 C C . PRO A 1 502 ? -27.760 -8.889 48.149 1.00 96.19 502 PRO A C 1
ATOM 3922 O O . PRO A 1 502 ? -27.913 -8.939 46.938 1.00 96.19 502 PRO A O 1
ATOM 3925 N N . THR A 1 503 ? -26.785 -9.599 48.714 1.00 95.69 503 THR A N 1
ATOM 3926 C CA . THR A 1 503 ? -25.966 -10.587 48.004 1.00 95.69 503 THR A CA 1
ATOM 3927 C C . THR A 1 503 ? -26.207 -12.007 48.521 1.00 95.69 503 THR A C 1
ATOM 3929 O O . THR A 1 503 ? -25.449 -12.936 48.211 1.00 95.69 503 THR A O 1
ATOM 3932 N N . SER A 1 504 ? -27.204 -12.188 49.385 1.00 95.62 504 SER A N 1
ATOM 3933 C CA . SER A 1 504 ? -27.484 -13.412 50.116 1.00 95.62 504 SER A CA 1
ATOM 3934 C C . SER A 1 504 ? -28.967 -13.506 50.461 1.00 95.62 504 SER A C 1
ATOM 3936 O O . SER A 1 504 ? -29.351 -13.147 51.567 1.00 95.62 504 SER A O 1
ATOM 3938 N N . SER A 1 505 ? -29.699 -14.221 49.607 1.00 96.56 505 SER A N 1
ATOM 3939 C CA . SER A 1 505 ? -31.156 -14.421 49.633 1.00 96.56 505 SER A CA 1
ATOM 3940 C C . SER A 1 505 ? -31.785 -14.989 50.926 1.00 96.56 505 SER A C 1
ATOM 3942 O O . SER A 1 505 ? -32.949 -15.367 50.921 1.00 96.56 505 SER A O 1
ATOM 3944 N N . ASP A 1 506 ? -30.994 -15.265 51.961 1.00 96.12 506 ASP A N 1
ATOM 3945 C CA . ASP A 1 506 ? -31.364 -15.868 53.250 1.00 96.12 506 ASP A CA 1
ATOM 3946 C C . ASP A 1 506 ? -30.333 -15.387 54.292 1.00 96.12 506 ASP A C 1
ATOM 3948 O O . ASP A 1 506 ? -29.260 -15.992 54.487 1.00 96.12 506 ASP A O 1
ATOM 3952 N N . THR A 1 507 ? -30.608 -14.226 54.890 1.00 95.12 507 THR A N 1
ATOM 3953 C CA . THR A 1 507 ? -29.686 -13.481 55.755 1.00 95.12 507 THR A CA 1
ATOM 3954 C C . THR A 1 507 ? -29.362 -14.254 57.036 1.00 95.12 507 THR A C 1
ATOM 3956 O O . THR A 1 507 ? -28.196 -14.308 57.468 1.00 95.12 507 THR A O 1
ATOM 3959 N N . ASP A 1 508 ? -30.355 -14.895 57.653 1.00 93.94 508 ASP A N 1
ATOM 3960 C CA . ASP A 1 508 ? -30.198 -15.606 58.926 1.00 93.94 508 ASP A CA 1
ATOM 3961 C C . ASP A 1 508 ? -29.894 -17.113 58.799 1.00 93.94 508 ASP A C 1
ATOM 3963 O O . ASP A 1 508 ? -29.433 -17.752 59.764 1.00 93.94 508 ASP A O 1
ATOM 3967 N N . LYS A 1 509 ? -30.020 -17.653 57.582 1.00 95.50 509 LYS A N 1
ATOM 3968 C CA . LYS A 1 509 ? -29.673 -19.022 57.181 1.00 95.50 509 LYS A CA 1
ATOM 3969 C C . LYS A 1 509 ? -30.567 -20.072 57.809 1.00 95.50 509 LYS A C 1
ATOM 3971 O O . LYS A 1 509 ? -30.095 -21.177 58.141 1.00 95.50 509 LYS A O 1
ATOM 3976 N N . ASP A 1 510 ? -31.836 -19.747 58.002 1.00 94.44 510 ASP A N 1
ATOM 3977 C CA . ASP A 1 510 ? -32.841 -20.706 58.417 1.00 94.44 510 ASP A CA 1
ATOM 3978 C C . ASP A 1 510 ? -33.458 -21.489 57.250 1.00 94.44 510 ASP A C 1
ATOM 3980 O O . ASP A 1 510 ? -33.947 -22.608 57.460 1.00 94.44 510 ASP A O 1
ATOM 3984 N N . GLY A 1 511 ? -33.330 -20.978 56.024 1.00 93.75 511 GLY A N 1
ATOM 3985 C CA . GLY A 1 511 ? -33.820 -21.567 54.786 1.00 93.75 511 GLY A CA 1
ATOM 3986 C C . GLY A 1 511 ? -35.103 -20.950 54.222 1.00 93.75 511 GLY A C 1
ATOM 3987 O O . GLY A 1 511 ? -35.549 -21.438 53.178 1.00 93.75 511 GLY A O 1
ATOM 3988 N N . LEU A 1 512 ? -35.722 -19.971 54.876 1.00 95.38 512 LEU A N 1
ATOM 3989 C CA . LEU A 1 512 ? -36.757 -19.086 54.339 1.00 95.38 512 LEU A CA 1
ATOM 3990 C C . LEU A 1 512 ? -36.046 -17.865 53.731 1.00 95.38 512 LEU A C 1
ATOM 3992 O O . LEU A 1 512 ? -35.047 -17.425 54.273 1.00 95.38 512 LEU A O 1
ATOM 3996 N N . LEU A 1 513 ? -36.468 -17.407 52.551 1.00 97.19 513 LEU A N 1
ATOM 3997 C CA . LEU A 1 513 ? -35.793 -16.273 51.904 1.00 97.19 513 LEU A CA 1
ATOM 3998 C C . LEU A 1 513 ? -36.233 -14.949 52.537 1.00 97.19 513 LEU A C 1
ATOM 4000 O O . LEU A 1 513 ? -37.403 -14.857 52.916 1.00 97.19 513 LEU A O 1
ATOM 4004 N N . ASP A 1 514 ? -35.397 -13.913 52.557 1.00 96.12 514 ASP A N 1
ATOM 4005 C CA . ASP A 1 514 ? -35.730 -12.661 53.256 1.00 96.12 514 ASP A CA 1
ATOM 4006 C C . ASP A 1 514 ? -36.988 -11.995 52.650 1.00 96.12 514 ASP A C 1
ATOM 4008 O O . ASP A 1 514 ? -37.903 -11.537 53.357 1.00 96.12 514 ASP A O 1
ATOM 4012 N N . GLY A 1 515 ? -37.124 -12.050 51.322 1.00 94.88 515 GLY A N 1
ATOM 4013 C CA . GLY A 1 515 ? -38.344 -11.678 50.607 1.00 94.88 515 GLY A CA 1
ATOM 4014 C C . GLY A 1 515 ? -39.573 -12.523 50.977 1.00 94.88 515 GLY A C 1
ATOM 4015 O O . GLY A 1 515 ? -40.685 -11.990 51.089 1.00 94.88 515 GLY A O 1
ATOM 4016 N N . GLU A 1 516 ? -39.418 -13.826 51.245 1.00 95.50 516 GLU A N 1
ATOM 4017 C CA . GLU A 1 516 ? -40.503 -14.668 51.775 1.00 95.50 516 GLU A CA 1
ATOM 4018 C C . GLU A 1 516 ? -40.855 -14.270 53.214 1.00 95.50 516 GLU A C 1
ATOM 4020 O O . GLU A 1 516 ? -42.038 -14.167 53.552 1.00 95.50 516 GLU A O 1
ATOM 4025 N N . GLU A 1 517 ? -39.868 -13.991 54.054 1.00 95.69 517 GLU A N 1
ATOM 4026 C CA . GLU A 1 517 ? -40.053 -13.586 55.448 1.00 95.69 517 GLU A CA 1
ATOM 4027 C C . GLU A 1 517 ? -40.809 -12.272 55.577 1.00 95.69 517 GLU A C 1
ATOM 4029 O O . GLU A 1 517 ? -41.744 -12.161 56.375 1.00 95.69 517 GLU A O 1
ATOM 4034 N N . LYS A 1 518 ? -40.534 -11.311 54.690 1.00 94.75 518 LYS A N 1
ATOM 4035 C CA . LYS A 1 518 ? -41.342 -10.093 54.552 1.00 94.75 518 LYS A CA 1
ATOM 4036 C C . LYS A 1 518 ? -42.819 -10.397 54.302 1.00 94.75 518 LYS A C 1
ATOM 4038 O O . LYS A 1 518 ? -43.690 -9.696 54.826 1.00 94.75 518 LYS A O 1
ATOM 4043 N N . THR A 1 519 ? -43.127 -11.437 53.524 1.00 92.94 519 THR A N 1
ATOM 4044 C CA . THR A 1 519 ? -44.517 -11.845 53.262 1.00 92.94 519 THR A CA 1
ATOM 4045 C C . THR A 1 519 ? -45.156 -12.597 54.430 1.00 92.94 519 THR A C 1
ATOM 4047 O O . THR A 1 519 ? -46.346 -12.396 54.694 1.00 92.94 519 THR A O 1
ATOM 4050 N N . TRP A 1 520 ? -44.388 -13.426 55.145 1.00 92.44 520 TRP A N 1
ATOM 4051 C CA . TRP A 1 520 ? -44.845 -14.167 56.328 1.00 92.44 520 TRP A CA 1
ATOM 4052 C C . TRP A 1 520 ? -44.908 -13.305 57.592 1.00 92.44 520 TRP A C 1
ATOM 4054 O O . TRP A 1 520 ? -45.675 -13.601 58.509 1.00 92.44 520 TRP A O 1
ATOM 4064 N N . GLY A 1 521 ? -44.184 -12.189 57.605 1.00 93.69 521 GLY A N 1
ATOM 4065 C CA . GLY A 1 521 ? -44.084 -11.264 58.721 1.00 93.69 521 GLY A CA 1
ATOM 4066 C C . GLY A 1 521 ? -43.089 -11.688 59.804 1.00 93.69 521 GLY A C 1
ATOM 4067 O O . GLY A 1 521 ? -43.217 -11.178 60.923 1.00 93.69 521 GLY A O 1
ATOM 4068 N N . THR A 1 522 ? -42.169 -12.604 59.482 1.00 95.38 522 THR A N 1
ATOM 4069 C CA . THR A 1 522 ? -41.084 -13.096 60.349 1.00 95.38 522 THR A CA 1
ATOM 4070 C C . THR A 1 522 ? -39.890 -12.136 60.345 1.00 95.38 522 THR A C 1
ATOM 4072 O O . THR A 1 522 ? -39.915 -11.124 59.647 1.00 95.38 522 THR A O 1
ATOM 4075 N N . ASP A 1 523 ? -38.912 -12.350 61.222 1.00 95.12 523 ASP A N 1
ATOM 4076 C CA . ASP A 1 523 ? -37.724 -11.504 61.357 1.00 95.12 523 ASP A CA 1
ATOM 4077 C C . ASP A 1 523 ? -36.561 -12.074 60.527 1.00 95.12 523 ASP A C 1
ATOM 4079 O O . ASP A 1 523 ? -35.915 -13.000 61.010 1.00 95.12 523 ASP A O 1
ATOM 4083 N N . PRO A 1 524 ? -36.199 -11.464 59.378 1.00 95.56 524 PRO A N 1
ATOM 4084 C CA . PRO A 1 524 ? -35.205 -12.022 58.452 1.00 95.56 524 PRO A CA 1
ATOM 4085 C C . PRO A 1 524 ? -33.761 -12.017 58.954 1.00 95.56 524 PRO A C 1
ATOM 4087 O O . PRO A 1 524 ? -32.808 -12.374 58.267 1.00 95.56 524 PRO A O 1
ATOM 4090 N N . THR A 1 525 ? -33.553 -11.556 60.184 1.00 93.81 525 THR A N 1
ATOM 4091 C CA . THR A 1 525 ? -32.249 -11.583 60.846 1.00 93.81 525 THR A CA 1
ATOM 4092 C C . THR A 1 525 ? -32.210 -12.580 62.002 1.00 93.81 525 THR A C 1
ATOM 4094 O O . THR A 1 525 ? -31.197 -12.671 62.713 1.00 93.81 525 THR A O 1
ATOM 4097 N N . ASN A 1 526 ? -33.302 -13.313 62.229 1.00 94.88 526 ASN A N 1
ATOM 4098 C CA . ASN A 1 526 ? -33.482 -14.190 63.367 1.00 94.88 526 ASN A CA 1
ATOM 4099 C C . ASN A 1 526 ? -34.266 -15.460 63.018 1.00 94.88 526 ASN A C 1
ATOM 4101 O O . ASN A 1 526 ? -35.483 -15.502 63.134 1.00 94.88 526 ASN A O 1
ATOM 4105 N N . ARG A 1 527 ? -33.495 -16.538 62.877 1.00 95.94 527 ARG A N 1
ATOM 4106 C CA . ARG A 1 527 ? -33.918 -17.895 62.519 1.00 95.94 527 ARG A CA 1
ATOM 4107 C C . ARG A 1 527 ? -35.149 -18.477 63.240 1.00 95.94 527 ARG A C 1
ATOM 4109 O O . ARG A 1 527 ? -35.660 -19.501 62.814 1.00 95.94 527 ARG A O 1
ATOM 4116 N N . ASP A 1 528 ? -35.535 -17.952 64.394 1.00 95.94 528 ASP A N 1
ATOM 4117 C CA . ASP A 1 528 ? -36.644 -18.442 65.227 1.00 95.94 528 ASP A CA 1
ATOM 4118 C C . ASP A 1 528 ? -37.370 -17.212 65.787 1.00 95.94 528 ASP A C 1
ATOM 4120 O O . ASP A 1 528 ? -36.966 -16.653 66.822 1.00 95.94 528 ASP A O 1
ATOM 4124 N N . THR A 1 529 ? -38.365 -16.715 65.044 1.00 95.06 529 THR A N 1
ATOM 4125 C CA . THR A 1 529 ? -38.997 -15.414 65.301 1.00 95.06 529 THR A CA 1
ATOM 4126 C C . THR A 1 529 ? -39.779 -15.397 66.613 1.00 95.06 529 THR A C 1
ATOM 4128 O O . THR A 1 529 ? -39.720 -14.415 67.367 1.00 95.06 529 THR A O 1
ATOM 4131 N N . ASP A 1 530 ? -40.513 -16.463 66.920 1.00 93.62 530 ASP A N 1
ATOM 4132 C CA . ASP A 1 530 ? -41.358 -16.540 68.112 1.00 93.62 530 ASP A CA 1
ATOM 4133 C C . ASP A 1 530 ? -40.674 -17.187 69.335 1.00 93.62 530 ASP A C 1
ATOM 4135 O O . ASP A 1 530 ? -41.169 -17.071 70.469 1.00 93.62 530 ASP A O 1
ATOM 4139 N N . GLY A 1 531 ? -39.482 -17.757 69.143 1.00 94.38 531 GLY A N 1
ATOM 4140 C CA . GLY A 1 531 ? -38.600 -18.261 70.188 1.00 94.38 531 GLY A CA 1
ATOM 4141 C C . GLY A 1 531 ? -38.988 -19.639 70.720 1.00 94.38 531 GLY A C 1
ATOM 4142 O O . GLY A 1 531 ? -38.657 -19.962 71.877 1.00 94.38 531 GLY A O 1
ATOM 4143 N N . ASP A 1 532 ? -39.721 -20.433 69.945 1.00 93.44 532 ASP A N 1
ATOM 4144 C CA . ASP A 1 532 ? -40.216 -21.744 70.347 1.00 93.44 532 ASP A CA 1
ATOM 4145 C C . ASP A 1 532 ? -39.218 -22.895 70.085 1.00 93.44 532 ASP A C 1
ATOM 4147 O O . ASP A 1 532 ? -39.326 -23.945 70.745 1.00 93.44 532 ASP A O 1
ATOM 4151 N N . ARG A 1 533 ? -38.171 -22.623 69.280 1.00 94.19 533 ARG A N 1
ATOM 4152 C CA . ARG A 1 533 ? -37.059 -23.484 68.810 1.00 94.19 533 ARG A CA 1
ATOM 4153 C C . ARG A 1 533 ? -37.273 -24.231 67.496 1.00 94.19 533 ARG A C 1
ATOM 4155 O O . ARG A 1 533 ? -36.367 -24.988 67.113 1.00 94.19 533 ARG A O 1
ATOM 4162 N N . LEU A 1 534 ? -38.413 -24.099 66.840 1.00 94.12 534 LEU A N 1
ATOM 4163 C CA . LEU A 1 534 ? -38.514 -24.354 65.410 1.00 94.12 534 LEU A CA 1
ATOM 4164 C C . LEU A 1 534 ? -37.972 -23.131 64.674 1.00 94.12 534 LEU A C 1
ATOM 4166 O O . LEU A 1 534 ? -37.988 -22.032 65.210 1.00 94.12 534 LEU A O 1
ATOM 4170 N N . SER A 1 535 ? -37.376 -23.342 63.500 1.00 96.31 535 SER A N 1
ATOM 4171 C CA . SER A 1 535 ? -37.087 -22.193 62.647 1.00 96.31 535 SER A CA 1
ATOM 4172 C C . SER A 1 535 ? -38.300 -21.816 61.824 1.00 96.31 535 SER A C 1
ATOM 4174 O O . SER A 1 535 ? -39.082 -22.702 61.466 1.00 96.31 535 SER A O 1
ATOM 4176 N N . ASP A 1 536 ? -38.393 -20.550 61.443 1.00 95.62 536 ASP A N 1
ATOM 4177 C CA . ASP A 1 536 ? -39.518 -20.019 60.677 1.00 95.62 536 ASP A CA 1
ATOM 4178 C C . ASP A 1 536 ? -39.728 -20.835 59.385 1.00 95.62 536 ASP A C 1
ATOM 4180 O O . ASP A 1 536 ? -40.845 -21.242 59.036 1.00 95.62 536 ASP A O 1
ATOM 4184 N N . SER A 1 537 ? -38.631 -21.228 58.729 1.00 95.81 537 SER A N 1
ATOM 4185 C CA . SER A 1 537 ? -38.656 -22.127 57.571 1.00 95.81 537 SER A CA 1
ATOM 4186 C C . SER A 1 537 ? -39.217 -23.531 57.867 1.00 95.81 537 SER A C 1
ATOM 4188 O O . SER A 1 537 ? -39.909 -24.116 57.022 1.00 95.81 537 SER A O 1
ATOM 4190 N N . GLU A 1 538 ? -38.939 -24.112 59.042 1.00 95.44 538 GLU A N 1
ATOM 4191 C CA . GLU A 1 538 ? -39.449 -25.427 59.446 1.00 95.44 538 GLU A CA 1
ATOM 4192 C C . GLU A 1 538 ? -40.950 -25.356 59.728 1.00 95.44 538 GLU A C 1
ATOM 4194 O O . GLU A 1 538 ? -41.703 -26.261 59.352 1.00 95.44 538 GLU A O 1
ATOM 4199 N N . GLU A 1 539 ? -41.401 -24.274 60.339 1.00 95.31 539 GLU A N 1
ATOM 4200 C CA . GLU A 1 539 ? -42.809 -24.036 60.612 1.00 95.31 539 GLU A CA 1
ATOM 4201 C C . GLU A 1 539 ? -43.604 -23.874 59.324 1.00 95.31 539 GLU A C 1
ATOM 4203 O O . GLU A 1 539 ? -44.537 -24.642 59.077 1.00 95.31 539 GLU A O 1
ATOM 4208 N N . VAL A 1 540 ? -43.162 -22.988 58.429 1.00 94.31 540 VAL A N 1
ATOM 4209 C CA . VAL A 1 540 ? -43.844 -22.722 57.157 1.00 94.31 540 VAL A CA 1
ATOM 4210 C C . VAL A 1 540 ? -43.814 -23.939 56.228 1.00 94.31 540 VAL A C 1
ATOM 4212 O O . VAL A 1 540 ? -44.842 -24.324 55.659 1.00 94.31 540 VAL A O 1
ATOM 4215 N N . ARG A 1 541 ? -42.646 -24.571 56.034 1.00 93.56 541 ARG A N 1
ATOM 4216 C CA . ARG A 1 541 ? -42.463 -25.577 54.969 1.00 93.56 541 ARG A CA 1
ATOM 4217 C C . ARG A 1 541 ? -42.693 -27.019 55.419 1.00 93.56 541 ARG A C 1
ATOM 4219 O O . ARG A 1 541 ? -42.960 -27.871 54.565 1.00 93.56 541 ARG A O 1
ATOM 4226 N N . LYS A 1 542 ? -42.567 -27.338 56.714 1.00 93.50 542 LYS A N 1
ATOM 4227 C CA . LYS A 1 542 ? -42.604 -28.730 57.208 1.00 93.50 542 LYS A CA 1
ATOM 4228 C C . LYS A 1 542 ? -43.777 -29.025 58.135 1.00 93.50 542 LYS A C 1
ATOM 4230 O O . LYS A 1 542 ? -44.403 -30.071 57.947 1.00 93.50 542 LYS A O 1
ATOM 4235 N N . TYR A 1 543 ? -44.055 -28.171 59.117 1.00 92.19 543 TYR A N 1
ATOM 4236 C CA . TYR A 1 543 ? -45.079 -28.450 60.135 1.00 92.19 543 TYR A CA 1
ATOM 4237 C C . TYR A 1 543 ? -46.413 -27.736 59.881 1.00 92.19 543 TYR A C 1
ATOM 4239 O O . TYR A 1 543 ? -47.456 -28.253 60.278 1.00 92.19 543 TYR A O 1
ATOM 4247 N N . GLY A 1 544 ? -46.406 -26.629 59.138 1.00 91.81 544 GLY A N 1
ATOM 4248 C CA . GLY A 1 544 ? -47.584 -25.806 58.863 1.00 91.81 544 GLY A CA 1
ATOM 4249 C C . GLY A 1 544 ? -48.076 -25.012 60.076 1.00 91.81 544 GLY A C 1
ATOM 4250 O O . GLY A 1 544 ? -49.252 -24.646 60.096 1.00 91.81 544 GLY A O 1
ATOM 4251 N N . THR A 1 545 ? -47.212 -24.813 61.074 1.00 94.38 545 THR A N 1
ATOM 4252 C CA . THR A 1 545 ? -47.445 -23.983 62.263 1.00 94.38 545 THR A CA 1
ATOM 4253 C C . THR A 1 545 ? -47.270 -22.501 61.930 1.00 94.38 545 THR A C 1
ATOM 4255 O O . THR A 1 545 ? -46.887 -22.146 60.813 1.00 94.38 545 THR A O 1
ATOM 4258 N N . ASN A 1 546 ? -47.683 -21.626 62.842 1.00 94.06 546 ASN A N 1
ATOM 4259 C CA . ASN A 1 546 ? -47.610 -20.185 62.666 1.00 94.06 546 ASN A CA 1
ATOM 4260 C C . ASN A 1 546 ? -46.294 -19.651 63.258 1.00 94.06 546 ASN A C 1
ATOM 4262 O O . ASN A 1 546 ? -46.251 -19.511 64.476 1.00 94.06 546 ASN A O 1
ATOM 4266 N N . PRO A 1 547 ? -45.330 -19.194 62.434 1.00 95.38 547 PRO A N 1
ATOM 4267 C CA . PRO A 1 547 ? -43.994 -18.787 62.898 1.00 95.38 547 PRO A CA 1
ATOM 4268 C C . PRO A 1 547 ? -43.954 -17.509 63.751 1.00 95.38 547 PRO A C 1
ATOM 4270 O O . PRO A 1 547 ? -42.911 -17.020 64.170 1.00 95.38 547 PRO A O 1
ATOM 4273 N N . LEU A 1 548 ? -45.117 -16.899 63.987 1.00 95.06 548 LEU A N 1
ATOM 4274 C CA . LEU A 1 548 ? -45.280 -15.740 64.864 1.00 95.06 548 LEU A CA 1
ATOM 4275 C C . LEU A 1 548 ? -45.929 -16.113 66.203 1.00 95.06 548 LEU A C 1
ATOM 4277 O O . LEU A 1 548 ? -46.356 -15.223 66.951 1.00 95.06 548 LEU A O 1
ATOM 4281 N N . SER A 1 549 ? -46.114 -17.403 66.483 1.00 95.06 549 SER A N 1
ATOM 4282 C CA . SER A 1 549 ? -46.886 -17.893 67.616 1.00 95.06 549 SER A CA 1
ATOM 4283 C C . SER A 1 549 ? -46.353 -19.224 68.117 1.00 95.06 549 SER A C 1
ATOM 4285 O O . SER A 1 549 ? -46.834 -20.265 67.691 1.00 95.06 549 SER A O 1
ATOM 4287 N N . ALA A 1 550 ? -45.539 -19.154 69.174 1.00 94.94 550 ALA A N 1
ATOM 4288 C CA . ALA A 1 550 ? -44.890 -20.320 69.770 1.00 94.94 550 ALA A CA 1
ATOM 4289 C C . ALA A 1 550 ? -45.837 -21.479 70.139 1.00 94.94 550 ALA A C 1
ATOM 4291 O O . ALA A 1 550 ? -45.387 -22.585 70.383 1.00 94.94 550 ALA A O 1
ATOM 4292 N N . ASP A 1 551 ? -47.133 -21.213 70.281 1.00 93.69 551 ASP A N 1
ATOM 4293 C CA . ASP A 1 551 ? -48.198 -22.188 70.518 1.00 93.69 551 ASP A CA 1
ATOM 4294 C C . ASP A 1 551 ? -49.303 -21.902 69.488 1.00 93.69 551 ASP A C 1
ATOM 4296 O O . ASP A 1 551 ? -50.086 -20.953 69.646 1.00 93.69 551 ASP A O 1
ATOM 4300 N N . SER A 1 552 ? -49.295 -22.639 68.375 1.00 94.25 552 SER A N 1
ATOM 4301 C CA . SER A 1 552 ? -50.131 -22.361 67.202 1.00 94.25 552 SER A CA 1
ATOM 4302 C C . SER A 1 552 ? -51.613 -22.641 67.435 1.00 94.25 552 SER A C 1
ATOM 4304 O O . SER A 1 552 ? -52.475 -21.952 66.871 1.00 94.25 552 SER A O 1
ATOM 4306 N N . ASP A 1 553 ? -51.940 -23.639 68.254 1.00 90.88 553 ASP A N 1
ATOM 4307 C CA . ASP A 1 553 ? -53.320 -24.038 68.533 1.00 90.88 553 ASP A CA 1
ATOM 4308 C C . ASP A 1 553 ? -53.881 -23.488 69.861 1.00 90.88 553 ASP A C 1
ATOM 4310 O O . ASP A 1 553 ? -55.104 -23.481 70.074 1.00 90.88 553 ASP A O 1
ATOM 4314 N N . GLY A 1 554 ? -53.015 -22.927 70.705 1.00 90.62 554 GLY A N 1
ATOM 4315 C CA . GLY A 1 554 ? -53.349 -22.219 71.931 1.00 90.62 554 GLY A CA 1
ATOM 4316 C C . GLY A 1 554 ? -53.692 -23.124 73.116 1.00 90.62 554 GLY A C 1
ATOM 4317 O O . GLY A 1 554 ? -54.398 -22.669 74.032 1.00 90.62 554 GLY A O 1
ATOM 4318 N N . ASP A 1 555 ? -53.273 -24.391 73.118 1.00 86.56 555 ASP A N 1
ATOM 4319 C CA . ASP A 1 555 ? -53.541 -25.334 74.211 1.00 86.56 555 ASP A CA 1
ATOM 4320 C C . ASP A 1 555 ? -52.585 -25.170 75.420 1.00 86.56 555 ASP A C 1
ATOM 4322 O O . ASP A 1 555 ? -52.875 -25.608 76.551 1.00 86.56 555 ASP A O 1
ATOM 4326 N N . GLY A 1 556 ? -51.495 -24.424 75.224 1.00 87.81 556 GLY A N 1
ATOM 4327 C CA . GLY A 1 5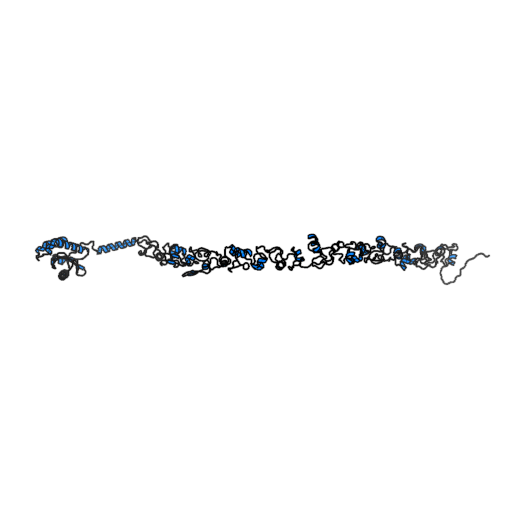56 ? -50.466 -24.111 76.205 1.00 87.81 556 GLY A CA 1
ATOM 4328 C C . GLY A 1 556 ? -49.238 -25.025 76.175 1.00 87.81 556 GLY A C 1
ATOM 4329 O O . GLY A 1 556 ? -48.445 -24.953 77.130 1.00 87.81 556 GLY A O 1
ATOM 4330 N N . VAL A 1 557 ? -49.095 -25.887 75.169 1.00 89.00 557 VAL A N 1
ATOM 4331 C CA . VAL A 1 557 ? -47.845 -26.536 74.752 1.00 89.00 557 VAL A CA 1
ATOM 4332 C C . VAL A 1 557 ? -47.308 -25.777 73.535 1.00 89.00 557 VAL A C 1
ATOM 4334 O O . VAL A 1 557 ? -48.076 -25.241 72.762 1.00 89.00 557 VAL A O 1
ATOM 4337 N N . ASN A 1 558 ? -45.988 -25.625 73.430 1.00 93.25 558 ASN A N 1
ATOM 4338 C CA . ASN A 1 558 ? -45.399 -24.922 72.292 1.00 93.25 558 ASN A CA 1
ATOM 4339 C C . ASN A 1 558 ? -45.131 -25.906 71.140 1.00 93.25 558 ASN A C 1
ATOM 4341 O O . ASN A 1 558 ? -44.872 -27.089 71.407 1.00 93.25 558 ASN A O 1
ATOM 4345 N N . ASP A 1 559 ? -45.131 -25.428 69.901 1.00 92.88 559 ASP A N 1
ATOM 4346 C CA . ASP A 1 559 ? -45.147 -26.267 68.698 1.00 92.88 559 ASP A CA 1
ATOM 4347 C C . ASP A 1 559 ? -43.930 -27.208 68.641 1.00 92.88 559 ASP A C 1
ATOM 4349 O O . ASP A 1 559 ? -44.056 -28.420 68.413 1.00 92.88 559 ASP A O 1
ATOM 4353 N N . TYR A 1 560 ? -42.739 -26.704 68.982 1.00 94.06 560 TYR A N 1
ATOM 4354 C CA . TYR A 1 560 ? -41.530 -27.515 69.141 1.00 94.06 560 TYR A CA 1
ATOM 4355 C C . TYR A 1 560 ? -41.722 -28.680 70.124 1.00 94.06 560 TYR A C 1
ATOM 4357 O O . TYR A 1 560 ? -41.280 -29.809 69.866 1.00 94.06 560 TYR A O 1
ATOM 4365 N N . THR A 1 561 ? -42.343 -28.424 71.284 1.00 92.88 561 THR A N 1
ATOM 4366 C CA . THR A 1 561 ? -42.582 -29.456 72.305 1.00 92.88 561 THR A CA 1
ATOM 4367 C C . THR A 1 561 ? -43.536 -30.523 71.785 1.00 92.88 561 THR A C 1
ATOM 4369 O O . THR A 1 561 ? -43.334 -31.708 72.056 1.00 92.88 561 THR A O 1
ATOM 4372 N N . GLU A 1 562 ? -44.530 -30.142 70.999 1.00 91.38 562 GLU A N 1
ATOM 4373 C CA . GLU A 1 562 ? -45.477 -31.083 70.413 1.00 91.38 562 GLU A CA 1
ATOM 4374 C C . GLU A 1 562 ? -44.829 -31.975 69.358 1.00 91.38 562 GLU A C 1
ATOM 4376 O O . GLU A 1 562 ? -44.961 -33.204 69.405 1.00 91.38 562 GLU A O 1
ATOM 4381 N N . VAL A 1 563 ? -43.991 -31.394 68.496 1.00 91.38 563 VAL A N 1
ATOM 4382 C CA . VAL A 1 563 ? -43.198 -32.140 67.510 1.00 91.38 563 VAL A CA 1
ATOM 4383 C C . VAL A 1 563 ? -42.331 -33.216 68.182 1.00 91.38 563 VAL A C 1
ATOM 4385 O O . VAL A 1 563 ? -42.289 -34.362 67.713 1.00 91.38 563 VAL A O 1
ATOM 4388 N N . ILE A 1 564 ? -41.659 -32.897 69.298 1.00 91.50 564 ILE A N 1
ATOM 4389 C CA . ILE A 1 564 ? -40.832 -33.877 70.034 1.00 91.50 564 ILE A CA 1
ATOM 4390 C C . ILE A 1 564 ? -41.661 -34.873 70.857 1.00 91.50 564 ILE A C 1
ATOM 4392 O O . ILE A 1 564 ? -41.190 -35.985 71.110 1.00 91.50 564 ILE A O 1
ATOM 4396 N N . MET A 1 565 ? -42.867 -34.496 71.290 1.00 87.31 565 MET A N 1
ATOM 4397 C CA . MET A 1 565 ? -43.809 -35.381 71.986 1.00 87.31 565 MET A CA 1
ATOM 4398 C C . MET A 1 565 ? -44.635 -36.240 71.022 1.00 87.31 565 MET A C 1
ATOM 4400 O O . MET A 1 565 ? -45.309 -37.171 71.469 1.00 87.31 565 MET A O 1
ATOM 4404 N N . HIS A 1 566 ? -44.508 -35.996 69.715 1.00 88.50 566 HIS A N 1
ATOM 4405 C CA . HIS A 1 566 ? -45.292 -36.622 68.654 1.00 88.50 566 HIS A CA 1
ATOM 4406 C C . HIS A 1 566 ? -46.801 -36.357 68.780 1.00 88.50 566 HIS A C 1
ATOM 4408 O O . HIS A 1 566 ? -47.606 -37.211 68.396 1.00 88.50 566 HIS A O 1
ATOM 4414 N N . THR A 1 567 ? -47.165 -35.191 69.314 1.00 89.44 567 THR A N 1
ATOM 4415 C CA . THR A 1 567 ? -48.514 -34.620 69.228 1.00 89.44 567 THR A CA 1
ATOM 4416 C C . THR A 1 567 ? -48.615 -33.712 67.997 1.00 89.44 567 THR A C 1
ATOM 4418 O O . THR A 1 567 ? -47.628 -33.520 67.279 1.00 89.44 567 THR A O 1
ATOM 4421 N N . ASN A 1 568 ? -49.823 -33.280 67.648 1.00 90.69 568 ASN A N 1
ATOM 4422 C CA . ASN A 1 568 ? -50.079 -32.462 66.472 1.00 90.69 568 ASN A CA 1
ATOM 4423 C C . ASN A 1 568 ? -50.163 -30.978 66.868 1.00 90.69 568 ASN A C 1
ATOM 4425 O O . ASN A 1 568 ? -51.218 -30.601 67.366 1.00 90.69 568 ASN A O 1
ATOM 4429 N N . PRO A 1 569 ? -49.174 -30.139 66.502 1.00 92.44 569 PRO A N 1
ATOM 4430 C CA . PRO A 1 569 ? -49.101 -28.729 66.915 1.00 92.44 569 PRO A CA 1
ATOM 4431 C C . PRO A 1 569 ? -50.202 -27.815 66.351 1.00 92.44 569 PRO A C 1
ATOM 4433 O O . PRO A 1 569 ? -50.237 -26.611 66.563 1.00 92.44 569 PRO A O 1
ATOM 4436 N N . LEU A 1 570 ? -51.111 -28.376 65.555 1.00 93.06 570 LEU A N 1
ATOM 4437 C CA . LEU A 1 570 ? -52.268 -27.678 65.000 1.00 93.06 570 LEU A CA 1
ATOM 4438 C C . LEU A 1 570 ? -53.584 -28.138 65.642 1.00 93.06 570 LEU A C 1
ATOM 4440 O O . LEU A 1 570 ? -54.663 -27.889 65.091 1.00 93.06 570 LEU A O 1
ATOM 4444 N N . SER A 1 571 ? -53.526 -28.905 66.729 1.00 91.88 571 SER A N 1
ATOM 4445 C CA . SER A 1 571 ? -54.681 -29.572 67.312 1.00 91.88 571 SER A CA 1
ATOM 4446 C C . SER A 1 571 ? -54.560 -29.720 68.821 1.00 91.88 571 SER A C 1
ATOM 4448 O O . SER A 1 571 ? -54.045 -30.725 69.294 1.00 91.88 571 SER A O 1
ATOM 4450 N N . SER A 1 572 ? -55.270 -28.842 69.538 1.00 90.06 572 SER A N 1
ATOM 4451 C CA . SER A 1 572 ? -55.277 -28.759 71.010 1.00 90.06 572 SER A CA 1
ATOM 4452 C C . SER A 1 572 ? -55.657 -30.040 71.772 1.00 90.06 572 SER A C 1
ATOM 4454 O O . SER A 1 572 ? -55.685 -30.036 72.993 1.00 90.06 572 SER A O 1
ATOM 4456 N N . ASP A 1 573 ? -56.071 -31.087 71.063 1.00 88.38 573 ASP A N 1
ATOM 4457 C CA . ASP A 1 573 ? -56.422 -32.426 71.538 1.00 88.38 573 ASP A CA 1
ATOM 4458 C C . ASP A 1 573 ? -56.077 -33.399 70.398 1.00 88.38 573 ASP A C 1
ATOM 4460 O O . ASP A 1 573 ? -56.867 -33.598 69.464 1.00 88.38 573 ASP A O 1
ATOM 4464 N N . THR A 1 574 ? -54.855 -33.931 70.409 1.00 89.50 574 THR A N 1
ATOM 4465 C CA . THR A 1 574 ? -54.298 -34.731 69.310 1.00 89.50 574 THR A CA 1
ATOM 4466 C C . THR A 1 574 ? -55.089 -36.017 69.065 1.00 89.50 574 THR A C 1
ATOM 4468 O O . THR A 1 574 ? -55.231 -36.454 67.916 1.00 89.50 574 THR A O 1
ATOM 4471 N N . ASP A 1 575 ? -55.609 -36.651 70.118 1.00 85.69 575 ASP A N 1
ATOM 4472 C CA . ASP A 1 575 ? -56.291 -37.945 70.024 1.00 85.69 575 ASP A CA 1
ATOM 4473 C C . ASP A 1 575 ? -57.831 -37.874 70.078 1.00 85.69 575 ASP A C 1
ATOM 4475 O O . ASP A 1 575 ? -58.523 -38.885 69.851 1.00 85.69 575 ASP A O 1
ATOM 4479 N N . GLY A 1 576 ? -58.370 -36.673 70.287 1.00 86.50 576 GLY A N 1
ATOM 4480 C CA . GLY A 1 576 ? -59.788 -36.351 70.214 1.00 86.50 576 GLY A CA 1
ATOM 4481 C C . GLY A 1 576 ? -60.610 -36.923 71.366 1.00 86.50 576 GLY A C 1
ATOM 4482 O O . GLY A 1 576 ? -61.799 -37.226 71.174 1.00 86.50 576 GLY A O 1
ATOM 4483 N N . ASP A 1 577 ? -60.009 -37.169 72.530 1.00 83.56 577 ASP A N 1
ATOM 4484 C CA . ASP A 1 577 ? -60.704 -37.722 73.692 1.00 83.56 577 ASP A CA 1
ATOM 4485 C C . ASP A 1 577 ? -61.345 -36.670 74.615 1.00 83.56 577 ASP A C 1
ATOM 4487 O O . ASP A 1 577 ? -62.129 -37.014 75.514 1.00 83.56 577 ASP A O 1
ATOM 4491 N N . GLY A 1 578 ? -61.140 -35.391 74.301 1.00 82.19 578 GLY A N 1
ATOM 4492 C CA . GLY A 1 578 ? -61.712 -34.234 74.976 1.00 82.19 578 GLY A CA 1
ATOM 4493 C C . GLY A 1 578 ? -60.838 -33.670 76.094 1.00 82.19 578 GLY A C 1
ATOM 4494 O O . GLY A 1 578 ? -61.323 -32.814 76.848 1.00 82.19 578 GLY A O 1
ATOM 4495 N N . ILE A 1 579 ? -59.600 -34.147 76.236 1.00 82.19 579 ILE A N 1
ATOM 4496 C CA . ILE A 1 579 ? -58.602 -33.622 77.165 1.00 82.19 579 ILE A CA 1
ATOM 4497 C C . ILE A 1 579 ? -57.498 -32.963 76.342 1.00 82.19 579 ILE A C 1
ATOM 4499 O O . ILE A 1 579 ? -56.882 -33.641 75.536 1.00 82.19 579 ILE A O 1
ATOM 4503 N N . PRO A 1 580 ? -57.225 -31.663 76.550 1.00 84.75 580 PRO A N 1
ATOM 4504 C CA . PRO A 1 580 ? -56.151 -31.016 75.817 1.00 84.75 580 PRO A CA 1
ATOM 4505 C C . PRO A 1 580 ? -54.787 -31.641 76.096 1.00 84.75 580 PRO A C 1
ATOM 4507 O O . PRO A 1 580 ? -54.546 -32.053 77.241 1.00 84.75 580 PRO A O 1
ATOM 4510 N N . ASP A 1 581 ? -53.893 -31.642 75.108 1.00 83.44 581 ASP A N 1
ATOM 4511 C CA . ASP A 1 581 ? -52.612 -32.362 75.152 1.00 83.44 581 ASP A CA 1
ATOM 4512 C C . ASP A 1 581 ? -51.776 -31.959 76.372 1.00 83.44 581 ASP A C 1
ATOM 4514 O O . ASP A 1 581 ? -51.217 -32.805 77.078 1.00 83.44 581 ASP A O 1
ATOM 4518 N N . ARG A 1 582 ? -51.809 -30.674 76.744 1.00 85.56 582 ARG A N 1
ATOM 4519 C CA . ARG A 1 582 ? -51.180 -30.162 77.973 1.00 85.56 582 ARG A CA 1
ATOM 4520 C C . ARG A 1 582 ? -51.584 -30.885 79.268 1.00 85.56 582 ARG A C 1
ATOM 4522 O O . ARG A 1 582 ? -50.811 -30.938 80.235 1.00 85.56 582 ARG A O 1
ATOM 4529 N N . PHE A 1 583 ? -52.831 -31.338 79.356 1.00 83.94 583 PHE A N 1
ATOM 4530 C CA . PHE A 1 583 ? -53.399 -31.979 80.544 1.00 83.94 583 PHE A CA 1
ATOM 4531 C C . PHE A 1 583 ? -53.545 -33.489 80.395 1.00 83.94 583 PHE A C 1
ATOM 4533 O O . PHE A 1 583 ? -53.819 -34.155 81.404 1.00 83.94 583 PHE A O 1
ATOM 4540 N N . ASP A 1 584 ? -53.364 -34.018 79.187 1.00 78.19 584 ASP A N 1
ATOM 4541 C CA . ASP A 1 584 ? -53.514 -35.434 78.930 1.00 78.19 584 ASP A CA 1
ATOM 4542 C C . ASP A 1 584 ? -52.230 -36.197 79.310 1.00 78.19 584 ASP A C 1
ATOM 4544 O O . ASP A 1 584 ? -51.157 -35.973 78.751 1.00 78.19 584 ASP A O 1
ATOM 4548 N N . PRO A 1 585 ? -52.277 -37.121 80.288 1.00 81.56 585 PRO A N 1
ATOM 4549 C CA . PRO A 1 585 ? -51.156 -38.016 80.555 1.00 81.56 585 PRO A CA 1
ATOM 4550 C C . PRO A 1 585 ? -50.836 -38.984 79.400 1.00 81.56 585 PRO A C 1
ATOM 4552 O O . PRO A 1 585 ? -49.776 -39.618 79.446 1.00 81.56 585 PRO A O 1
ATOM 4555 N N . LEU A 1 586 ? -51.737 -39.165 78.429 1.00 84.25 586 LEU A N 1
ATOM 4556 C CA . LEU A 1 586 ? -51.573 -40.033 77.262 1.00 84.25 586 LEU A CA 1
ATOM 4557 C C . LEU A 1 586 ? -52.110 -39.369 75.967 1.00 84.25 586 LEU A C 1
ATOM 4559 O O . LEU A 1 586 ? -52.962 -39.970 75.316 1.00 84.25 586 LEU A O 1
ATOM 4563 N N . PRO A 1 587 ? -51.530 -38.234 75.527 1.00 81.38 587 PRO A N 1
ATOM 4564 C CA . PRO A 1 587 ? -52.082 -37.323 74.501 1.00 81.38 587 PRO A CA 1
ATOM 4565 C C . PRO A 1 587 ? -52.128 -37.893 73.070 1.00 81.38 587 PRO A C 1
ATOM 4567 O O . PRO A 1 587 ? -52.561 -37.257 72.122 1.00 81.38 587 PRO A O 1
ATOM 4570 N N . THR A 1 588 ? -51.623 -39.109 72.870 1.00 84.25 588 THR A N 1
ATOM 4571 C CA . THR A 1 588 ? -51.610 -39.789 71.564 1.00 84.25 588 THR A CA 1
ATOM 4572 C C . THR A 1 588 ? -52.554 -40.992 71.532 1.00 84.25 588 THR A C 1
ATOM 4574 O O . THR A 1 588 ? -52.578 -41.745 70.552 1.00 84.25 588 THR A O 1
ATOM 4577 N N . THR A 1 589 ? -53.307 -41.241 72.610 1.00 80.25 589 THR A N 1
ATOM 4578 C CA . THR A 1 589 ? -54.164 -42.419 72.754 1.00 80.25 589 THR A CA 1
ATOM 4579 C C . THR A 1 589 ? -55.442 -42.128 73.537 1.00 80.25 589 THR A C 1
ATOM 4581 O O . THR A 1 589 ? -55.412 -42.013 74.760 1.00 80.25 589 THR A O 1
ATOM 4584 N N . ASN A 1 590 ? -56.582 -42.208 72.843 1.00 79.75 590 ASN A N 1
ATOM 4585 C CA . ASN A 1 590 ? -57.897 -41.929 73.417 1.00 79.75 590 ASN A CA 1
ATOM 4586 C C . ASN A 1 590 ? -58.173 -42.735 74.703 1.00 79.75 590 ASN A C 1
ATOM 4588 O O . ASN A 1 590 ? -58.377 -43.960 74.670 1.00 79.75 590 ASN A O 1
ATOM 4592 N N . ASN A 1 591 ? -58.185 -42.047 75.845 1.00 73.88 591 ASN A N 1
ATOM 4593 C CA . ASN A 1 591 ? -58.177 -42.642 77.176 1.00 73.88 591 ASN A CA 1
ATOM 4594 C C . ASN A 1 591 ? -59.345 -42.192 78.076 1.00 73.88 591 ASN A C 1
ATOM 4596 O O . ASN A 1 591 ? -59.515 -42.746 79.170 1.00 73.88 591 ASN A O 1
ATOM 4600 N N . LEU A 1 592 ? -60.238 -41.324 77.587 1.00 71.81 592 LEU A N 1
ATOM 4601 C CA . LEU A 1 592 ? -61.467 -40.836 78.236 1.00 71.81 592 LEU A CA 1
ATOM 4602 C C . LEU A 1 592 ? -62.241 -41.892 79.056 1.00 71.81 592 LEU A C 1
ATOM 4604 O O . LEU A 1 592 ? -62.784 -41.621 80.135 1.00 71.81 592 LEU A O 1
ATOM 4608 N N . HIS A 1 593 ? -62.286 -43.137 78.576 1.00 68.44 593 HIS A N 1
ATOM 4609 C CA . HIS A 1 593 ? -62.992 -44.240 79.238 1.00 68.44 593 HIS A CA 1
ATOM 4610 C C . HIS A 1 593 ? -62.381 -44.605 80.604 1.00 68.44 593 HIS A C 1
ATOM 4612 O O . HIS A 1 593 ? -63.098 -45.019 81.521 1.00 68.44 593 HIS A O 1
ATOM 4618 N N . ILE A 1 594 ? -61.067 -44.434 80.756 1.00 70.00 594 ILE A N 1
ATOM 4619 C CA . ILE A 1 594 ? -60.312 -44.697 81.985 1.00 70.00 594 ILE A CA 1
ATOM 4620 C C . ILE A 1 594 ? -60.609 -43.608 83.028 1.00 70.00 594 ILE A C 1
ATOM 4622 O O . ILE A 1 594 ? -60.840 -43.917 84.201 1.00 70.00 594 ILE A O 1
ATOM 4626 N N . ILE A 1 595 ? -60.690 -42.344 82.609 1.00 69.19 595 ILE A N 1
ATOM 4627 C CA . ILE A 1 595 ? -60.900 -41.192 83.500 1.00 69.19 595 ILE A CA 1
ATOM 4628 C C . ILE A 1 595 ? -62.336 -41.138 84.035 1.00 69.19 595 ILE A C 1
ATOM 4630 O O . ILE A 1 595 ? -62.543 -40.943 85.240 1.00 69.19 595 ILE A O 1
ATOM 4634 N N . ILE A 1 596 ? -63.337 -41.418 83.191 1.00 71.81 596 ILE A N 1
ATOM 4635 C CA . ILE A 1 596 ? -64.746 -41.506 83.621 1.00 71.81 596 ILE A CA 1
ATOM 4636 C C . ILE A 1 596 ? -64.912 -42.549 84.738 1.00 71.81 596 ILE A C 1
ATOM 4638 O O . ILE A 1 596 ? -65.631 -42.312 85.716 1.00 71.81 596 ILE A O 1
ATOM 4642 N N . ALA A 1 597 ? -64.215 -43.685 84.643 1.00 71.88 597 ALA A N 1
ATOM 4643 C CA . ALA A 1 597 ? -64.271 -44.726 85.665 1.00 71.88 597 ALA A CA 1
ATOM 4644 C C . ALA A 1 597 ? -63.726 -44.250 87.029 1.00 71.88 597 ALA A C 1
ATOM 4646 O O . ALA A 1 597 ? -64.288 -44.608 88.068 1.00 71.88 597 ALA A O 1
ATOM 4647 N N . ALA A 1 598 ? -62.684 -43.411 87.050 1.00 72.31 598 ALA A N 1
ATOM 4648 C CA . ALA A 1 598 ? -62.067 -42.907 88.280 1.00 72.31 598 ALA A CA 1
ATOM 4649 C C . ALA A 1 598 ? -62.936 -41.864 89.017 1.00 72.31 598 ALA A C 1
ATOM 4651 O O . ALA A 1 598 ? -63.092 -41.934 90.242 1.00 72.31 598 ALA A O 1
ATOM 4652 N N . VAL A 1 599 ? -63.559 -40.929 88.288 1.00 77.44 599 VAL A N 1
ATOM 4653 C CA . VAL A 1 599 ? -64.387 -39.849 88.869 1.00 77.44 599 VAL A CA 1
ATOM 4654 C C . VAL A 1 599 ? -65.650 -40.392 89.541 1.00 77.44 599 VAL A C 1
ATOM 4656 O O . VAL A 1 599 ? -66.018 -39.951 90.635 1.00 77.44 599 VAL A O 1
ATOM 4659 N N . VAL A 1 600 ? -66.295 -41.395 88.935 1.00 78.06 600 VAL A N 1
ATOM 4660 C CA . VAL A 1 600 ? -67.487 -42.038 89.512 1.00 78.06 600 VAL A CA 1
ATOM 4661 C C . VAL A 1 600 ? -67.177 -42.605 90.898 1.00 78.06 600 VAL A C 1
ATOM 4663 O O . VAL A 1 600 ? -67.961 -42.418 91.829 1.00 78.06 600 VAL A O 1
ATOM 4666 N N . VAL A 1 601 ? -66.015 -43.237 91.075 1.00 79.31 601 VAL A N 1
ATOM 4667 C CA . VAL A 1 601 ? -65.608 -43.803 92.368 1.00 79.31 601 VAL A CA 1
ATOM 4668 C C . VAL A 1 601 ? -65.453 -42.711 93.437 1.00 79.31 601 VAL A C 1
ATOM 4670 O O . VAL A 1 601 ? -65.935 -42.890 94.559 1.00 79.31 601 VAL A O 1
ATOM 4673 N N . LEU A 1 602 ? -64.856 -41.563 93.100 1.00 76.69 602 LEU A N 1
ATOM 4674 C CA . LEU A 1 602 ? -64.632 -40.449 94.034 1.00 76.69 602 LEU A CA 1
ATOM 4675 C C . LEU A 1 602 ? -65.938 -39.798 94.526 1.00 76.69 602 LEU A C 1
ATOM 4677 O O . LEU A 1 602 ? -66.098 -39.581 95.731 1.00 76.69 602 LEU A O 1
ATOM 4681 N N . ILE A 1 603 ? -66.915 -39.568 93.639 1.00 77.38 603 ILE A N 1
ATOM 4682 C CA . ILE A 1 603 ? -68.215 -38.962 93.999 1.00 77.38 603 ILE A CA 1
ATOM 4683 C C . ILE A 1 603 ? -68.951 -39.804 95.050 1.00 77.38 603 ILE A C 1
ATOM 4685 O O . ILE A 1 603 ? -69.504 -39.275 96.023 1.00 77.38 603 ILE A O 1
ATOM 4689 N N . PHE A 1 604 ? -68.941 -41.131 94.888 1.00 75.56 604 PHE A N 1
ATOM 4690 C CA . PHE A 1 604 ? -69.588 -42.036 95.838 1.00 75.56 604 PHE A CA 1
ATOM 4691 C C . PHE A 1 604 ? -68.948 -41.981 97.233 1.00 75.56 604 PHE A C 1
ATOM 4693 O O . PHE A 1 604 ? -69.665 -42.058 98.238 1.00 75.56 604 PHE A O 1
ATOM 4700 N N . VAL A 1 605 ? -67.626 -41.798 97.315 1.00 74.94 605 VAL A N 1
ATOM 4701 C CA . VAL A 1 605 ? -66.910 -41.641 98.592 1.00 74.94 605 VAL A CA 1
ATOM 4702 C C . VAL A 1 605 ? -67.322 -40.342 99.296 1.00 74.94 605 VAL A C 1
ATOM 4704 O O . VAL A 1 605 ? -67.576 -40.335 100.506 1.00 74.94 605 VAL A O 1
ATOM 4707 N N . GLU A 1 606 ? -67.466 -39.247 98.555 1.00 69.44 606 GLU A N 1
ATOM 4708 C CA . GLU A 1 606 ? -67.731 -37.923 99.122 1.00 69.44 606 GLU A CA 1
ATOM 4709 C C . GLU A 1 606 ? -69.187 -37.744 99.598 1.00 69.44 606 GLU A C 1
ATOM 4711 O O . GLU A 1 606 ? -69.443 -37.205 100.685 1.00 69.44 606 GLU A O 1
ATOM 4716 N N . MET A 1 607 ? -70.162 -38.306 98.870 1.00 73.50 607 MET A N 1
ATOM 4717 C CA . MET A 1 607 ? -71.580 -38.300 99.269 1.00 73.50 607 MET A CA 1
ATOM 4718 C C . MET A 1 607 ? -71.828 -38.959 100.637 1.00 73.50 607 MET A C 1
ATOM 4720 O O . MET A 1 607 ? -72.728 -38.549 101.384 1.00 73.50 607 MET A O 1
ATOM 4724 N N . TYR A 1 608 ? -71.025 -39.961 101.001 1.00 70.25 608 TYR A N 1
ATOM 4725 C CA . TYR A 1 608 ? -71.118 -40.640 102.293 1.00 70.25 608 TYR A CA 1
ATOM 4726 C C . TYR A 1 608 ? -70.732 -39.722 103.469 1.00 70.25 608 TYR A C 1
ATOM 4728 O O . TYR A 1 608 ? -71.391 -39.734 104.517 1.00 70.25 608 TYR A O 1
ATOM 4736 N N . HIS A 1 609 ? -69.720 -38.866 103.295 1.00 65.38 609 HIS A N 1
ATOM 4737 C CA . HIS A 1 609 ? -69.231 -37.968 104.345 1.00 65.38 609 HIS A CA 1
ATOM 4738 C C . HIS A 1 609 ? -70.221 -36.843 104.703 1.00 65.38 609 HIS A C 1
ATOM 4740 O O . HIS A 1 609 ? -70.348 -36.491 105.880 1.00 65.38 609 HIS A O 1
ATOM 4746 N N . PHE A 1 610 ? -70.993 -36.332 103.738 1.00 66.88 610 PHE A N 1
ATOM 4747 C CA . PHE A 1 610 ? -71.946 -35.226 103.943 1.00 66.88 610 PHE A CA 1
ATOM 4748 C C . PHE A 1 610 ? -73.290 -35.622 104.583 1.00 66.88 610 PHE A C 1
ATOM 4750 O O . PHE A 1 610 ? -74.128 -34.759 104.864 1.00 66.88 610 PHE A O 1
ATOM 4757 N N . GLY A 1 611 ? -73.513 -36.912 104.859 1.00 65.94 611 GLY A N 1
ATOM 4758 C CA . GLY A 1 611 ? -74.677 -37.377 105.621 1.00 65.94 611 GLY A CA 1
ATOM 4759 C C . GLY A 1 611 ? -76.018 -37.231 104.893 1.00 65.94 611 GLY A C 1
ATOM 4760 O O . GLY A 1 611 ? -77.060 -37.179 105.549 1.00 65.94 611 GLY A O 1
ATOM 4761 N N . TYR A 1 612 ? -76.010 -37.187 103.555 1.00 69.75 612 TYR A N 1
ATOM 4762 C CA . TYR A 1 612 ? -77.207 -36.996 102.721 1.00 69.75 612 TYR A CA 1
ATOM 4763 C C . TYR A 1 612 ? -78.300 -38.055 102.954 1.00 69.75 612 TYR A C 1
ATOM 4765 O O . TYR A 1 612 ? -79.480 -37.780 102.744 1.00 69.75 612 TYR A O 1
ATOM 4773 N N . PHE A 1 613 ? -77.918 -39.224 103.474 1.00 65.00 613 PHE A N 1
ATOM 4774 C CA . PHE A 1 613 ? -78.801 -40.355 103.760 1.00 65.00 613 PHE A CA 1
ATOM 4775 C C . PHE A 1 613 ? -79.170 -40.522 105.261 1.00 65.00 613 PHE A C 1
ATOM 4777 O O . PHE A 1 613 ? -79.666 -41.578 105.648 1.00 65.00 613 PHE A O 1
ATOM 4784 N N . ARG A 1 614 ? -78.943 -39.522 106.143 1.00 68.50 614 ARG A N 1
ATOM 4785 C CA . ARG A 1 614 ? -79.221 -39.604 107.608 1.00 68.50 614 ARG A CA 1
ATOM 4786 C C . ARG A 1 614 ? -80.457 -38.807 108.085 1.00 68.50 614 ARG A C 1
ATOM 4788 O O . ARG A 1 614 ? -80.778 -37.751 107.549 1.00 68.50 614 ARG A O 1
ATOM 4795 N N . ASN A 1 615 ? -81.131 -39.289 109.143 1.00 73.94 615 ASN A N 1
ATOM 4796 C CA . ASN A 1 615 ? -82.332 -38.676 109.748 1.00 73.94 615 ASN A CA 1
ATOM 4797 C C . ASN A 1 615 ? -82.000 -37.789 110.972 1.00 73.94 615 ASN A C 1
ATOM 4799 O O . ASN A 1 615 ? -81.638 -38.304 112.027 1.00 73.94 615 ASN A O 1
ATOM 4803 N N . TRP A 1 616 ? -82.197 -36.471 110.844 1.00 77.00 616 TRP A N 1
ATOM 4804 C CA . TRP A 1 616 ? -81.756 -35.445 111.806 1.00 77.00 616 TRP A CA 1
ATOM 4805 C C . TRP A 1 616 ? -82.436 -35.463 113.179 1.00 77.00 616 TRP A C 1
ATOM 4807 O O . TRP A 1 616 ? -81.813 -35.074 114.162 1.00 77.00 616 TRP A O 1
ATOM 4817 N N . ARG A 1 617 ? -83.682 -35.941 113.287 1.00 77.38 617 ARG A N 1
ATOM 4818 C CA . ARG A 1 617 ? -84.402 -35.964 114.577 1.00 77.38 617 ARG A CA 1
ATOM 4819 C C . ARG A 1 617 ? -83.735 -36.873 115.612 1.00 77.38 617 ARG A C 1
ATOM 4821 O O . ARG A 1 617 ? -83.792 -36.596 116.800 1.00 77.38 617 ARG A O 1
ATOM 4828 N N . ARG A 1 618 ? -83.061 -37.939 115.161 1.00 76.81 618 ARG A N 1
ATOM 4829 C CA . ARG A 1 618 ? -82.349 -38.887 116.041 1.00 76.81 618 ARG A CA 1
ATOM 4830 C C . ARG A 1 618 ? -81.056 -38.327 116.628 1.00 76.81 618 ARG A C 1
ATOM 4832 O O . ARG A 1 618 ? -80.503 -38.933 117.542 1.00 76.81 618 ARG A O 1
ATOM 4839 N N . ASP A 1 619 ? -80.574 -37.214 116.088 1.00 78.81 619 ASP A N 1
ATOM 4840 C CA . ASP A 1 619 ? -79.349 -36.572 116.543 1.00 78.81 619 ASP A CA 1
ATOM 4841 C C . ASP A 1 619 ? -79.626 -35.449 117.557 1.00 78.81 619 ASP A C 1
ATOM 4843 O O . ASP A 1 619 ? -78.665 -34.923 118.108 1.00 78.81 619 ASP A O 1
ATOM 4847 N N . ILE A 1 620 ? -80.895 -35.115 117.843 1.00 81.56 620 ILE A N 1
ATOM 4848 C CA . ILE A 1 620 ? -81.292 -34.167 118.898 1.00 81.56 620 ILE A CA 1
ATOM 4849 C C . ILE A 1 620 ? -81.415 -34.906 120.232 1.00 81.56 620 ILE A C 1
ATOM 4851 O O . ILE A 1 620 ? -82.168 -35.871 120.360 1.00 81.56 620 ILE A O 1
ATOM 4855 N N . LEU A 1 621 ? -80.662 -34.441 121.225 1.00 79.00 621 LEU A N 1
ATOM 4856 C CA . LEU A 1 621 ? -80.569 -35.044 122.553 1.00 79.00 621 LEU A CA 1
ATOM 4857 C C . LEU A 1 621 ? -81.433 -34.298 123.580 1.00 79.00 621 LEU A C 1
ATOM 4859 O O . LEU A 1 621 ? -82.158 -34.948 124.324 1.00 79.00 621 LEU A O 1
ATOM 4863 N N . ALA A 1 622 ? -81.397 -32.964 123.583 1.00 79.00 622 ALA A N 1
ATOM 4864 C CA . ALA A 1 622 ? -82.291 -32.096 124.360 1.00 79.00 622 ALA A CA 1
ATOM 4865 C C . ALA A 1 622 ? -82.342 -30.688 123.772 1.00 79.00 622 ALA A C 1
ATOM 4867 O O . ALA A 1 622 ? -81.522 -30.333 122.921 1.00 79.00 622 ALA A O 1
ATOM 4868 N N . VAL A 1 623 ? -83.293 -29.891 124.258 1.00 83.31 623 VAL A N 1
ATOM 4869 C CA . VAL A 1 623 ? -83.507 -28.504 123.851 1.00 83.31 623 VAL A CA 1
ATOM 4870 C C . VAL A 1 623 ? -83.679 -27.637 125.102 1.00 83.31 623 VAL A C 1
ATOM 4872 O O . VAL A 1 623 ? -84.472 -27.952 125.971 1.00 83.31 623 VAL A O 1
ATOM 4875 N N . GLY A 1 624 ? -82.947 -26.540 125.213 1.00 81.12 624 GLY A N 1
ATOM 4876 C CA . GLY A 1 624 ? -83.131 -25.514 126.232 1.00 81.12 624 GLY A CA 1
ATOM 4877 C C . GLY A 1 624 ? -83.531 -24.199 125.579 1.00 81.12 624 GLY A C 1
ATOM 4878 O O . GLY A 1 624 ? -83.105 -23.907 124.465 1.00 81.12 624 GLY A O 1
ATOM 4879 N N . LEU A 1 625 ? -84.334 -23.412 126.276 1.00 81.62 625 LEU A N 1
ATOM 4880 C CA . LEU A 1 625 ? -84.667 -22.039 125.928 1.00 81.62 625 LEU A CA 1
ATOM 4881 C C . LEU A 1 625 ? -84.138 -21.087 127.007 1.00 81.62 625 LEU A C 1
ATOM 4883 O O . LEU A 1 625 ? -83.820 -21.506 128.118 1.00 81.62 625 LEU A O 1
ATOM 4887 N N . ALA A 1 626 ? -84.024 -19.807 126.693 1.00 78.31 626 ALA A N 1
ATOM 4888 C CA . ALA A 1 626 ? -83.809 -18.751 127.676 1.00 78.31 626 ALA A CA 1
ATOM 4889 C C . ALA A 1 626 ? -84.539 -17.485 127.230 1.00 78.31 626 ALA A C 1
ATOM 4891 O O . ALA A 1 626 ? -84.663 -17.265 126.026 1.00 78.31 626 ALA A O 1
ATOM 4892 N N . ASP A 1 627 ? -85.012 -16.676 128.178 1.00 78.00 627 ASP A N 1
ATOM 4893 C CA . ASP A 1 627 ? -85.630 -15.378 127.875 1.00 78.00 627 ASP A CA 1
ATOM 4894 C C . ASP A 1 627 ? -84.595 -14.355 127.359 1.00 78.00 627 ASP A C 1
ATOM 4896 O O . ASP A 1 627 ? -83.380 -14.594 127.339 1.00 78.00 627 ASP A O 1
ATOM 4900 N N . SER A 1 628 ? -85.081 -13.178 126.959 1.00 69.50 628 SER A N 1
ATOM 4901 C CA . SER A 1 628 ? -84.244 -12.053 126.520 1.00 69.50 628 SER A CA 1
ATOM 4902 C C . SER A 1 628 ? -83.302 -11.514 127.614 1.00 69.50 628 SER A C 1
ATOM 4904 O O . SER A 1 628 ? -82.279 -10.904 127.293 1.00 69.50 628 SER A O 1
ATOM 4906 N N . GLY A 1 629 ? -83.607 -11.771 128.893 1.00 63.66 629 GLY A N 1
ATOM 4907 C CA . GLY A 1 629 ? -82.802 -11.413 130.067 1.00 63.66 629 GLY A CA 1
ATOM 4908 C C . GLY A 1 629 ? -81.748 -12.456 130.468 1.00 63.66 629 GLY A C 1
ATOM 4909 O O . GLY A 1 629 ? -80.950 -12.205 131.377 1.00 63.66 629 GLY A O 1
ATOM 4910 N N . GLY A 1 630 ? -81.705 -13.607 129.789 1.00 63.72 630 GLY A N 1
ATOM 4911 C CA . GLY A 1 630 ? -80.759 -14.696 130.031 1.00 63.72 630 GLY A CA 1
ATOM 4912 C C . GLY A 1 630 ? -81.162 -15.677 131.140 1.00 63.72 630 GLY A C 1
ATOM 4913 O O . GLY A 1 630 ? -80.310 -16.432 131.615 1.00 63.72 630 GLY A O 1
ATOM 4914 N N . THR A 1 631 ? -82.422 -15.687 131.575 1.00 72.06 631 THR A N 1
ATOM 4915 C CA . THR A 1 631 ? -82.966 -16.676 132.515 1.00 72.06 631 THR A CA 1
ATOM 4916 C C . THR A 1 631 ? -83.263 -17.976 131.774 1.00 72.06 631 THR A C 1
ATOM 4918 O O . THR A 1 631 ? -84.037 -18.000 130.818 1.00 72.06 631 THR A O 1
ATOM 4921 N N . LEU A 1 632 ? -82.633 -19.074 132.201 1.00 70.31 632 LEU A N 1
ATOM 4922 C CA . LEU A 1 632 ? -82.745 -20.358 131.512 1.00 70.31 632 LEU A CA 1
ATOM 4923 C C . LEU A 1 632 ? -84.063 -21.084 131.789 1.00 70.31 632 LEU A C 1
ATOM 4925 O O . LEU A 1 632 ? -84.420 -21.349 132.934 1.00 70.31 632 LEU A O 1
ATOM 4929 N N . MET A 1 633 ? -84.696 -21.506 130.700 1.00 74.69 633 MET A N 1
ATOM 4930 C CA . MET A 1 633 ? -85.850 -22.394 130.622 1.00 74.69 633 MET A CA 1
ATOM 4931 C C . MET A 1 633 ? -85.400 -23.725 130.009 1.00 74.69 633 MET A C 1
ATOM 4933 O O . MET A 1 633 ? -85.392 -23.921 128.795 1.00 74.69 633 MET A O 1
ATOM 4937 N N . LEU A 1 634 ? -84.952 -24.659 130.841 1.00 65.38 634 LEU A N 1
ATOM 4938 C CA . LEU A 1 634 ? -84.442 -25.939 130.351 1.00 65.38 634 LEU A CA 1
ATOM 4939 C C . LEU A 1 634 ? -85.565 -26.958 130.149 1.00 65.38 634 LEU A C 1
ATOM 4941 O O . LEU A 1 634 ? -86.225 -27.344 131.110 1.00 65.38 634 LEU A O 1
ATOM 4945 N N . PHE A 1 635 ? -85.701 -27.464 128.918 1.00 65.62 635 PHE A N 1
ATOM 4946 C CA . PHE A 1 635 ? -86.524 -28.635 128.612 1.00 65.62 635 PHE A CA 1
ATOM 4947 C C . PHE A 1 635 ? -85.635 -29.873 128.489 1.00 65.62 635 PHE A C 1
ATOM 4949 O O . PHE A 1 635 ? -85.121 -30.227 127.426 1.00 65.62 635 PHE A O 1
ATOM 4956 N N . ILE A 1 636 ? -85.431 -30.538 129.622 1.00 66.31 636 ILE A N 1
ATOM 4957 C CA . ILE A 1 636 ? -84.658 -31.775 129.689 1.00 66.31 636 ILE A CA 1
ATOM 4958 C C . ILE A 1 636 ? -85.644 -32.950 129.703 1.00 66.31 636 ILE A C 1
ATOM 4960 O O . ILE A 1 636 ? -86.387 -33.079 130.675 1.00 66.31 636 ILE A O 1
ATOM 4964 N N . PRO A 1 637 ? -85.669 -33.806 128.663 1.00 67.12 637 PRO A N 1
ATOM 4965 C CA . PRO A 1 637 ? -86.480 -35.023 128.683 1.00 67.12 637 PRO A CA 1
ATOM 4966 C C . PRO A 1 637 ? -86.035 -35.953 129.821 1.00 67.12 637 PRO A C 1
ATOM 4968 O O . PRO A 1 637 ? -84.836 -36.036 130.093 1.00 67.12 637 PRO A O 1
ATOM 4971 N N . GLU A 1 638 ? -86.941 -36.729 130.423 1.00 67.50 638 GLU A N 1
ATOM 4972 C CA . GLU A 1 638 ? -86.568 -37.703 131.472 1.00 67.50 638 GLU A CA 1
ATOM 4973 C C . GLU A 1 638 ? -85.492 -38.703 130.991 1.00 67.50 638 GLU A C 1
ATOM 4975 O O . GLU A 1 638 ? -84.579 -39.063 131.732 1.00 67.50 638 GLU A O 1
ATOM 4980 N N . GLU A 1 639 ? -85.521 -39.073 129.707 1.00 69.06 639 GLU A N 1
ATOM 4981 C CA . GLU A 1 639 ? -84.558 -39.986 129.067 1.00 69.06 639 GLU A CA 1
ATOM 4982 C C . GLU A 1 639 ? -83.201 -39.341 128.716 1.00 69.06 639 GLU A C 1
ATOM 4984 O O . GLU A 1 639 ? -82.337 -39.974 128.098 1.00 69.06 639 GLU A O 1
ATOM 4989 N N . PHE A 1 640 ? -82.986 -38.065 129.038 1.00 72.50 640 PHE A N 1
ATOM 4990 C CA . PHE A 1 640 ? -81.793 -37.331 128.610 1.00 72.50 640 PHE A CA 1
ATOM 4991 C C . PHE A 1 640 ? -80.484 -37.983 129.074 1.00 72.50 640 PHE A C 1
ATOM 4993 O O . PHE A 1 640 ? -79.526 -38.070 128.300 1.00 72.50 640 PHE A O 1
ATOM 5000 N N . ALA A 1 641 ? -80.466 -38.513 130.302 1.00 64.62 641 ALA A N 1
ATOM 5001 C CA . ALA A 1 641 ? -79.312 -39.215 130.860 1.00 64.62 641 ALA A CA 1
ATOM 5002 C C . ALA A 1 641 ? -78.937 -40.474 130.049 1.00 64.62 641 ALA A C 1
ATOM 5004 O O . ALA A 1 641 ? -77.754 -40.748 129.841 1.00 64.62 641 ALA A O 1
ATOM 5005 N N . GLU A 1 642 ? -79.923 -41.204 129.516 1.00 67.31 642 GLU A N 1
ATOM 5006 C CA . GLU A 1 642 ? -79.691 -42.398 128.690 1.00 67.31 642 GLU A CA 1
ATOM 5007 C C . GLU A 1 642 ? -79.187 -42.043 127.284 1.00 67.31 642 GLU A C 1
ATOM 5009 O O . GLU A 1 642 ? -78.351 -42.745 126.703 1.00 67.31 642 GLU A O 1
ATOM 5014 N N . ARG A 1 643 ? -79.661 -40.921 126.730 1.00 69.69 643 ARG A N 1
ATOM 5015 C CA . ARG A 1 643 ? -79.300 -40.460 125.381 1.00 69.69 643 ARG A CA 1
ATOM 5016 C C . ARG A 1 643 ? -77.889 -39.869 125.308 1.00 69.69 643 ARG A C 1
ATOM 5018 O O . ARG A 1 643 ? -77.241 -40.000 124.266 1.00 69.69 643 ARG A O 1
ATOM 5025 N N . ILE A 1 644 ? -77.399 -39.261 126.393 1.00 65.25 644 ILE A N 1
ATOM 5026 C CA . ILE A 1 644 ? -76.082 -38.605 126.446 1.00 65.25 644 ILE A CA 1
ATOM 5027 C C . ILE A 1 644 ? -74.916 -39.570 126.722 1.00 65.25 644 ILE A C 1
ATOM 5029 O O . ILE A 1 644 ? -73.791 -39.262 126.336 1.00 65.25 644 ILE A O 1
ATOM 5033 N N . ARG A 1 645 ? -75.154 -40.756 127.307 1.00 62.50 645 ARG A N 1
ATOM 5034 C CA . ARG A 1 645 ? -74.138 -41.780 127.672 1.00 62.50 645 ARG A CA 1
ATOM 5035 C C . ARG A 1 645 ? -72.981 -41.320 128.588 1.00 62.50 645 ARG A C 1
ATOM 5037 O O . ARG A 1 645 ? -72.256 -42.183 129.070 1.00 62.50 645 ARG A O 1
ATOM 5044 N N . ASP A 1 646 ? -72.817 -40.023 128.847 1.00 66.12 646 ASP A N 1
ATOM 5045 C CA . ASP A 1 646 ? -71.768 -39.425 129.682 1.00 66.12 646 ASP A CA 1
ATOM 5046 C C . ASP A 1 646 ? -72.344 -38.311 130.595 1.00 66.12 646 ASP A C 1
ATOM 5048 O O . ASP A 1 646 ? -72.625 -37.205 130.123 1.00 66.12 646 ASP A O 1
ATOM 5052 N N . PRO A 1 647 ? -72.514 -38.562 131.907 1.00 63.12 647 PRO A N 1
ATOM 5053 C CA . PRO A 1 647 ? -73.052 -37.580 132.853 1.00 63.12 647 PRO A CA 1
ATOM 5054 C C . PRO A 1 647 ? -72.229 -36.283 132.949 1.00 63.12 647 PRO A C 1
ATOM 5056 O O . PRO A 1 647 ? -72.790 -35.225 133.243 1.00 63.12 647 PRO A O 1
ATOM 5059 N N . GLY A 1 648 ? -70.918 -36.342 132.680 1.00 65.00 648 GLY A N 1
ATOM 5060 C CA . GLY A 1 648 ? -70.037 -35.173 132.705 1.00 65.00 648 GLY A CA 1
ATOM 5061 C C . GLY A 1 648 ? -70.355 -34.184 131.584 1.00 65.00 648 GLY A C 1
ATOM 5062 O O . GLY A 1 648 ? -70.296 -32.976 131.789 1.00 65.00 648 GLY A O 1
ATOM 5063 N N . LEU A 1 649 ? -70.799 -34.684 130.430 1.00 66.88 649 LEU A N 1
ATOM 5064 C CA . LEU A 1 649 ? -71.146 -33.877 129.261 1.00 66.88 649 LEU A CA 1
ATOM 5065 C C . LEU A 1 649 ? -72.373 -32.985 129.505 1.00 66.88 649 LEU A C 1
ATOM 5067 O O . LEU A 1 649 ? -72.399 -31.837 129.063 1.00 66.88 649 LEU A O 1
ATOM 5071 N N . ALA A 1 650 ? -73.378 -33.494 130.226 1.00 64.56 650 ALA A N 1
ATOM 5072 C CA . ALA A 1 650 ? -74.570 -32.729 130.592 1.00 64.56 650 ALA A CA 1
ATOM 5073 C C . ALA A 1 650 ? -74.230 -31.612 131.594 1.00 64.56 650 ALA A C 1
ATOM 5075 O O . ALA A 1 650 ? -74.662 -30.474 131.413 1.00 64.56 650 ALA A O 1
ATOM 5076 N N . ALA A 1 651 ? -73.403 -31.916 132.601 1.00 66.38 651 ALA A N 1
ATOM 5077 C CA . ALA A 1 651 ? -72.948 -30.941 133.590 1.00 66.38 651 ALA A CA 1
ATOM 5078 C C . ALA A 1 651 ? -72.044 -29.862 132.968 1.00 66.38 651 ALA A C 1
ATOM 5080 O O . ALA A 1 651 ? -72.279 -28.674 133.174 1.00 66.38 651 ALA A O 1
ATOM 5081 N N . SER A 1 652 ? -71.059 -30.251 132.150 1.00 67.56 652 SER A N 1
ATOM 5082 C CA . SER A 1 652 ? -70.196 -29.314 131.418 1.00 67.56 652 SER A CA 1
ATOM 5083 C C . SER A 1 652 ? -70.974 -28.486 130.399 1.00 67.56 652 SER A C 1
ATOM 5085 O O . SER A 1 652 ? -70.684 -27.309 130.224 1.00 67.56 652 SER A O 1
ATOM 5087 N N . GLY A 1 653 ? -71.984 -29.073 129.755 1.00 68.81 653 GLY A N 1
ATOM 5088 C CA . GLY A 1 653 ? -72.860 -28.365 128.832 1.00 68.81 653 GLY A CA 1
ATOM 5089 C C . GLY A 1 653 ? -73.724 -27.308 129.511 1.00 68.81 653 GLY A C 1
ATOM 5090 O O . GLY A 1 653 ? -73.788 -26.178 129.041 1.00 68.81 653 GLY A O 1
ATOM 5091 N N . LEU A 1 654 ? -74.340 -27.650 130.645 1.00 67.31 654 LEU A N 1
ATOM 5092 C CA . LEU A 1 654 ? -75.092 -26.702 131.470 1.00 67.31 654 LEU A CA 1
ATOM 5093 C C . LEU A 1 654 ? -74.198 -25.578 132.013 1.00 67.31 654 LEU A C 1
ATOM 5095 O O . LEU A 1 654 ? -74.593 -24.416 131.966 1.00 67.31 654 LEU A O 1
ATOM 5099 N N . MET A 1 655 ? -72.984 -25.903 132.468 1.00 67.75 655 MET A N 1
ATOM 5100 C CA . MET A 1 655 ? -72.006 -24.902 132.914 1.00 67.75 655 MET A CA 1
ATOM 5101 C C . MET A 1 655 ? -71.567 -23.980 131.774 1.00 67.75 655 MET A C 1
ATOM 5103 O O . MET A 1 655 ? -71.553 -22.769 131.959 1.00 67.75 655 MET A O 1
ATOM 5107 N N . ALA A 1 656 ? -71.291 -24.524 130.586 1.00 66.44 656 ALA A N 1
ATOM 5108 C CA . ALA A 1 656 ? -70.928 -23.727 129.415 1.00 66.44 656 ALA A CA 1
ATOM 5109 C C . ALA A 1 656 ? -72.059 -22.773 128.999 1.00 66.44 656 ALA A C 1
ATOM 5111 O O . ALA A 1 656 ? -71.806 -21.628 128.639 1.00 66.44 656 ALA A O 1
ATOM 5112 N N . ILE A 1 657 ? -73.317 -23.213 129.091 1.00 69.19 657 ILE A N 1
ATOM 5113 C CA . ILE A 1 657 ? -74.480 -22.356 128.837 1.00 69.19 657 ILE A CA 1
ATOM 5114 C C . ILE A 1 657 ? -74.571 -21.217 129.878 1.00 69.19 657 ILE A C 1
ATOM 5116 O O . ILE A 1 657 ? -74.861 -20.080 129.510 1.00 69.19 657 ILE A O 1
ATOM 5120 N N . LEU A 1 658 ? -74.289 -21.489 131.159 1.00 64.31 658 LEU A N 1
ATOM 5121 C CA . LEU A 1 658 ? -74.292 -20.481 132.233 1.00 64.31 658 LEU A CA 1
ATOM 5122 C C . LEU A 1 658 ? -73.127 -19.480 132.135 1.00 64.31 658 LEU A C 1
ATOM 5124 O O . LEU A 1 658 ? -73.289 -18.315 132.496 1.00 64.31 658 LEU A O 1
ATOM 5128 N N . GLU A 1 659 ? -71.963 -19.913 131.652 1.00 64.19 659 GLU A N 1
ATOM 5129 C CA . GLU A 1 659 ? -70.756 -19.085 131.511 1.00 64.19 659 GLU A CA 1
ATOM 5130 C C . GLU A 1 659 ? -70.893 -18.047 130.383 1.00 64.19 659 GLU A C 1
ATOM 5132 O O . GLU A 1 659 ? -70.396 -16.928 130.480 1.00 64.19 659 GLU A O 1
ATOM 5137 N N . ILE A 1 660 ? -71.679 -18.367 129.353 1.00 65.62 660 ILE A N 1
ATOM 5138 C CA . ILE A 1 660 ? -71.917 -17.507 128.186 1.00 65.62 660 ILE A CA 1
ATOM 5139 C C . ILE A 1 660 ? -72.883 -16.327 128.487 1.00 65.62 660 ILE A C 1
ATOM 5141 O O . ILE A 1 660 ? -73.076 -15.446 127.644 1.00 65.62 660 ILE A O 1
ATOM 5145 N N . ARG A 1 661 ? -73.424 -16.228 129.716 1.00 58.09 661 ARG A N 1
ATOM 5146 C CA . ARG A 1 661 ? -74.427 -15.232 130.162 1.00 58.09 661 ARG A CA 1
ATOM 5147 C C . ARG A 1 661 ? -74.055 -13.758 129.912 1.00 58.09 661 ARG A C 1
ATOM 5149 O O . ARG A 1 661 ? -74.958 -12.929 129.862 1.00 58.09 661 ARG A O 1
ATOM 5156 N N . ASN A 1 662 ? -72.775 -13.422 129.720 1.00 52.41 662 ASN A N 1
ATOM 5157 C CA . ASN A 1 662 ? -72.313 -12.027 129.638 1.00 52.41 662 ASN A CA 1
ATOM 5158 C C . ASN A 1 662 ? -71.693 -11.584 128.294 1.00 52.41 662 ASN A C 1
ATOM 5160 O O . ASN A 1 662 ? -71.364 -10.408 128.172 1.00 52.41 662 ASN A O 1
ATOM 5164 N N . GLU A 1 663 ? -71.546 -12.451 127.281 1.00 56.88 663 GLU A N 1
ATOM 5165 C CA . GLU A 1 663 ? -70.768 -12.107 126.064 1.00 56.88 663 GLU A CA 1
ATOM 5166 C C . GLU A 1 663 ? -71.503 -12.251 124.717 1.00 56.88 663 GLU A C 1
ATOM 5168 O O . GLU A 1 663 ? -70.916 -11.981 123.665 1.00 56.88 663 GLU A O 1
ATOM 5173 N N . ILE A 1 664 ? -72.792 -12.615 124.688 1.00 58.88 664 ILE A N 1
ATOM 5174 C CA . ILE A 1 664 ? -73.526 -12.688 123.410 1.00 58.88 664 ILE A CA 1
ATOM 5175 C C . ILE A 1 664 ? -74.136 -11.329 123.024 1.00 58.88 664 ILE A C 1
ATOM 5177 O O . ILE A 1 664 ? -75.329 -11.070 123.214 1.00 58.88 664 ILE A O 1
ATOM 5181 N N . SER A 1 665 ? -73.337 -10.476 122.382 1.00 51.25 665 SER A N 1
ATOM 5182 C CA . SER A 1 665 ? -73.848 -9.360 121.570 1.00 51.25 665 SER A CA 1
ATOM 5183 C C . SER A 1 665 ? -73.885 -9.761 120.084 1.00 51.25 665 SER A C 1
ATOM 5185 O O . SER A 1 665 ? -72.960 -10.396 119.593 1.00 51.25 665 SER A O 1
ATOM 5187 N N . GLY A 1 666 ? -74.978 -9.445 119.377 1.00 58.34 666 GLY A N 1
ATOM 5188 C CA . GLY A 1 666 ? -75.165 -9.789 117.952 1.00 58.34 666 GLY A CA 1
ATOM 5189 C C . GLY A 1 666 ? -75.929 -11.095 117.668 1.00 58.34 666 GLY A C 1
ATOM 5190 O O . GLY A 1 666 ? -76.162 -11.889 118.576 1.00 58.34 666 GLY A O 1
ATOM 5191 N N . ALA A 1 667 ? -76.361 -11.274 116.413 1.00 54.97 667 ALA A N 1
ATOM 5192 C CA . ALA A 1 667 ? -77.222 -12.359 115.912 1.00 54.97 667 ALA A CA 1
ATOM 5193 C C . ALA A 1 667 ? -76.427 -13.555 115.335 1.00 54.97 667 ALA A C 1
ATOM 5195 O O . ALA A 1 667 ? -76.732 -14.057 114.254 1.00 54.97 667 ALA A O 1
ATOM 5196 N N . GLU A 1 668 ? -75.364 -13.985 116.018 1.00 60.09 668 GLU A N 1
ATOM 5197 C CA . GLU A 1 668 ? -74.495 -15.064 115.533 1.00 60.09 668 GLU A CA 1
ATOM 5198 C C . GLU A 1 668 ? -74.893 -16.440 116.083 1.00 60.09 668 GLU A C 1
ATOM 5200 O O . GLU A 1 668 ? -75.022 -16.633 117.293 1.00 60.09 668 GLU A O 1
ATOM 5205 N N . GLN A 1 669 ? -75.006 -17.424 115.186 1.00 63.69 669 GLN A N 1
ATOM 5206 C CA . GLN A 1 669 ? -75.091 -18.844 115.536 1.00 63.69 669 GLN A CA 1
ATOM 5207 C C . GLN A 1 669 ? -73.753 -19.337 116.079 1.00 63.69 669 GLN A C 1
ATOM 5209 O O . GLN A 1 669 ? -72.718 -19.167 115.433 1.00 63.69 669 GLN A O 1
ATOM 5214 N N . ARG A 1 670 ? -73.769 -20.013 117.231 1.00 70.31 670 ARG A N 1
ATOM 5215 C CA . ARG A 1 670 ? -72.561 -20.566 117.857 1.00 70.31 670 ARG A CA 1
ATOM 5216 C C . ARG A 1 670 ? -72.749 -22.045 118.158 1.00 70.31 670 ARG A C 1
ATOM 5218 O O . ARG A 1 670 ? -73.810 -22.480 118.583 1.00 70.31 670 ARG A O 1
ATOM 5225 N N . SER A 1 671 ? -71.710 -22.845 117.947 1.00 71.06 671 SER A N 1
ATOM 5226 C CA . SER A 1 671 ? -71.695 -24.244 118.378 1.00 71.06 671 SER A CA 1
ATOM 5227 C C . SER A 1 671 ? -70.619 -24.442 119.430 1.00 71.06 671 SER A C 1
ATOM 5229 O O . SER A 1 671 ? -69.450 -24.161 119.177 1.00 71.06 671 SER A O 1
ATOM 5231 N N . ILE A 1 672 ? -71.008 -24.959 120.587 1.00 71.38 672 ILE A N 1
ATOM 5232 C CA . ILE A 1 672 ? -70.093 -25.317 121.663 1.00 71.38 672 ILE A CA 1
ATOM 5233 C C . ILE A 1 672 ? -69.590 -26.731 121.389 1.00 71.38 672 ILE A C 1
ATOM 5235 O O . ILE A 1 672 ? -70.372 -27.678 121.217 1.00 71.38 672 ILE A O 1
ATOM 5239 N N . PHE A 1 673 ? -68.270 -26.868 121.334 1.00 67.88 673 PHE A N 1
ATOM 5240 C CA . PHE A 1 673 ? -67.614 -28.144 121.115 1.00 67.88 673 PHE A CA 1
ATOM 5241 C C . PHE A 1 673 ? -67.318 -28.796 122.459 1.00 67.88 673 PHE A C 1
ATOM 5243 O O . PHE A 1 673 ? -66.497 -28.299 123.224 1.00 67.88 673 PHE A O 1
ATOM 5250 N N . LEU A 1 674 ? -67.962 -29.927 122.736 1.00 65.88 674 LEU A N 1
ATOM 5251 C CA . LEU A 1 674 ? -67.617 -30.751 123.890 1.00 65.88 674 LEU A CA 1
ATOM 5252 C C . LEU A 1 674 ? -66.913 -32.000 123.368 1.00 65.88 674 LEU A C 1
ATOM 5254 O O . LEU A 1 674 ? -67.474 -32.736 122.556 1.00 65.88 674 LEU A O 1
ATOM 5258 N N . SER A 1 675 ? -65.675 -32.225 123.811 1.00 62.16 675 SER A N 1
ATOM 5259 C CA . SER A 1 675 ? -64.851 -33.365 123.384 1.00 62.16 675 SER A CA 1
ATOM 5260 C C . SER A 1 675 ? -64.606 -33.420 121.859 1.00 62.16 675 SER A C 1
ATOM 5262 O O . SER A 1 675 ? -64.715 -34.462 121.212 1.00 62.16 675 SER A O 1
ATOM 5264 N N . GLY A 1 676 ? -64.314 -32.263 121.249 1.00 59.53 676 GLY A N 1
ATOM 5265 C CA . GLY A 1 676 ? -63.884 -32.164 119.844 1.00 59.53 676 GLY A CA 1
ATOM 5266 C C . GLY A 1 676 ? -64.990 -32.296 118.790 1.00 59.53 676 GLY A C 1
ATOM 5267 O O . GLY A 1 676 ? -64.696 -32.343 117.596 1.00 59.53 676 GLY A O 1
ATOM 5268 N N . LYS A 1 677 ? -66.267 -32.337 119.189 1.00 59.84 677 LYS A N 1
ATOM 5269 C CA . LYS A 1 677 ? -67.417 -32.250 118.275 1.00 59.84 677 LYS A CA 1
ATOM 5270 C C . LYS A 1 677 ? -68.405 -31.197 118.773 1.00 59.84 677 LYS A C 1
ATOM 5272 O O . LYS A 1 677 ? -68.497 -30.998 119.979 1.00 59.84 677 LYS A O 1
ATOM 5277 N N . PRO A 1 678 ? -69.119 -30.508 117.869 1.00 60.94 678 PRO A N 1
ATOM 5278 C CA . PRO A 1 678 ? -70.146 -29.553 118.250 1.00 60.94 678 PRO A CA 1
ATOM 5279 C C . PRO A 1 678 ? -71.306 -30.338 118.854 1.00 60.94 678 PRO A C 1
ATOM 5281 O O . PRO A 1 678 ? -71.980 -31.112 118.166 1.00 60.94 678 PRO A O 1
ATOM 5284 N N . THR A 1 679 ? -71.471 -30.172 120.158 1.00 74.12 679 THR A N 1
ATOM 5285 C CA . THR A 1 679 ? -72.368 -30.982 120.989 1.00 74.12 679 THR A CA 1
ATOM 5286 C C . THR A 1 679 ? -73.532 -30.144 121.486 1.00 74.12 679 THR A C 1
ATOM 5288 O O . THR A 1 679 ? -74.581 -30.689 121.801 1.00 74.12 679 THR A O 1
ATOM 5291 N N . ILE A 1 680 ? -73.383 -28.819 121.509 1.00 79.56 680 ILE A N 1
ATOM 5292 C CA . ILE A 1 680 ? -74.473 -27.899 121.820 1.00 79.56 680 ILE A CA 1
ATOM 5293 C C . ILE A 1 680 ? -74.501 -26.839 120.739 1.00 79.56 680 ILE A C 1
ATOM 5295 O O . ILE A 1 680 ? -73.526 -26.127 120.514 1.00 79.56 680 ILE A O 1
ATOM 5299 N N . PHE A 1 681 ? -75.616 -26.768 120.040 1.00 84.00 681 PHE A N 1
ATOM 5300 C CA . PHE A 1 681 ? -75.908 -25.703 119.108 1.00 84.00 681 PHE A CA 1
ATOM 5301 C C . PHE A 1 681 ? -76.635 -24.586 119.847 1.00 84.00 681 PHE A C 1
ATOM 5303 O O . PHE A 1 681 ? -77.555 -24.863 120.611 1.00 84.00 681 PHE A O 1
ATOM 5310 N N . VAL A 1 682 ? -76.216 -23.349 119.622 1.00 81.06 682 VAL A N 1
ATOM 5311 C CA . VAL A 1 682 ? -76.785 -22.156 120.239 1.00 81.06 682 VAL A CA 1
ATOM 5312 C C . VAL A 1 682 ? -77.196 -21.196 119.140 1.00 81.06 682 VAL A C 1
ATOM 5314 O O . VAL A 1 682 ? -76.404 -20.857 118.257 1.00 81.06 682 VAL A O 1
ATOM 5317 N N . ASP A 1 683 ? -78.440 -20.756 119.211 1.00 83.50 683 ASP A N 1
ATOM 5318 C CA . ASP A 1 683 ? -79.018 -19.793 118.289 1.00 83.50 683 ASP A CA 1
ATOM 5319 C C . ASP A 1 683 ? -79.695 -18.685 119.090 1.00 83.50 683 ASP A C 1
ATOM 5321 O O . ASP A 1 683 ? -80.365 -18.954 120.088 1.00 83.50 683 ASP A O 1
ATOM 5325 N N . LYS A 1 684 ? -79.491 -17.436 118.674 1.00 80.69 684 LYS A N 1
ATOM 5326 C CA . LYS A 1 684 ? -80.081 -16.260 119.316 1.00 80.69 684 LYS A CA 1
ATOM 5327 C C . LYS A 1 684 ? -81.277 -15.786 118.500 1.00 80.69 684 LYS A C 1
ATOM 5329 O O . LYS A 1 684 ? -81.123 -15.439 117.331 1.00 80.69 684 LYS A O 1
ATOM 5334 N N . GLY A 1 685 ? -82.441 -15.778 119.133 1.00 75.69 685 GLY A N 1
ATOM 5335 C CA . GLY A 1 685 ? -83.710 -15.330 118.584 1.00 75.69 685 GLY A CA 1
ATOM 5336 C C . GLY A 1 685 ? -83.989 -13.867 118.923 1.00 75.69 685 GLY A C 1
ATOM 5337 O O . GLY A 1 685 ? -83.110 -13.130 119.378 1.00 75.69 685 GLY A O 1
ATOM 5338 N N . ARG A 1 686 ? -85.222 -13.426 118.662 1.00 80.25 686 ARG A N 1
ATOM 5339 C CA . ARG A 1 686 ? -85.651 -12.041 118.899 1.00 80.25 686 ARG A CA 1
ATOM 5340 C C . ARG A 1 686 ? -86.045 -11.815 120.359 1.00 80.25 686 ARG A C 1
ATOM 5342 O O . ARG A 1 686 ? -85.755 -10.750 120.897 1.00 80.25 686 ARG A O 1
ATOM 5349 N N . TYR A 1 687 ? -86.684 -12.807 120.965 1.00 82.19 687 TYR A N 1
ATOM 5350 C CA . TYR A 1 687 ? -87.250 -12.791 122.308 1.00 82.19 687 TYR A CA 1
ATOM 5351 C C . TYR A 1 687 ? -86.503 -13.731 123.270 1.00 82.19 687 TYR A C 1
ATOM 5353 O O . TYR A 1 687 ? -86.660 -13.589 124.480 1.00 82.19 687 TYR A O 1
ATOM 5361 N N . GLY A 1 688 ? -85.652 -14.638 122.768 1.00 80.44 688 GLY A N 1
ATOM 5362 C CA . GLY A 1 688 ? -84.867 -15.557 123.592 1.00 80.44 688 GLY A CA 1
ATOM 5363 C C . GLY A 1 688 ? -83.682 -16.240 122.892 1.00 80.44 688 GLY A C 1
ATOM 5364 O O . GLY A 1 688 ? -83.255 -15.861 121.801 1.00 80.44 688 GLY A O 1
ATOM 5365 N N . TYR A 1 689 ? -83.109 -17.251 123.552 1.00 83.00 689 TYR A N 1
ATOM 5366 C CA . TYR A 1 689 ? -82.032 -18.107 123.026 1.00 83.00 689 TYR A CA 1
ATOM 5367 C C . TYR A 1 689 ? -82.473 -19.570 122.981 1.00 83.00 689 TYR A C 1
ATOM 5369 O O . TYR A 1 689 ? -83.084 -20.049 123.933 1.00 83.00 689 TYR A O 1
ATOM 5377 N N . LEU A 1 690 ? -82.077 -20.304 121.937 1.00 85.56 690 LEU A N 1
ATOM 5378 C CA . LEU A 1 690 ? -82.270 -21.749 121.819 1.00 85.56 690 LEU A CA 1
ATOM 5379 C C . LEU A 1 690 ? -80.936 -22.475 121.936 1.00 85.56 690 LEU A C 1
ATOM 5381 O O . LEU A 1 690 ? -80.007 -22.248 121.163 1.00 85.56 690 LEU A O 1
ATOM 5385 N N . TYR A 1 691 ? -80.894 -23.428 122.852 1.00 85.81 691 TYR A N 1
ATOM 5386 C CA . TYR A 1 691 ? -79.800 -24.360 123.057 1.00 85.81 691 TYR A CA 1
ATOM 5387 C C . TYR A 1 691 ? -80.263 -25.744 122.618 1.00 85.81 691 TYR A C 1
ATOM 5389 O O . TYR A 1 691 ? -81.293 -26.224 123.073 1.00 85.81 691 TYR A O 1
ATOM 5397 N N . VAL A 1 692 ? -79.527 -26.427 121.750 1.00 85.06 692 VAL A N 1
ATOM 5398 C CA . VAL A 1 692 ? -79.866 -27.787 121.321 1.00 85.06 692 VAL A CA 1
ATOM 5399 C C . VAL A 1 692 ? -78.668 -28.692 121.489 1.00 85.06 692 VAL A C 1
ATOM 5401 O O . VAL A 1 692 ? -77.644 -28.517 120.834 1.00 85.06 692 VAL A O 1
ATOM 5404 N N . PHE A 1 693 ? -78.813 -29.702 122.337 1.00 82.69 693 PHE A N 1
ATOM 5405 C CA . PHE A 1 693 ? -77.813 -30.742 122.503 1.00 82.69 693 PHE A CA 1
ATOM 5406 C C . PHE A 1 693 ? -77.896 -31.712 121.328 1.00 82.69 693 PHE A C 1
ATOM 5408 O O . PHE A 1 693 ? -78.969 -32.231 121.016 1.00 82.69 693 PHE A O 1
ATOM 5415 N N . LEU A 1 694 ? -76.762 -31.969 120.682 1.00 80.56 694 LEU A N 1
ATOM 5416 C CA . LEU A 1 694 ? -76.655 -32.795 119.489 1.00 80.56 694 LEU A CA 1
ATOM 5417 C C . LEU A 1 694 ? -75.670 -33.938 119.676 1.00 80.56 694 LEU A C 1
ATOM 5419 O O . LEU A 1 694 ? -74.576 -33.769 120.206 1.00 80.56 694 LEU A O 1
ATOM 5423 N N . ARG A 1 695 ? -76.030 -35.106 119.141 1.00 76.19 695 ARG A N 1
ATOM 5424 C CA . ARG A 1 695 ? -75.142 -36.272 119.075 1.00 76.19 695 ARG A CA 1
ATOM 5425 C C . ARG A 1 695 ? -74.032 -36.089 118.043 1.00 76.19 695 ARG A C 1
ATOM 5427 O O . ARG A 1 695 ? -72.922 -36.591 118.218 1.00 76.19 695 ARG A O 1
ATOM 5434 N N . ARG A 1 696 ? -74.345 -35.422 116.929 1.00 74.38 696 ARG A N 1
ATOM 5435 C CA . ARG A 1 696 ? -73.387 -35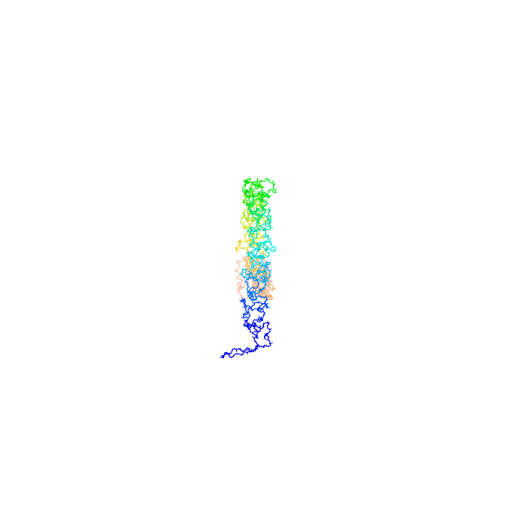.090 115.872 1.00 74.38 696 ARG A CA 1
ATOM 5436 C C . ARG A 1 696 ? -73.884 -33.884 115.085 1.00 74.38 696 ARG A C 1
ATOM 5438 O O . ARG A 1 696 ? -74.949 -33.937 114.477 1.00 74.38 696 ARG A O 1
ATOM 5445 N N . GLY A 1 697 ? -73.100 -32.816 115.070 1.00 70.38 697 GLY A N 1
ATOM 5446 C CA . GLY A 1 697 ? -73.404 -31.641 114.266 1.00 70.38 697 GLY A CA 1
ATOM 5447 C C . GLY A 1 697 ? -72.978 -31.798 112.804 1.00 70.38 697 GLY A C 1
ATOM 5448 O O . GLY A 1 697 ? -71.888 -32.282 112.504 1.00 70.38 697 GLY A O 1
ATOM 5449 N N . TYR A 1 698 ? -73.854 -31.395 111.887 1.00 76.12 698 TYR A N 1
ATOM 5450 C CA . TYR A 1 698 ? -73.584 -31.261 110.455 1.00 76.12 698 TYR A CA 1
ATOM 5451 C C . TYR A 1 698 ? -74.387 -30.088 109.890 1.00 76.12 698 TYR A C 1
ATOM 5453 O O . TYR A 1 698 ? -75.441 -29.705 110.395 1.00 76.12 698 TYR A O 1
ATOM 5461 N N . ARG A 1 699 ? -73.910 -29.499 108.796 1.00 73.00 699 ARG A N 1
ATOM 5462 C CA . ARG A 1 699 ? -74.433 -28.218 108.295 1.00 73.00 699 ARG A CA 1
ATOM 5463 C C . ARG A 1 699 ? -75.942 -28.218 108.000 1.00 73.00 699 ARG A C 1
ATOM 5465 O O . ARG A 1 699 ? -76.598 -27.180 108.068 1.00 73.00 699 ARG A O 1
ATOM 5472 N N . ARG A 1 700 ? -76.516 -29.373 107.646 1.00 78.25 700 ARG A N 1
ATOM 5473 C CA . ARG A 1 700 ? -77.957 -29.513 107.371 1.00 78.25 700 ARG A CA 1
ATOM 5474 C C . ARG A 1 700 ? -78.808 -29.577 108.645 1.00 78.25 700 ARG A C 1
ATOM 5476 O O . ARG A 1 700 ? -79.916 -29.047 108.619 1.00 78.25 700 ARG A O 1
ATOM 5483 N N . ILE A 1 701 ? -78.315 -30.178 109.735 1.00 82.69 701 ILE A N 1
ATOM 5484 C CA . ILE A 1 701 ? -79.069 -30.257 110.998 1.00 82.69 701 ILE A CA 1
ATOM 5485 C C . ILE A 1 701 ? -79.187 -28.883 111.666 1.00 82.69 701 ILE A C 1
ATOM 5487 O O . ILE A 1 701 ? -80.280 -28.531 112.095 1.00 82.69 701 ILE A O 1
ATOM 5491 N N . TYR A 1 702 ? -78.143 -28.048 111.624 1.00 82.94 702 TYR A N 1
ATOM 5492 C CA . TYR A 1 702 ? -78.198 -26.680 112.162 1.00 82.94 702 TYR A CA 1
ATOM 5493 C C . TYR A 1 702 ? -79.286 -25.839 111.497 1.00 82.94 702 TYR A C 1
ATOM 5495 O O . TYR A 1 702 ? -80.126 -25.263 112.177 1.00 82.94 702 TYR A O 1
ATOM 5503 N N . ARG A 1 703 ? -79.370 -25.871 110.159 1.00 81.31 703 ARG A N 1
ATOM 5504 C CA . ARG A 1 703 ? -80.433 -25.172 109.416 1.00 81.31 703 ARG A CA 1
ATOM 5505 C C . ARG A 1 703 ? -81.839 -25.609 109.836 1.00 81.31 703 ARG A C 1
ATOM 5507 O O . ARG A 1 703 ? -82.756 -24.794 109.853 1.00 81.31 703 ARG A O 1
ATOM 5514 N N . LYS A 1 704 ? -82.028 -26.892 110.166 1.00 84.00 704 LYS A N 1
ATOM 5515 C CA . LYS A 1 704 ? -83.318 -27.402 110.657 1.00 84.00 704 LYS A CA 1
ATOM 5516 C C . LYS A 1 704 ? -83.628 -26.928 112.077 1.00 84.00 704 LYS A C 1
ATOM 5518 O O . LYS A 1 704 ? -84.791 -26.657 112.352 1.00 84.00 704 LYS A O 1
ATOM 5523 N N . ILE A 1 705 ? -82.616 -26.799 112.931 1.00 85.44 705 ILE A N 1
ATOM 5524 C CA . ILE A 1 705 ? -82.756 -26.321 114.312 1.00 85.44 705 ILE A CA 1
ATOM 5525 C C . ILE A 1 705 ? -83.050 -24.821 114.363 1.00 85.44 705 ILE A C 1
ATOM 5527 O O . ILE A 1 705 ? -83.958 -24.408 115.068 1.00 85.44 705 ILE A O 1
ATOM 5531 N N . VAL A 1 706 ? -82.377 -24.014 113.550 1.00 85.38 706 VAL A N 1
ATOM 5532 C CA . VAL A 1 706 ? -82.663 -22.572 113.422 1.00 85.38 706 VAL A CA 1
ATOM 5533 C C . VAL A 1 706 ? -84.089 -22.354 112.920 1.00 85.38 706 VAL A C 1
ATOM 5535 O O . VAL A 1 706 ? -84.855 -21.568 113.465 1.00 85.38 706 VAL A O 1
ATOM 5538 N N . GLY A 1 707 ? -84.503 -23.133 111.914 1.00 84.25 707 GLY A N 1
ATOM 5539 C CA . GLY A 1 707 ? -85.887 -23.113 111.442 1.00 84.25 707 GLY A CA 1
ATOM 5540 C C . GLY A 1 707 ? -86.909 -23.577 112.487 1.00 84.25 707 GLY A C 1
ATOM 5541 O O . GLY A 1 707 ? -88.085 -23.243 112.364 1.00 84.25 707 GLY A O 1
ATOM 5542 N N . LEU A 1 708 ? -86.495 -24.353 113.493 1.00 84.69 708 LEU A N 1
ATOM 5543 C CA . LEU A 1 708 ? -87.325 -24.674 114.653 1.00 84.69 708 LEU A CA 1
ATOM 5544 C C . LEU A 1 708 ? -87.373 -23.491 115.627 1.00 84.69 708 LEU A C 1
ATOM 5546 O O . LEU A 1 708 ? -88.466 -23.133 116.053 1.00 84.69 708 LEU A O 1
ATOM 5550 N N . HIS A 1 709 ? -86.231 -22.865 115.919 1.00 87.88 709 HIS A N 1
ATOM 5551 C CA . HIS A 1 709 ? -86.138 -21.703 116.801 1.00 87.88 709 HIS A CA 1
ATOM 5552 C C . HIS A 1 709 ? -87.039 -20.558 116.342 1.00 87.88 709 HIS A C 1
ATOM 5554 O O . HIS A 1 709 ? -87.884 -20.095 117.101 1.00 87.88 709 HIS A O 1
ATOM 5560 N N . ASN A 1 710 ? -86.955 -20.196 115.061 1.00 85.81 710 ASN A N 1
ATOM 5561 C CA . ASN A 1 710 ? -87.770 -19.126 114.487 1.00 85.81 710 ASN A CA 1
ATOM 5562 C C . ASN A 1 710 ? -89.277 -19.376 114.655 1.00 85.81 710 ASN A C 1
ATOM 5564 O O . ASN A 1 710 ? -90.037 -18.440 114.866 1.00 85.81 710 ASN A O 1
ATOM 5568 N N . LYS A 1 711 ? -89.720 -20.639 114.597 1.00 87.88 711 LYS A N 1
ATOM 5569 C CA . LYS A 1 711 ? -91.135 -20.993 114.796 1.00 87.88 711 LYS A CA 1
ATOM 5570 C C . LYS A 1 711 ? -91.573 -20.912 116.254 1.00 87.88 711 LYS A C 1
ATOM 5572 O O . LYS A 1 711 ? -92.749 -20.680 116.514 1.00 87.88 711 LYS A O 1
ATOM 5577 N N . ILE A 1 712 ? -90.658 -21.167 117.188 1.00 84.12 712 ILE A N 1
ATOM 5578 C CA . ILE A 1 712 ? -90.917 -21.002 118.622 1.00 84.12 712 ILE A CA 1
ATOM 5579 C C . ILE A 1 712 ? -91.096 -19.509 118.917 1.00 84.12 712 ILE A C 1
ATOM 5581 O O . ILE A 1 712 ? -92.102 -19.118 119.499 1.00 84.12 712 ILE A O 1
ATOM 5585 N N . GLU A 1 713 ? -90.167 -18.691 118.431 1.00 84.19 713 GLU A N 1
ATOM 5586 C CA . GLU A 1 713 ? -90.158 -17.230 118.557 1.00 84.19 713 GLU A CA 1
ATOM 5587 C C . GLU A 1 713 ? -91.415 -16.574 117.960 1.00 84.19 713 GLU A C 1
ATOM 5589 O O . GLU A 1 713 ? -92.039 -15.731 118.598 1.00 84.19 713 GLU A O 1
ATOM 5594 N N . GLU A 1 714 ? -91.839 -16.999 116.766 1.00 86.12 714 GLU A N 1
ATOM 5595 C CA . GLU A 1 714 ? -93.045 -16.481 116.104 1.00 86.12 714 GLU A CA 1
ATOM 5596 C C . GLU A 1 714 ? -94.330 -16.797 116.883 1.00 86.12 714 GLU A C 1
ATOM 5598 O O . GLU A 1 714 ? -95.253 -15.986 116.923 1.00 86.12 714 GLU A O 1
ATOM 5603 N N . ARG A 1 715 ? -94.406 -17.982 117.499 1.00 85.81 715 ARG A N 1
ATOM 5604 C CA . ARG A 1 715 ? -95.637 -18.471 118.132 1.00 85.81 715 ARG A CA 1
ATOM 5605 C C . ARG A 1 715 ? -95.760 -18.095 119.607 1.00 85.81 715 ARG A C 1
ATOM 5607 O O . ARG A 1 715 ? -96.878 -17.958 120.093 1.00 85.81 715 ARG A O 1
ATOM 5614 N N . PHE A 1 716 ? -94.639 -17.969 120.312 1.00 86.12 716 PHE A N 1
ATOM 5615 C CA . PHE A 1 716 ? -94.601 -17.811 121.769 1.00 86.12 716 PHE A CA 1
ATOM 5616 C C . PHE A 1 716 ? -93.737 -16.628 122.231 1.00 86.12 716 PHE A C 1
ATOM 5618 O O . PHE A 1 716 ? -93.412 -16.538 123.413 1.00 86.12 716 PHE A O 1
ATOM 5625 N N . GLY A 1 717 ? -93.379 -15.712 121.325 1.00 78.69 717 GLY A N 1
ATOM 5626 C CA . GLY A 1 717 ? -92.530 -14.555 121.623 1.00 78.69 717 GLY A CA 1
ATOM 5627 C C . GLY A 1 717 ? -93.018 -13.700 122.797 1.00 78.69 717 GLY A C 1
ATOM 5628 O O . GLY A 1 717 ? -92.215 -13.353 123.654 1.00 78.69 717 GLY A O 1
ATOM 5629 N N . GLU A 1 718 ? -94.329 -13.449 122.911 1.00 78.75 718 GLU A N 1
ATOM 5630 C CA . GLU A 1 718 ? -94.898 -12.674 124.033 1.00 78.75 718 GLU A CA 1
ATOM 5631 C C . GLU A 1 718 ? -94.676 -13.352 125.400 1.00 78.75 718 GLU A C 1
ATOM 5633 O O . GLU A 1 718 ? -94.422 -12.674 126.399 1.00 78.75 718 GLU A O 1
ATOM 5638 N N . ILE A 1 719 ? -94.719 -14.693 125.441 1.00 79.88 719 ILE A N 1
ATOM 5639 C CA . ILE A 1 719 ? -94.451 -15.483 126.654 1.00 79.88 719 ILE A CA 1
ATOM 5640 C C . ILE A 1 719 ? -92.961 -15.406 127.005 1.00 79.88 719 ILE A C 1
ATOM 5642 O O . ILE A 1 719 ? -92.614 -15.218 128.166 1.00 79.88 719 ILE A O 1
ATOM 5646 N N . LEU A 1 720 ? -92.078 -15.505 126.006 1.00 78.50 720 LEU A N 1
ATOM 5647 C CA . LEU A 1 720 ? -90.626 -15.422 126.203 1.00 78.50 720 LEU A CA 1
ATOM 5648 C C . LEU A 1 720 ? -90.161 -14.020 126.632 1.00 78.50 720 LEU A C 1
ATOM 5650 O O . LEU A 1 720 ? -89.170 -13.902 127.349 1.00 78.50 720 LEU A O 1
ATOM 5654 N N . GLU A 1 721 ? -90.865 -12.965 126.218 1.00 79.94 721 GLU A N 1
ATOM 5655 C CA . GLU A 1 721 ? -90.532 -11.577 126.556 1.00 79.94 721 GLU A CA 1
ATOM 5656 C C . GLU A 1 721 ? -90.967 -11.180 127.978 1.00 79.94 721 GLU A C 1
ATOM 5658 O O . GLU A 1 721 ? -90.278 -10.396 128.630 1.00 79.94 721 GLU A O 1
ATOM 5663 N N . SER A 1 722 ? -92.089 -11.718 128.473 1.00 73.75 722 SER A N 1
ATOM 5664 C CA . SER A 1 722 ? -92.728 -11.292 129.732 1.00 73.75 722 SER A CA 1
ATOM 5665 C C . SER A 1 722 ? -92.808 -12.375 130.816 1.00 73.75 722 SER A C 1
ATOM 5667 O O . SER A 1 722 ? -93.583 -12.244 131.765 1.00 73.75 722 SER A O 1
ATOM 5669 N N . TRP A 1 723 ? -91.996 -13.430 130.694 1.00 77.38 723 TRP A N 1
ATOM 5670 C CA . TRP A 1 723 ? -92.037 -14.598 131.572 1.00 77.38 723 TRP A CA 1
ATOM 5671 C C . TRP A 1 723 ? -91.900 -14.229 133.056 1.00 77.38 723 TRP A C 1
ATOM 5673 O O . TRP A 1 723 ? -90.904 -13.654 133.498 1.00 77.38 723 TRP A O 1
ATOM 5683 N N . SER A 1 724 ? -92.911 -14.597 133.846 1.00 67.81 724 SER A N 1
ATOM 5684 C CA . SER A 1 724 ? -93.003 -14.239 135.267 1.00 67.81 724 SER A CA 1
ATOM 5685 C C . SER A 1 724 ? -92.232 -15.188 136.199 1.00 67.81 724 SER A C 1
ATOM 5687 O O . SER A 1 724 ? -92.187 -14.972 137.414 1.00 67.81 724 SER A O 1
ATOM 5689 N N . GLY A 1 725 ? -91.627 -16.248 135.647 1.00 68.94 725 GLY A N 1
ATOM 5690 C CA . GLY A 1 725 ? -90.970 -17.323 136.397 1.00 68.94 725 GLY A CA 1
ATOM 5691 C C . GLY A 1 725 ? -91.910 -18.457 136.833 1.00 68.94 725 GLY A C 1
ATOM 5692 O O . GLY A 1 725 ? -91.462 -19.402 137.484 1.00 68.94 725 GLY A O 1
ATOM 5693 N N . LEU A 1 726 ? -93.202 -18.394 136.485 1.00 74.94 726 LEU A N 1
ATOM 5694 C CA . LEU A 1 726 ? -94.170 -19.468 136.724 1.00 74.94 726 LEU A CA 1
ATOM 5695 C C . LEU A 1 726 ? -94.038 -20.568 135.656 1.00 74.94 726 LEU A C 1
ATOM 5697 O O . LEU A 1 726 ? -93.949 -20.287 134.462 1.00 74.94 726 LEU A O 1
ATOM 5701 N N . ILE A 1 727 ? -94.021 -21.833 136.092 1.00 69.06 727 ILE A N 1
ATOM 5702 C CA . ILE A 1 727 ? -93.828 -23.005 135.215 1.00 69.06 727 ILE A CA 1
ATOM 5703 C C . ILE A 1 727 ? -95.051 -23.244 134.315 1.00 69.06 727 ILE A C 1
ATOM 5705 O O . ILE A 1 727 ? -94.888 -23.618 133.157 1.00 69.06 727 ILE A O 1
ATOM 5709 N N . ASP A 1 728 ? -96.259 -22.960 134.808 1.00 73.06 728 ASP A N 1
ATOM 5710 C CA . ASP A 1 728 ? -97.513 -23.221 134.085 1.00 73.06 728 ASP A CA 1
ATOM 5711 C C . ASP A 1 728 ? -97.642 -22.409 132.775 1.00 73.06 728 ASP A C 1
ATOM 5713 O O . ASP A 1 728 ? -98.340 -22.828 131.853 1.00 73.06 728 ASP A O 1
ATOM 5717 N N . GLU A 1 729 ? -96.938 -21.274 132.652 1.00 74.62 729 GLU A N 1
ATOM 5718 C CA . GLU A 1 729 ? -96.899 -20.447 131.432 1.00 74.62 729 GLU A CA 1
ATOM 5719 C C . GLU A 1 729 ? -96.108 -21.111 130.284 1.00 74.62 729 GLU A C 1
ATOM 5721 O O . GLU A 1 729 ? -96.271 -20.741 129.120 1.00 74.62 729 GLU A O 1
ATOM 5726 N N . LEU A 1 730 ? -95.271 -22.112 130.590 1.00 76.12 730 LEU A N 1
ATOM 5727 C CA . LEU A 1 730 ? -94.345 -22.745 129.643 1.00 76.12 730 LEU A CA 1
ATOM 5728 C C . LEU A 1 730 ? -94.861 -24.056 129.029 1.00 76.12 730 LEU A C 1
ATOM 5730 O O . LEU A 1 730 ? -94.273 -24.550 128.060 1.00 76.12 730 LEU A O 1
ATOM 5734 N N . GLU A 1 731 ? -95.965 -24.609 129.535 1.00 79.00 731 GLU A N 1
ATOM 5735 C CA . GLU A 1 731 ? -96.516 -25.888 129.064 1.00 79.00 731 GLU A CA 1
ATOM 5736 C C . GLU A 1 731 ? -96.845 -25.902 127.549 1.00 79.00 731 GLU A C 1
ATOM 5738 O O . GLU A 1 731 ? -96.469 -26.858 126.864 1.00 79.00 731 GLU A O 1
ATOM 5743 N N . PRO A 1 732 ? -97.416 -24.832 126.948 1.00 80.62 732 PRO A N 1
ATOM 5744 C CA . PRO A 1 732 ? -97.680 -24.790 125.503 1.00 80.62 732 PRO A CA 1
ATOM 5745 C C . PRO A 1 732 ? -96.414 -24.820 124.626 1.00 80.62 732 PRO A C 1
ATOM 5747 O O . PRO A 1 732 ? -96.438 -25.335 123.504 1.00 80.62 732 PRO A O 1
ATOM 5750 N N . ILE A 1 733 ? -95.299 -24.268 125.121 1.00 82.44 733 ILE A N 1
ATOM 5751 C CA . ILE A 1 733 ? -94.008 -24.254 124.415 1.00 82.44 733 ILE A CA 1
ATOM 5752 C C . ILE A 1 733 ? -93.403 -25.663 124.419 1.00 82.44 733 ILE A C 1
ATOM 5754 O O . ILE A 1 733 ? -92.906 -26.134 123.390 1.00 82.44 733 ILE A O 1
ATOM 5758 N N . ARG A 1 734 ? -93.499 -26.360 125.560 1.00 80.69 734 ARG A N 1
ATOM 5759 C CA . ARG A 1 734 ? -93.022 -27.737 125.740 1.00 80.69 734 ARG A CA 1
ATOM 5760 C C . ARG A 1 734 ? -93.651 -28.696 124.732 1.00 80.69 734 ARG A C 1
ATOM 5762 O O . ARG A 1 734 ? -92.929 -29.396 124.019 1.00 80.69 734 ARG A O 1
ATOM 5769 N N . GLU A 1 735 ? -94.981 -28.691 124.626 1.00 81.56 735 GLU A N 1
ATOM 5770 C CA . GLU A 1 735 ? -95.718 -29.565 123.702 1.00 81.56 735 GLU A CA 1
ATOM 5771 C C . GLU A 1 735 ? -95.304 -29.335 122.239 1.00 81.56 735 GLU A C 1
ATOM 5773 O O . GLU A 1 735 ? -95.120 -30.286 121.472 1.00 81.56 735 GLU A O 1
ATOM 5778 N N . PHE A 1 736 ? -95.076 -28.077 121.851 1.00 83.88 736 PHE A N 1
ATOM 5779 C CA . PHE A 1 736 ? -94.653 -27.732 120.496 1.00 83.88 736 PHE A CA 1
ATOM 5780 C C . PHE A 1 736 ? -93.242 -28.240 120.160 1.00 83.88 736 PHE A C 1
ATOM 5782 O O . PHE A 1 736 ? -93.001 -28.740 119.055 1.00 83.88 736 PHE A O 1
ATOM 5789 N N . ILE A 1 737 ? -92.300 -28.146 121.103 1.00 83.06 737 ILE A N 1
ATOM 5790 C CA . ILE A 1 737 ? -90.936 -28.658 120.913 1.00 83.06 737 ILE A CA 1
ATOM 5791 C C . ILE A 1 737 ? -90.960 -30.179 120.750 1.00 83.06 737 ILE A C 1
ATOM 5793 O O . ILE A 1 737 ? -90.333 -30.696 119.817 1.00 83.06 737 ILE A O 1
ATOM 5797 N N . ILE A 1 738 ? -91.714 -30.887 121.594 1.00 81.75 738 ILE A N 1
ATOM 5798 C CA . ILE A 1 738 ? -91.904 -32.344 121.521 1.00 81.75 738 ILE A CA 1
ATOM 5799 C C . ILE A 1 738 ? -92.445 -32.749 120.144 1.00 81.75 738 ILE A C 1
ATOM 5801 O O . ILE A 1 738 ? -91.851 -33.594 119.470 1.00 81.75 738 ILE A O 1
ATOM 5805 N N . GLU A 1 739 ? -93.499 -32.085 119.660 1.00 83.56 739 GLU A N 1
ATOM 5806 C CA . GLU A 1 739 ? -94.118 -32.375 118.361 1.00 83.56 739 GLU A CA 1
ATOM 5807 C C . GLU A 1 739 ? -93.126 -32.231 117.189 1.00 83.56 739 GLU A C 1
ATOM 5809 O O . GLU A 1 739 ? -93.094 -33.051 116.263 1.00 83.56 739 GLU A O 1
ATOM 5814 N N . LYS A 1 740 ? -92.291 -31.183 117.198 1.00 83.25 740 LYS A N 1
ATOM 5815 C CA . LYS A 1 740 ? -91.396 -30.881 116.067 1.00 83.25 740 LYS A CA 1
ATOM 5816 C C . LYS A 1 740 ? -90.078 -31.644 116.093 1.00 83.25 740 LYS A C 1
ATOM 5818 O O . LYS A 1 740 ? -89.529 -31.927 115.019 1.00 83.25 740 LYS A O 1
ATOM 5823 N N . THR A 1 741 ? -89.576 -31.984 117.275 1.00 78.88 741 THR A N 1
ATOM 5824 C CA . THR A 1 741 ? -88.290 -32.678 117.444 1.00 78.88 741 THR A CA 1
ATOM 5825 C C . THR A 1 741 ? -88.445 -34.188 117.605 1.00 78.88 741 THR A C 1
ATOM 5827 O O . THR A 1 741 ? -87.550 -34.929 117.198 1.00 78.88 741 THR A O 1
ATOM 5830 N N . GLY A 1 742 ? -89.588 -34.662 118.108 1.00 75.25 742 GLY A N 1
ATOM 5831 C CA . GLY A 1 742 ? -89.791 -36.059 118.496 1.00 75.25 742 GLY A CA 1
ATOM 5832 C C . GLY A 1 742 ? -89.060 -36.440 119.789 1.00 75.25 742 GLY A C 1
ATOM 5833 O O . GLY A 1 742 ? -88.735 -37.613 119.981 1.00 75.25 742 GLY A O 1
ATOM 5834 N N . LEU A 1 743 ? -88.739 -35.460 120.639 1.00 74.31 743 LEU A N 1
ATOM 5835 C CA . LEU A 1 743 ? -88.253 -35.694 122.001 1.00 74.31 743 LEU A CA 1
ATOM 5836 C C . LEU A 1 743 ? -89.400 -36.235 122.876 1.00 74.31 743 LEU A C 1
ATOM 5838 O O . LEU A 1 743 ? -90.554 -35.914 122.622 1.00 74.31 743 LEU A O 1
ATOM 5842 N N . GLY A 1 744 ? -89.097 -37.112 123.840 1.00 65.44 744 GLY A N 1
ATOM 5843 C CA . GLY A 1 744 ? -90.108 -37.686 124.745 1.00 65.44 744 GLY A CA 1
ATOM 5844 C C . GLY A 1 744 ? -90.721 -36.628 125.666 1.00 65.44 744 GLY A C 1
ATOM 5845 O O . GLY A 1 744 ? -90.103 -35.579 125.855 1.00 65.44 744 GLY A O 1
ATOM 5846 N N . THR A 1 745 ? -91.924 -36.905 126.188 1.00 55.22 745 THR A N 1
ATOM 5847 C CA . THR A 1 745 ? -92.653 -36.016 127.110 1.00 55.22 745 THR A CA 1
ATOM 5848 C C . THR A 1 745 ? -91.828 -35.668 128.325 1.00 55.22 745 THR A C 1
ATOM 5850 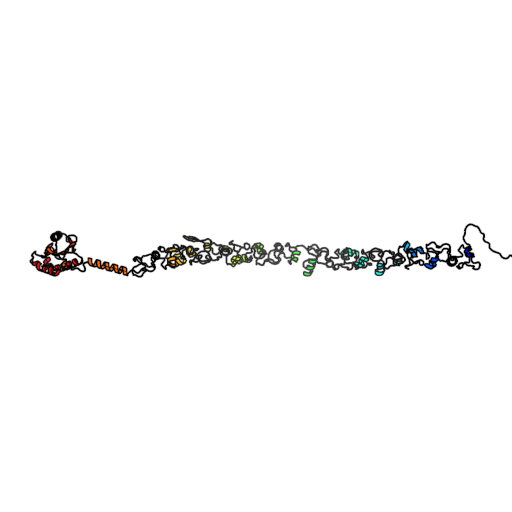O O . THR A 1 745 ? -91.364 -36.615 128.992 1.00 55.22 745 THR A O 1
#